Protein AF-A0A954LWH9-F1 (afdb_monomer_lite)

Radius of gyration: 35.56 Å; chains: 1; bounding box: 88×77×101 Å

Foldseek 3Di:
DDDDDDDDDDDPPPCDPVNVVVVVVVDPDPDQDVVNVVVVVVVVVVVPVVVVVVVVVVVVVVVVVVVVVVVVVVPDDPPDPDDDDDDDDDDDDDDDDDDDDDDDDDDDDDDDDDDDDDDDPPDPPPDDQPPVNVVVVVVVVVVVVVVVVVLCVPPLSVQLVVCLVDVVVSLPPPDDDLVVLVVSLVVLVVCLVVDDDSSNLSSLLSLLSSLDPVSLVVLLVLCLPPRNVVSSLLSCLPPDDLVVLLVSLPHPDDLVRLLVSLLSLQPDPDPSSLVSLLVLCLDLRRVVSSLVSCLVVVPPPLVVLVVQCVDPDPSSVQSSLSSLLNHPDVVSVVVLLCCCVPNDLALSSLLSLVSHPDPSSVVVLVVQCVDPVRVVSNVVSVVSNVCSVDPPCPDDDD

Secondary structure (DSSP, 8-state):
------PPP-------HHHHHHHHHH--PPPPPHHHHHHHHHHHHHHHHHHHHHHHHHHHHHHHHHHHHHHHHHHS---------PPPP----PPPPPPPPPPP---------------------PPPPPHHHHHHHHHHHHHHHHHHHHHHHSHHHHHHHHHHH-HHHHHHT----HHHHHHHHHHHHHHGGG--HHHHHHHHHHHHHH--GGGHHHHHHHHHSTTTHHHHHHHHHHHS-HHHHHHHTTS---HHHHHHHHHHHHTS--HHHHHHHHHHHHSTTTHHHHHHHHHHH--S-HHHHHHHHT-SSHHHHHHHHHHHTT---HHHHHHHHHHHHHS-S-SHHHHHHHH--SHHHHHHHHHHHH-HHHHHHHHHHHHHHHHHHS-----S--

pLDDT: mean 78.87, std 17.24, range [30.16, 97.12]

Structure (mmCIF, N/CA/C/O backbone):
data_AF-A0A954LWH9-F1
#
_entry.id   AF-A0A954LWH9-F1
#
loop_
_atom_site.group_PDB
_atom_site.id
_atom_site.type_symbol
_atom_site.label_atom_id
_atom_site.label_alt_id
_atom_site.label_comp_id
_atom_site.label_asym_id
_atom_site.label_entity_id
_atom_site.label_seq_id
_atom_site.pdbx_PDB_ins_code
_atom_site.Cartn_x
_atom_site.Cartn_y
_atom_site.Cartn_z
_atom_site.occupancy
_atom_site.B_iso_or_equiv
_atom_site.auth_seq_id
_atom_site.auth_comp_id
_atom_site.auth_asym_id
_atom_site.auth_atom_id
_atom_site.pdbx_PDB_model_num
ATOM 1 N N . MET A 1 1 ? -30.502 48.984 38.135 1.00 43.25 1 MET A N 1
ATOM 2 C CA . MET A 1 1 ? -29.081 49.240 37.825 1.00 43.25 1 MET A CA 1
ATOM 3 C C . MET A 1 1 ? -28.466 47.913 37.436 1.00 43.25 1 MET A C 1
ATOM 5 O O . MET A 1 1 ? -28.420 47.012 38.261 1.00 43.25 1 MET A O 1
ATOM 9 N N . GLN A 1 2 ? -28.157 47.782 36.147 1.00 48.28 2 GLN A N 1
ATOM 10 C CA . GLN A 1 2 ? -27.424 46.672 35.539 1.00 48.28 2 GLN A CA 1
ATOM 11 C C . GLN A 1 2 ? -25.963 46.695 36.005 1.00 48.28 2 GLN A C 1
ATOM 13 O O . GLN A 1 2 ? -25.404 47.771 36.204 1.00 48.28 2 GLN A O 1
ATOM 18 N N . SER A 1 3 ? -25.359 45.518 36.143 1.00 45.28 3 SER A N 1
ATOM 19 C CA . SER A 1 3 ? -23.911 45.338 36.253 1.00 45.28 3 SER A CA 1
ATOM 20 C C . SER A 1 3 ? -23.560 44.009 35.589 1.00 45.28 3 SER A C 1
ATOM 22 O O . SER A 1 3 ? -23.793 42.947 36.163 1.00 45.28 3 SER A O 1
ATOM 24 N N . ASP A 1 4 ? -23.052 44.108 34.364 1.00 45.25 4 ASP A N 1
ATOM 25 C CA . ASP A 1 4 ? -22.539 43.025 33.527 1.00 45.25 4 ASP A CA 1
ATOM 26 C C . ASP A 1 4 ? -21.355 42.300 34.186 1.00 45.25 4 ASP A C 1
ATOM 28 O O . ASP A 1 4 ? -20.358 42.921 34.554 1.00 45.25 4 ASP A O 1
ATOM 32 N N . GLY A 1 5 ? -21.447 40.973 34.291 1.00 46.62 5 GLY A N 1
ATOM 33 C CA . GLY A 1 5 ? -20.340 40.084 34.650 1.00 46.62 5 GLY A CA 1
ATOM 34 C C . GLY A 1 5 ? -19.873 39.313 33.420 1.00 46.62 5 GLY A C 1
ATOM 35 O O . GLY A 1 5 ? -20.418 38.260 33.100 1.00 46.62 5 GLY A O 1
ATOM 36 N N . LYS A 1 6 ? -18.885 39.861 32.712 1.00 48.72 6 LYS A N 1
ATOM 37 C CA . LYS A 1 6 ? -18.236 39.244 31.549 1.00 48.72 6 LYS A CA 1
ATOM 38 C C . LYS A 1 6 ? -17.127 38.302 32.048 1.00 48.72 6 LYS A C 1
ATOM 40 O O . LYS A 1 6 ? -16.187 38.776 32.682 1.00 48.72 6 LYS A O 1
ATOM 45 N N . LEU A 1 7 ? -17.253 36.992 31.810 1.00 45.69 7 LEU A N 1
ATOM 46 C CA . LEU A 1 7 ? -16.171 36.020 32.044 1.00 45.69 7 LEU A CA 1
ATOM 47 C C . LEU A 1 7 ? -15.012 36.289 31.059 1.00 45.69 7 LEU A C 1
ATOM 49 O O . LEU A 1 7 ? -15.297 36.585 29.895 1.00 45.69 7 LEU A O 1
ATOM 53 N N . PRO A 1 8 ? -13.741 36.208 31.492 1.00 56.78 8 PRO A N 1
ATOM 54 C CA . PRO A 1 8 ? -12.593 36.352 30.604 1.00 56.78 8 PRO A CA 1
ATOM 55 C C . PRO A 1 8 ? -12.367 35.076 29.778 1.00 56.78 8 PRO A C 1
ATOM 57 O O . PRO A 1 8 ? -12.613 33.971 30.255 1.00 56.78 8 PRO A O 1
ATOM 60 N N . ASP A 1 9 ? -11.916 35.264 28.539 1.00 54.84 9 ASP A N 1
ATOM 61 C CA . ASP A 1 9 ? -11.571 34.210 27.585 1.00 54.84 9 ASP A CA 1
ATOM 62 C C . ASP A 1 9 ? -10.403 33.341 28.102 1.00 54.84 9 ASP A C 1
ATOM 64 O O . ASP A 1 9 ? -9.331 33.856 28.422 1.00 54.84 9 ASP A O 1
ATOM 68 N N . ASP A 1 10 ? -10.612 32.021 28.159 1.00 52.97 10 ASP A N 1
ATOM 69 C CA . ASP A 1 10 ? -9.585 31.012 28.451 1.00 52.97 10 ASP A CA 1
ATOM 70 C C . ASP A 1 10 ? -8.647 30.846 27.239 1.00 52.97 10 ASP A C 1
ATOM 72 O O . ASP A 1 10 ? -8.901 30.056 26.323 1.00 52.97 10 ASP A O 1
ATOM 76 N N . GLU A 1 11 ? -7.534 31.583 27.221 1.00 49.97 11 GLU A N 1
ATOM 77 C CA . GLU A 1 11 ? -6.393 31.244 26.368 1.00 49.97 11 GLU A CA 1
ATOM 78 C C . GLU A 1 11 ? -5.664 30.003 26.925 1.00 49.97 11 GLU A C 1
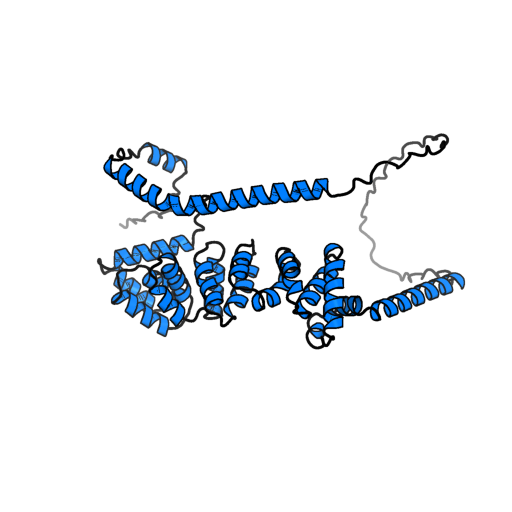ATOM 80 O O . GLU A 1 11 ? -5.377 29.934 28.124 1.00 49.97 11 GLU A O 1
ATOM 85 N N . PRO A 1 12 ? -5.309 29.013 26.083 1.00 50.75 12 PRO A N 1
ATOM 86 C CA . PRO A 1 12 ? -4.547 27.854 26.523 1.00 50.75 12 PRO A CA 1
ATOM 87 C C . PRO A 1 12 ? -3.149 28.297 26.966 1.00 50.75 12 PRO A C 1
ATOM 89 O O . PRO A 1 12 ? -2.332 28.726 26.148 1.00 50.75 12 PRO A O 1
ATOM 92 N N . VAL A 1 13 ? -2.870 28.168 28.265 1.00 55.41 13 VAL A N 1
ATOM 93 C CA . VAL A 1 13 ? -1.560 28.447 28.862 1.00 55.41 13 VAL A CA 1
ATOM 94 C C . VAL A 1 13 ? -0.511 27.570 28.175 1.00 55.41 13 VAL A C 1
ATOM 96 O O . VAL A 1 13 ? -0.411 26.369 28.426 1.00 55.41 13 VAL A O 1
ATOM 99 N N . ARG A 1 14 ? 0.273 28.167 27.272 1.00 52.84 14 ARG A N 1
ATOM 100 C CA . ARG A 1 14 ? 1.467 27.534 26.709 1.00 52.84 14 ARG A CA 1
ATOM 101 C C . ARG A 1 14 ? 2.512 27.469 27.811 1.00 52.84 14 ARG A C 1
ATOM 103 O O . ARG A 1 14 ? 3.147 28.468 28.132 1.00 52.84 14 ARG A O 1
ATOM 110 N N . MET A 1 15 ? 2.640 26.292 28.405 1.00 62.84 15 MET A N 1
ATOM 111 C CA . MET A 1 15 ? 3.668 25.984 29.385 1.00 62.84 15 MET A CA 1
ATOM 112 C C . MET A 1 15 ? 5.028 26.093 28.686 1.00 62.84 15 MET A C 1
ATOM 114 O O . MET A 1 15 ? 5.309 25.344 27.753 1.00 62.84 15 MET A O 1
ATOM 118 N N . THR A 1 16 ? 5.812 27.106 29.046 1.00 81.62 16 THR A N 1
ATOM 119 C CA . THR A 1 16 ? 7.147 27.329 28.485 1.00 81.62 16 THR A CA 1
ATOM 120 C C . THR A 1 16 ? 8.105 26.243 28.971 1.00 81.62 16 THR A C 1
ATOM 122 O O . THR A 1 16 ? 7.902 25.678 30.046 1.00 81.62 16 THR A O 1
ATOM 125 N N . ASP A 1 17 ? 9.163 25.962 28.207 1.00 71.81 17 ASP A N 1
ATOM 126 C CA . ASP A 1 17 ? 10.168 24.951 28.575 1.00 71.81 17 ASP A CA 1
ATOM 127 C C . ASP A 1 17 ? 10.776 25.222 29.968 1.00 71.81 17 ASP A C 1
ATOM 129 O O . ASP A 1 17 ? 11.001 24.299 30.744 1.00 71.81 17 ASP A O 1
ATOM 133 N N . GLU A 1 18 ? 10.908 26.497 30.355 1.00 75.62 18 GLU A N 1
ATOM 134 C CA . GLU A 1 18 ? 11.336 26.899 31.704 1.00 75.62 18 GLU A CA 1
ATOM 135 C C . GLU A 1 18 ? 10.344 26.499 32.807 1.00 75.62 18 GLU A C 1
ATOM 137 O O . GLU A 1 18 ? 10.758 26.132 33.905 1.00 75.62 18 GLU A O 1
ATOM 142 N N . ALA A 1 19 ? 9.036 26.543 32.531 1.00 75.50 19 ALA A N 1
ATOM 143 C CA . ALA A 1 19 ? 8.013 26.134 33.490 1.00 75.50 19 ALA A CA 1
ATOM 144 C C . ALA A 1 19 ? 7.989 24.611 33.673 1.00 75.50 19 ALA A C 1
ATOM 146 O O . ALA A 1 19 ? 7.705 24.137 34.770 1.00 75.50 19 ALA A O 1
ATOM 147 N N . LEU A 1 20 ? 8.308 23.847 32.623 1.00 66.69 20 LEU A N 1
ATOM 148 C CA . LEU A 1 20 ? 8.452 22.394 32.698 1.00 66.69 20 LEU A CA 1
ATOM 149 C C . LEU A 1 20 ? 9.714 21.994 33.470 1.00 66.69 20 LEU A C 1
ATOM 151 O O . LEU A 1 20 ? 9.636 21.134 34.345 1.00 66.69 20 LEU A O 1
ATOM 155 N N . ASP A 1 21 ? 10.844 22.648 33.204 1.00 77.38 21 ASP A N 1
ATOM 156 C CA . ASP A 1 21 ? 12.100 22.402 33.920 1.00 77.38 21 ASP A CA 1
ATOM 157 C C . ASP A 1 21 ? 11.989 22.727 35.413 1.00 77.38 21 ASP A C 1
ATOM 159 O O . ASP A 1 21 ? 12.522 22.003 36.257 1.00 77.38 21 ASP A O 1
ATOM 163 N N . GLU A 1 22 ? 11.258 23.785 35.760 1.00 81.56 22 GLU A N 1
ATOM 164 C CA . GLU A 1 22 ? 11.010 24.144 37.153 1.00 81.56 22 GLU A CA 1
ATOM 165 C C . GLU A 1 22 ? 10.069 23.142 37.843 1.00 81.56 22 GLU A C 1
ATOM 167 O O . GLU A 1 22 ? 10.317 22.744 38.982 1.00 81.56 22 GLU A O 1
ATOM 172 N N . LEU A 1 23 ? 9.054 22.633 37.135 1.00 78.50 23 LEU A N 1
ATOM 173 C CA . LEU A 1 23 ? 8.181 21.568 37.645 1.00 78.50 23 LEU A CA 1
ATOM 174 C C . LEU A 1 23 ? 8.941 20.247 37.842 1.00 78.50 23 LEU A C 1
ATOM 176 O O . LEU A 1 23 ? 8.721 19.548 38.829 1.00 78.50 23 LEU A O 1
ATOM 180 N N . LEU A 1 24 ? 9.874 19.923 36.943 1.00 77.56 24 LEU A N 1
ATOM 181 C CA . LEU A 1 24 ? 10.731 18.742 37.057 1.00 77.56 24 LEU A CA 1
ATOM 182 C C . LEU A 1 24 ? 11.758 18.868 38.189 1.00 77.56 24 LEU A C 1
ATOM 184 O O . LEU A 1 24 ? 12.076 17.857 38.813 1.00 77.56 24 LEU A O 1
ATOM 188 N N . ARG A 1 25 ? 12.241 20.080 38.498 1.00 76.75 25 ARG A N 1
ATOM 189 C CA . ARG A 1 25 ? 13.080 20.324 39.686 1.00 76.75 25 ARG A CA 1
ATOM 190 C C . ARG A 1 25 ? 12.309 20.211 40.994 1.00 76.75 25 ARG A C 1
ATOM 192 O O . ARG A 1 25 ? 12.883 19.771 41.983 1.00 76.75 25 ARG A O 1
ATOM 199 N N . GLN A 1 26 ? 11.044 20.626 41.006 1.00 79.75 26 GLN A N 1
ATOM 200 C CA . GLN A 1 26 ? 10.188 20.571 42.196 1.00 79.75 26 GLN A CA 1
ATOM 201 C C . GLN A 1 26 ? 9.577 19.182 42.428 1.00 79.75 26 GLN A C 1
ATOM 203 O O . GLN A 1 26 ? 9.081 18.900 43.519 1.00 79.75 26 GLN A O 1
ATOM 208 N N . ALA A 1 27 ? 9.618 18.301 41.427 1.00 74.75 27 ALA A N 1
ATOM 209 C CA . ALA A 1 27 ? 9.187 16.921 41.563 1.00 74.75 27 ALA A CA 1
ATOM 210 C C . ALA A 1 27 ? 10.213 16.110 42.375 1.00 74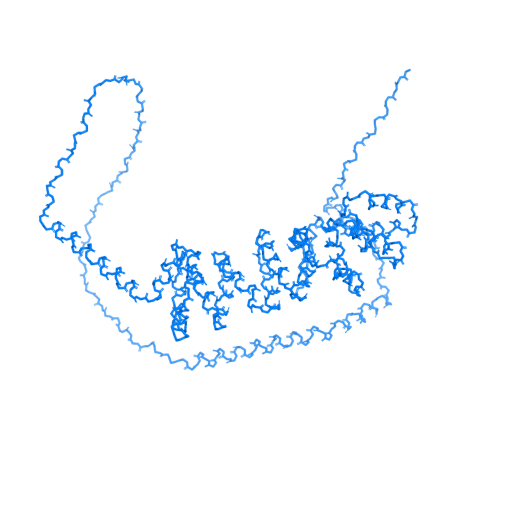.75 27 ALA A C 1
ATOM 212 O O . ALA A 1 27 ? 11.197 15.593 41.846 1.00 74.75 27 ALA A O 1
ATOM 213 N N . GLU A 1 28 ? 9.958 15.958 43.674 1.00 69.31 28 GLU A N 1
ATOM 214 C CA . GLU A 1 28 ? 10.625 14.949 44.495 1.00 69.31 28 GLU A CA 1
ATOM 215 C C . GLU A 1 28 ? 10.112 13.562 44.091 1.00 69.31 28 GLU A C 1
ATOM 217 O O . GLU A 1 28 ? 9.049 13.102 44.516 1.00 69.31 28 GLU A O 1
ATOM 222 N N . TRP A 1 29 ? 10.855 12.890 43.212 1.00 74.44 29 TRP A N 1
ATOM 223 C CA . TRP A 1 29 ? 10.562 11.508 42.858 1.00 74.44 29 TRP A CA 1
ATOM 224 C C . TRP A 1 29 ? 10.902 10.609 44.051 1.00 74.44 29 TRP A C 1
ATOM 226 O O . TRP A 1 29 ? 12.035 10.657 44.536 1.00 74.44 29 TRP A O 1
ATOM 236 N N . PRO A 1 30 ? 9.964 9.775 44.535 1.00 77.94 30 PRO A N 1
ATOM 237 C CA . PRO A 1 30 ? 10.259 8.856 45.622 1.00 77.94 30 PRO A CA 1
ATOM 238 C C . PRO A 1 30 ? 11.385 7.911 45.195 1.00 77.94 30 PRO A C 1
ATOM 240 O O . PRO A 1 30 ? 11.343 7.351 44.095 1.00 77.94 30 PRO A O 1
ATOM 243 N N . GLU A 1 31 ? 12.386 7.735 46.062 1.00 76.56 31 GLU A N 1
ATOM 244 C CA . GLU A 1 31 ? 13.488 6.809 45.807 1.00 76.56 31 GLU A CA 1
ATOM 245 C C . GLU A 1 31 ? 12.928 5.429 45.452 1.00 76.56 31 GLU A C 1
ATOM 247 O O . GLU A 1 31 ? 12.076 4.872 46.156 1.00 76.56 31 GLU A O 1
ATOM 252 N N . ALA A 1 32 ? 13.380 4.891 44.317 1.00 75.69 32 ALA A N 1
ATOM 253 C CA . ALA A 1 32 ? 12.893 3.619 43.818 1.00 75.69 32 ALA A CA 1
ATOM 254 C C . ALA A 1 32 ? 13.134 2.536 44.872 1.00 75.69 32 ALA A C 1
ATOM 256 O O . ALA A 1 32 ? 14.269 2.230 45.241 1.00 75.69 32 ALA A O 1
ATOM 257 N N . THR A 1 33 ? 12.050 1.928 45.350 1.00 86.31 33 THR A N 1
ATOM 258 C CA . THR A 1 33 ? 12.160 0.849 46.331 1.00 86.31 33 THR A CA 1
ATOM 259 C C . THR A 1 33 ? 12.943 -0.326 45.725 1.00 86.31 33 THR A C 1
ATOM 261 O O . THR A 1 33 ? 12.800 -0.611 44.529 1.00 86.31 33 THR A O 1
ATOM 264 N N . PRO A 1 34 ? 13.710 -1.093 46.525 1.00 85.25 34 PRO A N 1
ATOM 265 C CA . PRO A 1 34 ? 14.434 -2.275 46.039 1.00 85.25 34 PRO A CA 1
ATOM 266 C C . PRO A 1 34 ? 13.531 -3.276 45.299 1.00 85.25 34 PRO A C 1
ATOM 268 O O . PRO A 1 34 ? 13.957 -3.973 44.381 1.00 85.25 34 PRO A O 1
ATOM 271 N N . LEU A 1 35 ? 12.244 -3.309 45.659 1.00 76.25 35 LEU A N 1
ATOM 272 C CA . LEU A 1 35 ? 11.236 -4.139 45.011 1.00 76.25 35 LEU A CA 1
ATOM 273 C C . LEU A 1 35 ? 10.878 -3.655 43.593 1.00 76.25 35 LEU A C 1
ATOM 275 O O . LEU A 1 35 ? 10.613 -4.481 42.720 1.00 76.25 35 LEU A O 1
ATOM 279 N N . GLN A 1 36 ? 10.848 -2.339 43.362 1.00 72.56 36 GLN A N 1
ATOM 280 C CA . GLN A 1 36 ? 10.628 -1.746 42.039 1.00 72.56 36 GLN A CA 1
ATOM 281 C C . GLN A 1 36 ? 11.846 -1.968 41.141 1.00 72.56 36 GLN A C 1
ATOM 283 O O . GLN A 1 36 ? 11.675 -2.444 40.019 1.00 72.56 36 GLN A O 1
ATOM 288 N N . LEU A 1 37 ? 13.058 -1.750 41.664 1.00 84.06 37 LEU A N 1
ATOM 289 C CA . LEU A 1 37 ? 14.315 -2.072 40.975 1.00 84.06 37 LEU A CA 1
ATOM 290 C C . LEU A 1 37 ? 14.367 -3.548 40.558 1.00 84.06 37 LEU A C 1
ATOM 292 O O . LEU A 1 37 ? 14.568 -3.850 39.385 1.00 84.06 37 LEU A O 1
ATOM 296 N N . GLY A 1 38 ? 14.035 -4.469 41.468 1.00 89.19 38 GLY A N 1
ATOM 297 C CA . GLY A 1 38 ? 14.011 -5.902 41.164 1.00 89.19 38 GLY A CA 1
ATOM 298 C C . GLY A 1 38 ? 12.898 -6.344 40.199 1.00 89.19 38 GLY A C 1
ATOM 299 O O . GLY A 1 38 ? 12.971 -7.435 39.630 1.00 89.19 38 GLY A O 1
ATOM 300 N N . ARG A 1 39 ? 11.827 -5.561 39.998 1.00 82.12 39 ARG A N 1
ATOM 301 C CA . ARG A 1 39 ? 10.848 -5.814 38.916 1.00 82.12 39 ARG A CA 1
ATOM 302 C C . ARG A 1 39 ? 11.384 -5.328 37.574 1.00 82.12 39 ARG A C 1
ATOM 304 O O . ARG A 1 39 ? 11.234 -6.032 36.580 1.00 82.12 39 ARG A O 1
ATOM 311 N N . LEU A 1 40 ? 12.026 -4.164 37.573 1.00 82.12 40 LEU A N 1
ATOM 312 C CA . LEU A 1 40 ? 12.584 -3.540 36.381 1.00 82.12 40 LEU A CA 1
ATOM 313 C C . LEU A 1 40 ? 13.759 -4.357 35.826 1.00 82.12 40 LEU A C 1
ATOM 315 O O . LEU A 1 40 ? 13.794 -4.612 34.628 1.00 82.12 40 LEU A O 1
ATOM 319 N N . GLU A 1 41 ? 14.635 -4.883 36.686 1.00 87.56 41 GLU A N 1
ATOM 320 C CA . GLU A 1 41 ? 15.700 -5.816 36.285 1.00 87.56 41 GLU A CA 1
ATOM 321 C C . GLU A 1 41 ? 15.155 -7.111 35.676 1.00 87.56 41 GLU A C 1
ATOM 323 O O . GLU A 1 41 ? 15.660 -7.567 34.653 1.00 87.56 41 GLU A O 1
ATOM 328 N N . ARG A 1 42 ? 14.084 -7.687 36.239 1.00 83.56 42 ARG A N 1
ATOM 329 C CA . ARG A 1 42 ? 13.473 -8.913 35.696 1.00 83.56 42 ARG A CA 1
ATOM 330 C C . ARG A 1 42 ? 12.830 -8.703 34.328 1.00 83.56 42 ARG A C 1
ATOM 332 O O . ARG A 1 42 ? 12.931 -9.583 33.474 1.00 83.56 42 ARG A O 1
ATOM 339 N N . GLU A 1 43 ? 12.184 -7.560 34.108 1.00 79.50 43 GLU A N 1
ATOM 340 C CA . GLU A 1 43 ? 11.659 -7.211 32.783 1.00 79.50 43 GLU A CA 1
ATOM 341 C C . GLU A 1 43 ? 12.783 -6.873 31.796 1.00 79.50 43 GLU A C 1
ATOM 343 O O . GLU A 1 43 ? 12.751 -7.292 30.638 1.00 79.50 43 GLU A O 1
ATOM 348 N N . TRP A 1 44 ? 13.847 -6.221 32.262 1.00 74.31 44 TRP A N 1
ATOM 349 C CA . TRP A 1 44 ? 15.026 -5.954 31.444 1.00 74.31 44 TRP A CA 1
ATOM 350 C C . TRP A 1 44 ? 15.739 -7.242 31.001 1.00 74.31 44 TRP A C 1
ATOM 352 O O . TRP A 1 44 ? 16.099 -7.397 29.829 1.00 74.31 44 TRP A O 1
ATOM 362 N N . ASP A 1 45 ? 15.888 -8.212 31.903 1.00 78.81 45 ASP A N 1
ATOM 363 C CA . ASP A 1 45 ? 16.483 -9.514 31.597 1.00 78.81 45 ASP A CA 1
ATOM 364 C C . ASP A 1 45 ? 15.584 -10.387 30.710 1.00 78.81 45 ASP A C 1
ATOM 366 O O . ASP A 1 45 ? 16.102 -11.169 29.911 1.00 78.81 45 ASP A O 1
ATOM 370 N N . ARG A 1 46 ? 14.255 -10.210 30.746 1.00 74.88 46 ARG A N 1
ATOM 371 C CA . ARG A 1 46 ? 13.330 -10.825 29.774 1.00 74.88 46 ARG A CA 1
ATOM 372 C C . ARG A 1 46 ? 13.514 -10.298 28.353 1.00 74.88 46 ARG A C 1
ATOM 374 O O . ARG A 1 46 ? 13.333 -11.053 27.399 1.00 74.88 46 ARG A O 1
ATOM 381 N N . LEU A 1 47 ? 13.889 -9.030 28.193 1.00 73.00 47 LEU A N 1
ATOM 382 C CA . LEU A 1 47 ? 14.089 -8.398 26.883 1.00 73.00 47 LEU A CA 1
ATOM 383 C C . LEU A 1 47 ? 15.484 -8.677 26.283 1.00 73.00 47 LEU A C 1
ATOM 385 O O . LEU A 1 47 ? 15.668 -8.600 25.063 1.00 73.00 47 LEU A O 1
ATOM 389 N N . ARG A 1 48 ? 16.468 -9.064 27.107 1.00 64.12 48 ARG A N 1
ATOM 390 C CA . ARG A 1 48 ? 17.856 -9.354 26.687 1.00 64.12 48 ARG A CA 1
ATOM 391 C C . ARG A 1 48 ? 18.046 -10.481 25.651 1.00 64.12 48 ARG A C 1
ATOM 393 O O . ARG A 1 48 ? 18.899 -10.294 24.776 1.00 64.12 48 ARG A O 1
ATOM 400 N N . PRO A 1 49 ? 17.323 -11.621 25.665 1.00 51.09 49 PRO A N 1
ATOM 401 C CA . PRO A 1 49 ? 17.619 -12.741 24.766 1.00 51.09 49 PRO A CA 1
ATOM 402 C C . PRO A 1 49 ? 17.329 -12.423 23.294 1.00 51.09 49 PRO A C 1
ATOM 404 O O . PRO A 1 49 ? 18.018 -12.932 22.414 1.00 51.09 49 PRO A O 1
ATOM 407 N N . ARG A 1 50 ? 16.361 -11.536 23.012 1.00 53.31 50 ARG A N 1
ATOM 408 C CA . ARG A 1 50 ? 15.978 -11.162 21.637 1.00 53.31 50 ARG A CA 1
ATOM 409 C C . ARG A 1 50 ? 16.948 -10.186 20.968 1.00 53.31 50 ARG A C 1
ATOM 411 O O . ARG A 1 50 ? 17.108 -10.234 19.754 1.00 53.31 50 ARG A O 1
ATOM 418 N N . ARG A 1 51 ? 17.628 -9.322 21.730 1.00 51.34 51 ARG A N 1
ATOM 419 C CA . ARG A 1 51 ? 18.581 -8.348 21.160 1.00 51.34 51 ARG A CA 1
ATOM 420 C C . ARG A 1 51 ? 19.961 -8.944 20.878 1.00 51.34 51 ARG A C 1
ATOM 422 O O . ARG A 1 51 ? 20.620 -8.515 19.932 1.00 51.34 51 ARG A O 1
ATOM 429 N N . ARG A 1 52 ? 20.401 -9.939 21.659 1.00 50.84 52 ARG A N 1
ATOM 430 C CA . ARG A 1 52 ? 21.759 -10.496 21.533 1.00 50.84 52 ARG A CA 1
ATOM 431 C C . ARG A 1 52 ? 21.942 -11.352 20.278 1.00 50.84 52 ARG A C 1
ATOM 433 O O . ARG A 1 52 ? 22.969 -11.208 19.627 1.00 50.84 52 ARG A O 1
ATOM 440 N N . THR A 1 53 ? 20.948 -12.160 19.903 1.00 54.94 53 THR A N 1
ATOM 441 C CA . THR A 1 53 ? 20.990 -12.989 18.681 1.00 54.94 53 THR A CA 1
ATOM 442 C C . THR A 1 53 ? 20.998 -12.140 17.409 1.00 54.94 53 THR A C 1
ATOM 444 O O . THR A 1 53 ? 21.736 -12.433 16.470 1.00 54.94 53 THR A O 1
ATOM 447 N N . TRP A 1 54 ? 20.251 -11.033 17.406 1.00 55.03 54 TRP A N 1
ATOM 448 C CA . TRP A 1 54 ? 20.190 -10.105 16.276 1.00 55.03 54 TRP A CA 1
ATOM 449 C C . TRP A 1 54 ? 21.472 -9.279 16.107 1.00 55.03 54 TRP A C 1
ATOM 451 O O . TRP A 1 54 ? 21.973 -9.131 14.993 1.00 55.03 54 TRP A O 1
ATOM 461 N N . GLN A 1 55 ? 22.058 -8.775 17.198 1.00 58.19 55 GLN A N 1
ATOM 462 C CA . GLN A 1 55 ? 23.319 -8.030 17.113 1.00 58.19 55 GLN A CA 1
ATOM 463 C C . GLN A 1 55 ? 24.520 -8.937 16.804 1.00 58.19 55 GLN A C 1
ATOM 465 O O . GLN A 1 55 ? 25.380 -8.531 16.025 1.00 58.19 55 GLN A O 1
ATOM 470 N N . SER A 1 56 ? 24.572 -10.172 17.323 1.00 62.19 56 SER A N 1
ATOM 471 C CA . SER A 1 56 ? 25.652 -11.110 16.980 1.00 62.19 56 SER A CA 1
ATOM 472 C C . SER A 1 56 ? 25.604 -11.549 15.514 1.00 62.19 56 SER A C 1
ATOM 474 O O . SER A 1 56 ? 26.655 -11.651 14.887 1.00 62.19 56 SER A O 1
ATOM 476 N N . MET A 1 57 ? 24.409 -11.740 14.936 1.00 62.38 57 MET A N 1
ATOM 477 C CA . MET A 1 57 ? 24.258 -12.023 13.500 1.00 62.38 57 MET A CA 1
ATOM 478 C C . MET A 1 57 ? 24.719 -10.850 12.625 1.00 62.38 57 MET A C 1
ATOM 480 O O . MET A 1 57 ? 25.404 -11.071 11.629 1.00 62.38 57 MET A O 1
ATOM 484 N N . ARG A 1 58 ? 24.419 -9.602 13.013 1.00 71.00 58 ARG A N 1
ATOM 485 C CA . ARG A 1 58 ? 24.861 -8.408 12.267 1.00 71.00 58 ARG A CA 1
ATOM 486 C C . ARG A 1 58 ? 26.380 -8.235 12.283 1.00 71.00 58 ARG A C 1
ATOM 488 O O . ARG A 1 58 ? 26.962 -7.945 11.241 1.00 71.00 58 ARG A O 1
ATOM 495 N N . TRP A 1 59 ? 27.029 -8.455 13.427 1.00 69.31 59 TRP A N 1
ATOM 496 C CA . TRP A 1 59 ? 28.493 -8.385 13.516 1.00 69.31 59 TRP A CA 1
ATOM 497 C C . TRP A 1 59 ? 29.185 -9.542 12.785 1.00 69.31 59 TRP A C 1
ATOM 499 O O . TRP A 1 59 ? 30.206 -9.317 12.139 1.00 69.31 59 TRP A O 1
ATOM 509 N N . ALA A 1 60 ? 28.609 -10.748 12.808 1.00 71.69 60 ALA A N 1
ATOM 510 C CA . ALA A 1 60 ? 29.124 -11.883 12.041 1.00 71.69 60 ALA A CA 1
ATOM 511 C C . ALA A 1 60 ? 29.021 -11.654 10.521 1.00 71.69 60 ALA A C 1
ATOM 513 O O . ALA A 1 60 ? 29.987 -11.901 9.802 1.00 71.69 60 ALA A O 1
ATOM 514 N N . ALA A 1 61 ? 27.895 -11.116 10.035 1.00 71.75 61 ALA A N 1
ATOM 515 C CA . ALA A 1 61 ? 27.719 -10.770 8.623 1.00 71.75 61 ALA A CA 1
ATOM 516 C C . ALA A 1 61 ? 28.696 -9.668 8.178 1.00 71.75 61 ALA A C 1
ATOM 518 O O . ALA A 1 61 ? 29.304 -9.769 7.117 1.00 71.75 61 ALA A O 1
ATOM 519 N N . PHE A 1 62 ? 28.914 -8.650 9.015 1.00 74.94 62 PHE A N 1
ATOM 520 C CA . PHE A 1 62 ? 29.868 -7.580 8.721 1.00 74.94 62 PHE A CA 1
ATOM 521 C C . PHE A 1 62 ? 31.321 -8.084 8.660 1.00 74.94 62 PHE A C 1
ATOM 523 O O . PHE A 1 62 ? 32.068 -7.722 7.750 1.00 74.94 62 PHE A O 1
ATOM 530 N N . ALA A 1 63 ? 31.715 -8.966 9.585 1.00 74.88 63 ALA A N 1
ATOM 531 C CA . ALA A 1 63 ? 33.040 -9.586 9.578 1.00 74.88 63 ALA A CA 1
ATOM 532 C C . ALA A 1 63 ? 33.261 -10.478 8.341 1.00 74.88 63 ALA A C 1
ATOM 534 O O . ALA A 1 63 ? 34.340 -10.445 7.747 1.00 74.88 63 ALA A O 1
ATOM 535 N N . ALA A 1 64 ? 32.236 -11.221 7.908 1.00 76.94 64 ALA A N 1
ATOM 536 C CA . ALA A 1 64 ? 32.294 -12.025 6.689 1.00 76.94 64 ALA A CA 1
ATOM 537 C C . ALA A 1 64 ? 32.473 -11.155 5.428 1.00 76.94 64 ALA A C 1
ATOM 539 O O . ALA A 1 64 ? 33.307 -11.472 4.580 1.00 76.94 64 ALA A O 1
ATOM 540 N N . SER A 1 65 ? 31.775 -10.018 5.334 1.00 75.88 65 SER A N 1
ATOM 541 C CA . SER A 1 65 ? 31.898 -9.090 4.199 1.00 75.88 65 SER A CA 1
ATOM 542 C C . SER A 1 65 ? 33.294 -8.465 4.073 1.00 75.88 65 SER A C 1
ATOM 544 O O . SER A 1 65 ? 33.797 -8.301 2.961 1.00 75.88 65 SER A O 1
ATOM 546 N N . LEU A 1 66 ? 33.960 -8.159 5.194 1.00 78.38 66 LEU A N 1
ATOM 547 C CA . LEU A 1 66 ? 35.332 -7.629 5.184 1.00 78.38 66 LEU A CA 1
ATOM 548 C C . LEU A 1 66 ? 36.364 -8.663 4.707 1.00 78.38 66 LEU A C 1
ATOM 550 O O . LEU A 1 66 ? 37.311 -8.307 4.000 1.00 78.38 66 LEU A O 1
ATOM 554 N N . LEU A 1 67 ? 36.172 -9.942 5.044 1.00 79.62 67 LEU A N 1
ATOM 555 C CA . LEU A 1 67 ? 37.035 -11.024 4.560 1.00 79.62 67 LEU A CA 1
ATOM 556 C C . LEU A 1 67 ? 36.861 -11.262 3.054 1.00 79.62 67 LEU A C 1
ATOM 558 O O . LEU A 1 67 ? 37.847 -11.423 2.340 1.00 79.62 67 LEU A O 1
ATOM 562 N N . VAL A 1 68 ? 35.630 -11.205 2.540 1.00 80.06 68 VAL A N 1
ATOM 563 C CA . VAL A 1 68 ? 35.377 -11.343 1.095 1.00 80.06 68 VAL A CA 1
ATOM 564 C C . VAL A 1 68 ? 35.969 -10.162 0.316 1.00 80.06 68 VAL A C 1
ATOM 566 O O . VAL A 1 68 ? 36.649 -10.367 -0.689 1.00 80.06 68 VAL A O 1
ATOM 569 N N . GLY A 1 69 ? 35.799 -8.929 0.806 1.00 75.69 69 GLY A N 1
ATOM 570 C CA . GLY A 1 69 ? 36.362 -7.739 0.160 1.00 75.69 69 GLY A CA 1
ATOM 571 C C . GLY A 1 69 ? 37.895 -7.735 0.105 1.00 75.69 69 GLY A C 1
ATOM 572 O O . GLY A 1 69 ? 38.479 -7.330 -0.900 1.00 75.69 69 GLY A O 1
ATOM 573 N N . THR A 1 70 ? 38.561 -8.238 1.149 1.00 76.25 70 THR A N 1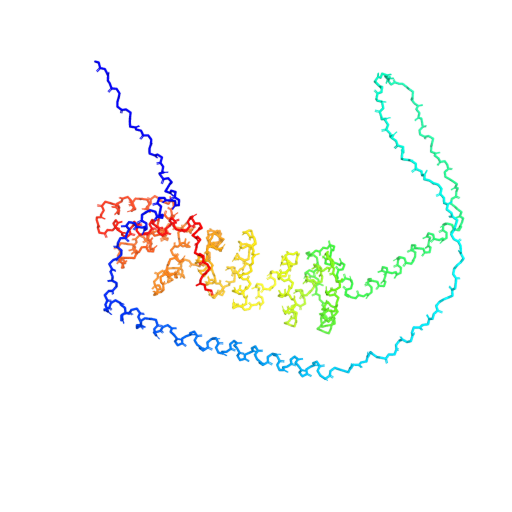
ATOM 574 C CA . THR A 1 70 ? 40.032 -8.326 1.183 1.00 76.25 70 THR A CA 1
ATOM 575 C C . THR A 1 70 ? 40.582 -9.401 0.248 1.00 76.25 70 THR A C 1
ATOM 577 O O . THR A 1 70 ? 41.583 -9.151 -0.423 1.00 76.25 70 THR A O 1
ATOM 580 N N . VAL A 1 71 ? 39.909 -10.550 0.125 1.00 79.88 71 VAL A N 1
ATOM 581 C CA . VAL A 1 71 ? 40.284 -11.597 -0.842 1.00 79.88 71 VAL A CA 1
ATOM 582 C C . VAL A 1 71 ? 40.110 -11.106 -2.284 1.00 79.88 71 VAL A C 1
ATOM 584 O O . VAL A 1 71 ? 41.002 -11.304 -3.106 1.00 79.88 71 VAL A O 1
ATOM 587 N N . ILE A 1 72 ? 39.020 -10.392 -2.588 1.00 75.50 72 ILE A N 1
ATOM 588 C CA . ILE A 1 72 ? 38.779 -9.830 -3.930 1.00 75.50 72 ILE A CA 1
ATOM 589 C C . ILE A 1 72 ? 39.823 -8.760 -4.282 1.00 75.50 72 ILE A C 1
ATOM 591 O O . ILE A 1 72 ? 40.340 -8.748 -5.398 1.00 75.50 72 ILE A O 1
ATOM 595 N N . TRP A 1 73 ? 40.191 -7.893 -3.334 1.00 72.44 73 TRP A N 1
ATOM 596 C CA . TRP A 1 73 ? 41.208 -6.862 -3.567 1.00 72.44 73 TRP A CA 1
ATOM 597 C C . TRP A 1 73 ? 42.613 -7.437 -3.801 1.00 72.44 73 TRP A C 1
ATOM 599 O O . TRP A 1 73 ? 43.395 -6.855 -4.550 1.00 72.44 73 TRP A O 1
ATOM 609 N N . GLN A 1 74 ? 42.936 -8.583 -3.193 1.00 72.88 74 GLN A N 1
ATOM 610 C CA . GLN A 1 74 ? 44.207 -9.277 -3.426 1.00 72.88 74 GLN A CA 1
ATOM 611 C C . GLN A 1 74 ? 44.222 -10.108 -4.715 1.00 72.88 74 GLN A C 1
ATOM 613 O O . GLN A 1 74 ? 45.294 -10.328 -5.273 1.00 72.88 74 GLN A O 1
ATOM 618 N N . ALA A 1 75 ? 43.059 -10.555 -5.197 1.00 71.38 75 ALA A N 1
ATOM 619 C CA . ALA A 1 75 ? 42.941 -11.369 -6.405 1.00 71.38 75 ALA A CA 1
ATOM 620 C C . ALA A 1 75 ? 42.885 -10.551 -7.711 1.00 71.38 75 ALA A C 1
ATOM 622 O O . ALA A 1 75 ? 43.000 -11.127 -8.793 1.00 71.38 75 ALA A O 1
ATOM 623 N N . LEU A 1 76 ? 42.720 -9.225 -7.639 1.00 65.44 76 LEU A N 1
ATOM 624 C CA . LEU A 1 76 ? 42.726 -8.354 -8.816 1.00 65.44 76 LEU A CA 1
ATOM 625 C C . LEU A 1 76 ? 44.169 -8.063 -9.280 1.00 65.44 76 LEU A C 1
ATOM 627 O O . LEU A 1 76 ? 44.963 -7.526 -8.500 1.00 65.44 76 LEU A O 1
ATOM 631 N N . PRO A 1 77 ? 44.531 -8.379 -10.540 1.00 60.22 77 PRO A N 1
ATOM 632 C CA . PRO A 1 77 ? 45.861 -8.106 -11.071 1.00 60.22 77 PRO A CA 1
ATOM 633 C C . PRO A 1 77 ? 46.105 -6.594 -11.132 1.00 60.22 77 PRO A C 1
ATOM 635 O O . PRO A 1 77 ? 45.371 -5.846 -11.776 1.00 60.22 77 PRO A O 1
ATOM 638 N N . ARG A 1 78 ? 47.147 -6.131 -10.433 1.00 55.00 78 ARG A N 1
ATOM 639 C CA . ARG A 1 78 ? 47.604 -4.737 -10.478 1.00 55.00 78 ARG A CA 1
ATOM 640 C C . ARG A 1 78 ? 48.379 -4.492 -11.772 1.00 55.00 78 ARG A C 1
ATOM 642 O O . ARG A 1 78 ? 49.604 -4.502 -11.776 1.00 55.00 78 ARG A O 1
ATOM 649 N N . GLU A 1 79 ? 47.666 -4.271 -12.868 1.00 51.59 79 GLU A N 1
ATOM 650 C CA . GLU A 1 79 ? 48.238 -3.708 -14.095 1.00 51.59 79 GLU A CA 1
ATOM 651 C C . GLU A 1 79 ? 48.202 -2.179 -14.023 1.00 51.59 79 GLU A C 1
ATOM 653 O O . GLU A 1 79 ? 47.284 -1.532 -14.518 1.00 51.59 79 GLU A O 1
ATOM 658 N N . ALA A 1 80 ? 49.196 -1.587 -13.362 1.00 51.06 80 ALA A N 1
ATOM 659 C CA . ALA A 1 80 ? 49.471 -0.157 -13.475 1.00 51.06 80 ALA A CA 1
ATOM 660 C C . ALA A 1 80 ? 50.921 0.139 -13.082 1.00 51.06 80 ALA A C 1
ATOM 662 O O . ALA A 1 80 ? 51.169 0.753 -12.057 1.00 51.06 80 ALA A O 1
ATOM 663 N N . ASP A 1 81 ? 51.865 -0.300 -13.911 1.00 48.00 81 ASP A N 1
ATOM 664 C CA . ASP A 1 81 ? 53.204 0.283 -13.987 1.00 48.00 81 ASP A CA 1
ATOM 665 C C . ASP A 1 81 ? 53.686 0.116 -15.428 1.00 48.00 81 ASP A C 1
ATOM 667 O O . ASP A 1 81 ? 54.110 -0.969 -15.816 1.00 48.00 81 ASP A O 1
ATOM 671 N N . ASN A 1 82 ? 53.487 1.161 -16.242 1.00 49.09 82 ASN A N 1
ATOM 672 C CA . ASN A 1 82 ? 54.292 1.561 -17.410 1.00 49.09 82 ASN A CA 1
ATOM 673 C C . ASN A 1 82 ? 53.484 2.503 -18.318 1.00 49.09 82 ASN A C 1
ATOM 675 O O . ASN A 1 82 ? 53.041 2.135 -19.403 1.00 49.09 82 ASN A O 1
ATOM 679 N N . LEU A 1 83 ? 53.339 3.761 -17.901 1.00 45.53 83 LEU A N 1
ATOM 680 C CA . LEU A 1 83 ? 53.117 4.866 -18.833 1.00 45.53 83 LEU A CA 1
ATOM 681 C C . LEU A 1 83 ? 54.270 5.851 -18.664 1.00 45.53 83 LEU A C 1
ATOM 683 O O . LEU A 1 83 ? 54.266 6.729 -17.805 1.00 45.53 83 LEU A O 1
ATOM 687 N N . ALA A 1 84 ? 55.298 5.627 -19.481 1.00 40.00 84 ALA A N 1
ATOM 688 C CA . ALA A 1 84 ? 56.430 6.518 -19.639 1.00 40.00 84 ALA A CA 1
ATOM 689 C C . ALA A 1 84 ? 55.945 7.891 -20.131 1.00 40.00 84 ALA A C 1
ATOM 691 O O . ALA A 1 84 ? 55.302 8.015 -21.174 1.00 40.00 84 ALA A O 1
ATOM 692 N N . ILE A 1 85 ? 56.270 8.923 -19.358 1.00 42.09 85 ILE A N 1
ATOM 693 C CA . ILE A 1 85 ? 56.031 10.326 -19.683 1.00 42.09 85 ILE A CA 1
ATOM 694 C C . ILE A 1 85 ? 57.007 10.728 -20.796 1.00 42.09 85 ILE A C 1
ATOM 696 O O . ILE A 1 85 ? 58.221 10.727 -20.605 1.00 42.09 85 ILE A O 1
ATOM 700 N N . ASN A 1 86 ? 56.464 11.072 -21.961 1.00 46.38 86 ASN A N 1
ATOM 701 C CA . ASN A 1 86 ? 57.195 11.647 -23.088 1.00 46.38 86 ASN A CA 1
ATOM 702 C C . ASN A 1 86 ? 57.214 13.188 -22.945 1.00 46.38 86 ASN A C 1
ATOM 704 O O . ASN A 1 86 ? 56.134 13.772 -22.809 1.00 46.38 86 ASN A O 1
ATOM 708 N N . PRO A 1 87 ? 58.372 13.878 -22.954 1.00 48.91 87 PRO A N 1
ATOM 709 C CA . PRO A 1 87 ? 58.408 15.335 -22.858 1.00 48.91 87 PRO A CA 1
ATOM 710 C C . PRO A 1 87 ? 58.044 15.986 -24.204 1.00 48.91 87 PRO A C 1
ATOM 712 O O . PRO A 1 87 ? 58.677 15.739 -25.228 1.00 48.91 87 PRO A O 1
ATOM 715 N N . GLN A 1 88 ? 57.011 16.832 -24.198 1.00 47.22 88 GLN A N 1
ATOM 716 C CA . GLN A 1 88 ? 56.617 17.675 -25.335 1.00 47.22 88 GLN A CA 1
ATOM 717 C C . GLN A 1 88 ? 57.572 18.875 -25.522 1.00 47.22 88 GLN A C 1
ATOM 719 O O . GLN A 1 88 ? 58.175 19.332 -24.546 1.00 47.22 88 GLN A O 1
ATOM 724 N N . PRO A 1 89 ? 57.703 19.409 -26.755 1.00 51.97 89 PRO A N 1
ATOM 725 C CA . PRO A 1 89 ? 58.666 20.443 -27.102 1.00 51.97 89 PRO A CA 1
ATOM 726 C C . PRO A 1 89 ? 58.125 21.874 -26.927 1.00 51.97 89 PRO A C 1
ATOM 728 O O . PRO A 1 89 ? 56.929 22.135 -26.859 1.00 51.97 89 PRO A O 1
ATOM 731 N N . HIS A 1 90 ? 59.081 22.797 -26.866 1.00 45.56 90 HIS A N 1
ATOM 732 C CA . HIS A 1 90 ? 58.983 24.240 -26.652 1.00 45.56 90 HIS A CA 1
ATOM 733 C C . HIS A 1 90 ? 57.862 24.986 -27.411 1.00 45.56 90 HIS A C 1
ATOM 735 O O . HIS A 1 90 ? 57.756 24.893 -28.632 1.00 45.56 90 HIS A O 1
ATOM 741 N N . HIS A 1 91 ? 57.135 25.855 -26.694 1.00 41.03 91 HIS A N 1
ATOM 742 C CA . HIS A 1 91 ? 56.352 26.963 -27.263 1.00 41.03 91 HIS A CA 1
ATOM 743 C C . HIS A 1 91 ? 57.116 28.299 -27.147 1.00 41.03 91 HIS A C 1
ATOM 745 O O . HIS A 1 91 ? 57.745 28.540 -26.111 1.00 41.03 91 HIS A O 1
ATOM 751 N N . PRO A 1 92 ? 57.053 29.190 -28.158 1.00 52.91 92 PRO A N 1
ATOM 752 C CA . PRO A 1 92 ? 57.676 30.508 -28.108 1.00 52.91 92 PRO A CA 1
ATOM 753 C C . PRO A 1 92 ? 56.763 31.591 -27.499 1.00 52.91 92 PRO A C 1
ATOM 755 O O . PRO A 1 92 ? 55.559 31.630 -27.734 1.00 52.91 92 PRO A O 1
ATOM 758 N N . SER A 1 93 ? 57.416 32.470 -26.737 1.00 47.88 93 SER A N 1
ATOM 759 C CA . SER A 1 93 ? 57.154 33.874 -26.381 1.00 47.88 93 SER A CA 1
ATOM 760 C C . SER A 1 93 ? 55.741 34.471 -26.497 1.00 47.88 93 SER A C 1
ATOM 762 O O . SER A 1 93 ? 55.208 34.711 -27.577 1.00 47.88 93 SER A O 1
ATOM 764 N N . VAL A 1 94 ? 55.232 34.873 -25.330 1.00 48.72 94 VAL A N 1
ATOM 765 C CA . VAL A 1 94 ? 54.049 35.715 -25.092 1.00 48.72 94 VAL A CA 1
ATOM 766 C C . VAL A 1 94 ? 54.373 37.195 -25.361 1.00 48.72 94 VAL A C 1
ATOM 768 O O . VAL A 1 94 ? 55.335 37.729 -24.810 1.00 48.72 94 VAL A O 1
ATOM 771 N N . VAL A 1 95 ? 53.540 37.870 -26.159 1.00 55.59 95 VAL A N 1
ATOM 772 C CA . VAL A 1 95 ? 53.469 39.342 -26.287 1.00 55.59 95 VAL A CA 1
ATOM 773 C C . VAL A 1 95 ? 52.323 39.850 -25.395 1.00 55.59 95 VAL A C 1
ATOM 775 O O . VAL A 1 95 ? 51.249 39.247 -25.431 1.00 55.59 95 VAL A O 1
ATOM 778 N N . PRO A 1 96 ? 52.482 40.933 -24.608 1.00 56.94 96 PRO A N 1
ATOM 779 C CA . PRO A 1 96 ? 51.406 41.437 -23.757 1.00 56.94 96 PRO A CA 1
ATOM 780 C C . PRO A 1 96 ? 50.455 42.371 -24.530 1.00 56.94 96 PRO A C 1
ATOM 782 O O . PRO A 1 96 ? 50.899 43.310 -25.191 1.00 56.94 96 PRO A O 1
ATOM 785 N N . LEU A 1 97 ? 49.141 42.142 -24.408 1.00 56.69 97 LEU A N 1
ATOM 786 C CA . LEU A 1 97 ? 48.093 43.095 -24.807 1.00 56.69 97 LEU A CA 1
ATOM 787 C C . LEU A 1 97 ? 47.695 44.017 -23.631 1.00 56.69 97 LEU A C 1
ATOM 789 O O . LEU A 1 97 ? 47.731 43.576 -22.480 1.00 56.69 97 LEU A O 1
ATOM 793 N N . PRO A 1 98 ? 47.277 45.271 -23.900 1.00 62.06 98 PRO A N 1
ATOM 794 C CA . PRO A 1 98 ? 46.858 46.233 -22.879 1.00 62.06 98 PRO A CA 1
ATOM 795 C C . PRO A 1 98 ? 45.395 46.035 -22.420 1.00 62.06 98 PRO A C 1
ATOM 797 O O . PRO A 1 98 ? 44.604 45.395 -23.120 1.00 62.06 98 PRO A O 1
ATOM 800 N N . PRO A 1 99 ? 45.009 46.598 -21.256 1.00 58.28 99 PRO A N 1
ATOM 801 C CA . PRO A 1 99 ? 43.700 46.365 -20.651 1.00 58.28 99 PRO A CA 1
ATOM 802 C C . PRO A 1 99 ? 42.579 47.136 -21.361 1.00 58.28 99 PRO A C 1
ATOM 804 O O . PRO A 1 99 ? 42.698 48.328 -21.640 1.00 58.28 99 PRO A O 1
ATOM 807 N N . SER A 1 100 ? 41.464 46.449 -21.610 1.00 47.03 100 SER A N 1
ATOM 808 C CA . SER A 1 100 ? 40.217 47.023 -22.120 1.00 47.03 100 SER A CA 1
ATOM 809 C C . SER A 1 100 ? 39.229 47.261 -20.973 1.00 47.03 100 SER A C 1
ATOM 811 O O . SER A 1 100 ? 38.930 46.369 -20.182 1.00 47.03 100 SER A O 1
ATOM 813 N N . SER A 1 101 ? 38.736 48.495 -20.884 1.00 56.12 101 SER A N 1
ATOM 814 C CA . SER A 1 101 ? 37.662 48.925 -19.982 1.00 56.12 101 SER A CA 1
ATOM 815 C C . SER A 1 101 ? 36.285 48.459 -20.487 1.00 56.12 101 SER A C 1
ATOM 817 O O . SER A 1 101 ? 36.088 48.375 -21.701 1.00 56.12 101 SER A O 1
ATOM 819 N N . PRO A 1 102 ? 35.296 48.222 -19.605 1.00 61.34 102 PRO A N 1
ATOM 820 C CA . PRO A 1 102 ? 33.950 47.822 -20.017 1.00 61.34 102 PRO A CA 1
ATOM 821 C C . PRO A 1 102 ? 33.085 49.030 -20.433 1.00 61.34 102 PRO A C 1
ATOM 823 O O . PRO A 1 102 ? 33.150 50.078 -19.782 1.00 61.34 102 PRO A O 1
ATOM 826 N N . PRO A 1 103 ? 32.219 48.914 -21.460 1.00 57.34 103 PRO A N 1
ATOM 827 C CA . PRO A 1 103 ? 31.256 49.961 -21.774 1.00 57.34 103 PRO A CA 1
ATOM 828 C C . PRO A 1 103 ? 30.015 49.888 -20.868 1.00 57.34 103 PRO A C 1
ATOM 830 O O . PRO A 1 103 ? 29.354 48.858 -20.746 1.00 57.34 103 PRO A O 1
ATOM 833 N N . ARG A 1 104 ? 29.681 51.034 -20.264 1.00 41.97 104 ARG A N 1
ATOM 834 C CA . ARG A 1 104 ? 28.383 51.344 -19.648 1.00 41.97 104 ARG A CA 1
ATOM 835 C C . ARG A 1 104 ? 27.366 51.626 -20.758 1.00 41.97 104 ARG A C 1
ATOM 837 O O . ARG A 1 104 ? 27.524 52.599 -21.488 1.00 41.97 104 ARG A O 1
ATOM 844 N N . LEU A 1 105 ? 26.309 50.824 -20.846 1.00 51.19 105 LEU A N 1
ATOM 845 C CA . LEU A 1 105 ? 25.111 51.146 -21.625 1.00 51.19 105 LEU A CA 1
ATOM 846 C C . LEU A 1 105 ? 24.142 51.933 -20.736 1.00 51.19 105 LEU A C 1
ATOM 848 O O . LEU A 1 105 ? 23.537 51.384 -19.818 1.00 51.19 105 LEU A O 1
ATOM 852 N N . VAL A 1 106 ? 24.033 53.233 -21.002 1.00 44.94 106 VAL A N 1
ATOM 853 C CA . VAL A 1 106 ? 22.955 54.098 -20.511 1.00 44.94 106 VAL A CA 1
ATOM 854 C C . VAL A 1 106 ? 21.840 54.032 -21.551 1.00 44.94 106 VAL A C 1
ATOM 856 O O . VAL A 1 106 ? 22.034 54.450 -22.689 1.00 44.94 106 VAL A O 1
ATOM 859 N N . VAL A 1 107 ? 20.694 53.465 -21.176 1.00 49.94 107 VAL A N 1
ATOM 860 C CA . VAL A 1 107 ? 19.463 53.523 -21.973 1.00 49.94 107 VAL A CA 1
ATOM 861 C C . VAL A 1 107 ? 18.706 54.769 -21.530 1.00 49.94 107 VAL A C 1
ATOM 863 O O . VAL A 1 107 ? 18.098 54.788 -20.463 1.00 49.94 107 VAL A O 1
ATOM 866 N N . GLU A 1 108 ? 18.788 55.824 -22.334 1.00 46.31 108 GLU A N 1
ATOM 867 C CA . GLU A 1 108 ? 17.980 57.030 -22.182 1.00 46.31 108 GLU A CA 1
ATOM 868 C C . GLU A 1 108 ? 16.716 56.867 -23.037 1.00 46.31 108 GLU A C 1
ATOM 870 O O . GLU A 1 108 ? 16.767 56.828 -24.266 1.00 46.31 108 GLU A O 1
ATOM 875 N N . VAL A 1 109 ? 15.575 56.695 -22.369 1.00 49.97 109 VAL A N 1
ATOM 876 C CA . VAL A 1 109 ? 14.252 56.617 -22.995 1.00 49.97 109 VAL A CA 1
ATOM 877 C C . VAL A 1 109 ? 13.772 58.043 -23.261 1.00 49.97 109 VAL A C 1
ATOM 879 O O . VAL A 1 109 ? 13.482 58.779 -22.321 1.00 49.97 109 VAL A O 1
ATOM 882 N N . ARG A 1 110 ? 13.667 58.432 -24.537 1.00 43.69 110 ARG A N 1
ATOM 883 C CA . ARG A 1 110 ? 12.907 59.618 -24.959 1.00 43.69 110 ARG A CA 1
ATOM 884 C C . ARG A 1 110 ? 11.475 59.212 -25.325 1.00 43.69 110 ARG A C 1
ATOM 886 O O . ARG A 1 110 ? 11.318 58.369 -26.208 1.00 43.69 110 ARG A O 1
ATOM 893 N N . PRO A 1 111 ? 10.447 59.800 -24.695 1.00 53.66 111 PRO A N 1
ATOM 894 C CA . PRO A 1 111 ? 9.076 59.719 -25.163 1.00 53.66 111 PRO A CA 1
ATOM 895 C C . PRO A 1 111 ? 8.796 60.927 -26.062 1.00 53.66 111 PRO A C 1
ATOM 897 O O . PRO A 1 111 ? 8.990 62.055 -25.627 1.00 53.66 111 PRO A O 1
ATOM 900 N N . ASP A 1 112 ? 8.440 60.667 -27.317 1.00 51.47 112 ASP A N 1
ATOM 901 C CA . ASP A 1 112 ? 7.558 61.474 -28.177 1.00 51.47 112 ASP A CA 1
ATOM 902 C C . ASP A 1 112 ? 7.900 61.177 -29.638 1.00 51.47 112 ASP A C 1
ATOM 904 O O . ASP A 1 112 ? 8.800 61.782 -30.207 1.00 51.47 112 ASP A O 1
ATOM 908 N N . GLU A 1 113 ? 7.177 60.235 -30.246 1.00 39.66 113 GLU A N 1
ATOM 909 C CA . GLU A 1 113 ? 6.839 60.309 -31.670 1.00 39.66 113 GLU A CA 1
ATOM 910 C C . GLU A 1 113 ? 5.692 59.338 -31.984 1.00 39.66 113 GLU A C 1
ATOM 912 O O . GLU A 1 113 ? 5.794 58.117 -31.851 1.00 39.66 113 GLU A O 1
ATOM 917 N N . GLN A 1 114 ? 4.551 59.925 -32.345 1.00 46.34 114 GLN A N 1
ATOM 918 C CA . GLN A 1 114 ? 3.372 59.242 -32.863 1.00 46.34 114 GLN A CA 1
ATOM 919 C C . GLN A 1 114 ? 3.598 58.740 -34.304 1.00 46.34 114 GLN A C 1
ATOM 921 O O . GLN A 1 114 ? 4.513 59.188 -34.995 1.00 46.34 114 GLN A O 1
ATOM 926 N N . PRO A 1 115 ? 2.765 57.794 -34.771 1.00 58.78 115 PRO A N 1
ATOM 927 C CA . PRO A 1 115 ? 3.128 56.851 -35.814 1.00 58.78 115 PRO A CA 1
ATOM 928 C C . PRO A 1 115 ? 2.813 57.397 -37.204 1.00 58.78 115 PRO A C 1
ATOM 930 O O . PRO A 1 115 ? 1.674 57.773 -37.481 1.00 58.78 115 PRO A O 1
ATOM 933 N N . ASN A 1 116 ? 3.780 57.354 -38.123 1.00 46.53 116 ASN A N 1
ATOM 934 C CA . ASN A 1 116 ? 3.437 57.234 -39.535 1.00 46.53 116 ASN A CA 1
ATOM 935 C C . ASN A 1 116 ? 4.573 56.701 -40.413 1.00 46.53 116 ASN A C 1
ATOM 937 O O . ASN A 1 116 ? 5.751 56.920 -40.147 1.00 46.53 116 ASN A O 1
ATOM 941 N N . SER A 1 117 ? 4.157 56.084 -41.519 1.00 41.22 117 SER A N 1
ATOM 942 C CA . SER A 1 117 ? 4.931 55.542 -42.645 1.00 41.22 117 SER A CA 1
ATOM 943 C C . SER A 1 117 ? 5.551 54.141 -42.484 1.00 41.22 117 SER A C 1
ATOM 945 O O . SER A 1 117 ? 6.652 53.933 -41.984 1.00 41.22 117 SER A O 1
ATOM 947 N N . GLU A 1 118 ? 4.805 53.153 -42.988 1.00 50.31 118 GLU A N 1
ATOM 948 C CA . GLU A 1 118 ? 5.265 52.204 -44.011 1.00 50.31 118 GLU A CA 1
ATOM 949 C C . GLU A 1 118 ? 6.794 52.078 -44.188 1.00 50.31 118 GLU A C 1
ATOM 951 O O . GLU A 1 118 ? 7.377 52.571 -45.153 1.00 50.31 118 GLU A O 1
ATOM 956 N N . ARG A 1 119 ? 7.463 51.323 -43.313 1.00 42.44 119 ARG A N 1
ATOM 957 C CA . ARG A 1 119 ? 8.745 50.698 -43.660 1.00 42.44 119 ARG A CA 1
ATOM 958 C C . ARG A 1 119 ? 8.513 49.227 -43.937 1.00 42.44 119 ARG A C 1
ATOM 960 O O . ARG A 1 119 ? 8.482 48.398 -43.033 1.00 42.44 119 ARG A O 1
ATOM 967 N N . ARG A 1 120 ? 8.362 48.924 -45.229 1.00 43.81 120 ARG A N 1
ATOM 968 C CA . ARG A 1 120 ? 8.596 47.591 -45.788 1.00 43.81 120 ARG A CA 1
ATOM 969 C C . ARG A 1 120 ? 9.889 47.057 -45.177 1.00 43.81 120 ARG A C 1
ATOM 971 O O . ARG A 1 120 ? 10.945 47.656 -45.376 1.00 43.81 120 ARG A O 1
ATOM 978 N N . ALA A 1 121 ? 9.792 45.958 -44.433 1.00 47.28 121 ALA A N 1
ATOM 979 C CA . ALA A 1 121 ? 10.945 45.160 -44.068 1.00 47.28 121 ALA A CA 1
ATOM 980 C C . ALA A 1 121 ? 11.628 44.758 -45.376 1.00 47.28 121 ALA A C 1
ATOM 982 O O . ALA A 1 121 ? 11.132 43.919 -46.125 1.00 47.28 121 ALA A O 1
ATOM 983 N N . SER A 1 122 ? 12.719 45.442 -45.701 1.00 46.12 122 SER A N 1
ATOM 984 C CA . SER A 1 122 ? 13.641 45.036 -46.741 1.00 46.12 122 SER A CA 1
ATOM 985 C C . SER A 1 122 ? 14.196 43.685 -46.320 1.00 46.12 122 SER A C 1
ATOM 987 O O . SER A 1 122 ? 15.096 43.601 -45.484 1.00 46.12 122 SER A O 1
ATOM 989 N N . THR A 1 123 ? 13.591 42.633 -46.865 1.00 49.44 123 THR A N 1
ATOM 990 C CA . THR A 1 123 ? 14.108 41.276 -46.887 1.00 49.44 123 THR A CA 1
ATOM 991 C C . THR A 1 123 ? 15.549 41.381 -47.355 1.00 49.44 123 THR A C 1
ATOM 993 O O . THR A 1 123 ? 15.813 41.756 -48.497 1.00 49.44 123 THR A O 1
ATOM 996 N N . SER A 1 124 ? 16.489 41.132 -46.445 1.00 46.19 124 SER A N 1
ATOM 997 C CA . SER A 1 124 ? 17.876 40.881 -46.807 1.00 46.19 124 SER A CA 1
ATOM 998 C C . SER A 1 124 ? 17.845 39.771 -47.852 1.00 46.19 124 SER A C 1
ATOM 1000 O O . SER A 1 124 ? 17.470 38.639 -47.545 1.00 46.19 124 SER A O 1
ATOM 1002 N N . ILE A 1 125 ? 18.125 40.125 -49.108 1.00 53.66 125 ILE A N 1
ATOM 1003 C CA . ILE A 1 125 ? 18.287 39.177 -50.205 1.00 53.66 125 ILE A CA 1
ATOM 1004 C C . ILE A 1 125 ? 19.573 38.422 -49.874 1.00 53.66 125 ILE A C 1
ATOM 1006 O O . ILE A 1 125 ? 20.674 38.826 -50.250 1.00 53.66 125 ILE A O 1
ATOM 1010 N N . GLY A 1 126 ? 19.426 37.376 -49.060 1.00 54.72 126 GLY A N 1
ATOM 1011 C CA . GLY A 1 126 ? 20.485 36.429 -48.767 1.00 54.72 126 GLY A CA 1
ATOM 1012 C C . GLY A 1 126 ? 21.013 35.898 -50.089 1.00 54.72 126 GLY A C 1
ATOM 1013 O O . GLY A 1 126 ? 20.238 35.581 -50.994 1.00 54.72 126 GLY A O 1
ATOM 1014 N N . ARG A 1 127 ? 22.341 35.870 -50.224 1.00 70.56 127 ARG A N 1
ATOM 1015 C CA . ARG A 1 127 ? 23.009 35.282 -51.386 1.00 70.56 127 ARG A CA 1
ATOM 1016 C C . ARG A 1 127 ? 22.375 33.915 -51.689 1.00 70.56 127 ARG A C 1
ATOM 1018 O O . ARG A 1 127 ? 22.124 33.171 -50.740 1.00 70.56 127 ARG A O 1
ATOM 1025 N N . PRO A 1 128 ? 22.107 33.584 -52.965 1.00 68.81 128 PRO A N 1
ATOM 1026 C CA . PRO A 1 128 ? 21.602 32.264 -53.312 1.00 68.81 128 PRO A CA 1
ATOM 1027 C C . PRO A 1 128 ? 22.577 31.229 -52.756 1.00 68.81 128 PRO A C 1
ATOM 1029 O O . PRO A 1 128 ? 23.783 31.345 -52.997 1.00 68.81 128 PRO A O 1
ATOM 1032 N N . ALA A 1 129 ? 22.050 30.283 -51.972 1.00 62.50 129 ALA A N 1
ATOM 1033 C CA . ALA A 1 129 ? 22.845 29.223 -51.375 1.00 62.50 129 ALA A CA 1
ATOM 1034 C C . ALA A 1 129 ? 23.706 28.597 -52.471 1.00 62.50 1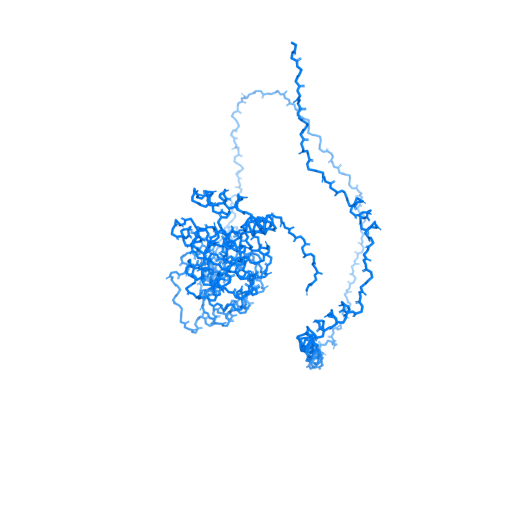29 ALA A C 1
ATOM 1036 O O . ALA A 1 129 ? 23.210 28.240 -53.545 1.00 62.50 129 ALA A O 1
ATOM 1037 N N . THR A 1 130 ? 25.012 28.544 -52.243 1.00 79.31 130 THR A N 1
ATOM 1038 C CA . THR A 1 130 ? 25.916 27.992 -53.251 1.00 79.31 130 THR A CA 1
ATOM 1039 C C . THR A 1 130 ? 25.583 26.512 -53.453 1.00 79.31 130 THR A C 1
ATOM 1041 O O . THR A 1 130 ? 25.155 25.831 -52.521 1.00 79.31 130 THR A O 1
ATOM 1044 N N . ASN A 1 131 ? 25.795 25.971 -54.657 1.00 82.25 131 ASN A N 1
ATOM 1045 C CA . ASN A 1 131 ? 25.546 24.545 -54.935 1.00 82.25 131 ASN A CA 1
ATOM 1046 C C . ASN A 1 131 ? 26.250 23.610 -53.926 1.00 82.25 131 ASN A C 1
ATOM 1048 O O . ASN A 1 131 ? 25.786 22.500 -53.677 1.00 82.25 131 ASN A O 1
ATOM 1052 N N . LEU A 1 132 ? 27.350 24.077 -53.324 1.00 78.56 132 LEU A N 1
ATOM 1053 C CA . LEU A 1 132 ? 28.074 23.392 -52.258 1.00 78.56 132 LEU A CA 1
ATOM 1054 C C . LEU A 1 132 ? 27.283 23.346 -50.939 1.00 78.56 132 LEU A C 1
ATOM 1056 O O . LEU A 1 132 ? 27.228 22.297 -50.306 1.00 78.56 132 LEU A O 1
ATOM 1060 N N . GLU A 1 133 ? 26.651 24.450 -50.536 1.00 81.25 133 GLU A N 1
ATOM 1061 C CA . GLU A 1 133 ? 25.825 24.510 -49.324 1.00 81.25 133 GLU A CA 1
ATOM 1062 C C . GLU A 1 133 ? 24.634 23.559 -49.445 1.00 81.25 133 GLU A C 1
ATOM 1064 O O . GLU A 1 133 ? 24.446 22.726 -48.564 1.00 81.25 133 GLU A O 1
ATOM 1069 N N . VAL A 1 134 ? 23.924 23.582 -50.581 1.00 83.88 134 VAL A N 1
ATOM 1070 C CA . VAL A 1 134 ? 22.802 22.665 -50.856 1.00 83.88 134 VAL A CA 1
ATOM 1071 C C . VAL A 1 134 ? 23.259 21.200 -50.846 1.00 83.88 134 VAL A C 1
ATOM 1073 O O . VAL A 1 134 ? 22.574 20.334 -50.298 1.00 83.88 134 VAL A O 1
ATOM 1076 N N . ALA A 1 135 ? 24.433 20.897 -51.410 1.00 84.44 135 ALA A N 1
ATOM 1077 C CA . ALA A 1 135 ? 24.988 19.546 -51.388 1.00 84.44 135 ALA A CA 1
ATOM 1078 C C . ALA A 1 135 ? 25.339 19.083 -49.963 1.00 84.44 135 ALA A C 1
ATOM 1080 O O . ALA A 1 135 ? 25.013 17.954 -49.595 1.00 84.44 135 ALA A O 1
ATOM 1081 N N . LEU A 1 136 ? 25.942 19.950 -49.142 1.00 87.75 136 LEU A N 1
ATOM 1082 C CA . LEU A 1 136 ? 26.262 19.646 -47.744 1.00 87.75 136 LEU A CA 1
ATOM 1083 C C . LEU A 1 136 ? 24.998 19.454 -46.898 1.00 87.75 136 LEU A C 1
ATOM 1085 O O . LEU A 1 136 ? 24.947 18.518 -46.100 1.00 87.75 136 LEU A O 1
ATOM 1089 N N . THR A 1 137 ? 23.956 20.268 -47.113 1.00 87.75 137 THR A N 1
ATOM 1090 C CA . THR A 1 137 ? 22.669 20.088 -46.422 1.00 87.75 137 THR A CA 1
ATOM 1091 C C . THR A 1 137 ? 22.028 18.752 -46.800 1.00 87.75 137 THR A C 1
ATOM 1093 O O . THR A 1 137 ? 21.620 17.996 -45.924 1.00 87.75 137 THR A O 1
ATOM 1096 N N . ASN A 1 138 ? 22.023 18.394 -48.087 1.00 90.38 138 ASN A N 1
ATOM 1097 C CA . ASN A 1 138 ? 21.456 17.127 -48.557 1.00 90.38 138 ASN A CA 1
ATOM 1098 C C . ASN A 1 138 ? 22.222 15.894 -48.050 1.00 90.38 138 ASN A C 1
ATOM 1100 O O . ASN A 1 138 ? 21.619 14.844 -47.832 1.00 90.38 138 ASN A O 1
ATOM 1104 N N . VAL A 1 139 ? 23.542 15.991 -47.867 1.00 90.25 139 VAL A N 1
ATOM 1105 C CA . VAL A 1 139 ? 24.346 14.915 -47.262 1.00 90.25 139 VAL A CA 1
ATOM 1106 C C . VAL A 1 139 ? 24.042 14.780 -45.771 1.00 90.25 139 VAL A C 1
ATOM 1108 O O . VAL A 1 139 ? 23.919 13.658 -45.283 1.00 90.25 139 VAL A O 1
ATOM 1111 N N . ALA A 1 140 ? 23.882 15.896 -45.055 1.00 85.88 140 ALA A N 1
ATOM 1112 C CA . ALA A 1 140 ? 23.496 15.883 -43.647 1.00 85.88 140 ALA A CA 1
ATOM 1113 C C . ALA A 1 140 ? 22.101 15.269 -43.445 1.00 85.88 140 ALA A C 1
ATOM 1115 O O . ALA A 1 140 ? 21.950 14.410 -42.580 1.00 85.88 140 ALA A O 1
ATOM 1116 N N . ILE A 1 141 ? 21.127 15.628 -44.292 1.00 87.94 141 ILE A N 1
ATOM 1117 C CA . ILE A 1 141 ? 19.770 15.057 -44.274 1.00 87.94 141 ILE A CA 1
ATOM 1118 C C . ILE A 1 141 ? 19.820 13.546 -44.521 1.00 87.94 141 ILE A C 1
ATOM 1120 O O . ILE A 1 141 ? 19.359 12.788 -43.679 1.00 87.94 141 ILE A O 1
ATOM 1124 N N . ARG A 1 142 ? 20.480 13.078 -45.590 1.00 87.19 142 ARG A N 1
ATOM 1125 C CA . ARG A 1 142 ? 20.577 11.630 -45.873 1.00 87.19 142 ARG A CA 1
ATOM 1126 C C . ARG A 1 142 ? 21.316 10.844 -44.796 1.00 87.19 142 ARG A C 1
ATOM 1128 O O . ARG A 1 142 ? 21.047 9.664 -44.589 1.00 87.19 142 ARG A O 1
ATOM 1135 N N . ARG A 1 143 ? 22.298 11.463 -44.135 1.00 85.50 143 ARG A N 1
ATOM 1136 C CA . ARG A 1 143 ? 22.992 10.839 -43.005 1.00 85.50 143 ARG A CA 1
ATOM 1137 C C . ARG A 1 143 ? 22.072 10.733 -41.792 1.00 85.50 143 ARG A C 1
ATOM 1139 O O . ARG A 1 143 ? 22.112 9.704 -41.131 1.00 85.50 143 ARG A O 1
ATOM 1146 N N . ALA A 1 144 ? 21.257 11.753 -41.531 1.00 79.25 144 ALA A N 1
ATOM 1147 C CA . ALA A 1 144 ? 20.239 11.708 -40.489 1.00 79.25 144 ALA A CA 1
ATOM 1148 C C . ALA A 1 144 ? 19.163 10.654 -40.799 1.00 79.25 144 ALA A C 1
ATOM 1150 O O . ALA A 1 144 ? 18.833 9.877 -39.915 1.00 79.25 144 ALA A O 1
ATOM 1151 N N . GLU A 1 145 ? 18.706 10.552 -42.051 1.00 83.00 145 GLU A N 1
ATOM 1152 C CA . GLU A 1 145 ? 17.749 9.527 -42.499 1.00 83.00 145 GLU A CA 1
ATOM 1153 C C . GLU A 1 145 ? 18.305 8.111 -42.310 1.00 83.00 145 GLU A C 1
ATOM 1155 O O . GLU A 1 145 ? 17.657 7.279 -41.691 1.00 83.00 145 GLU A O 1
ATOM 1160 N N . ARG A 1 146 ? 19.541 7.835 -42.751 1.00 82.38 146 ARG A N 1
ATOM 1161 C CA . ARG A 1 146 ? 20.171 6.515 -42.549 1.00 82.38 146 ARG A CA 1
ATOM 1162 C C . ARG A 1 146 ? 20.410 6.186 -41.083 1.00 82.38 146 ARG A C 1
ATOM 1164 O O . ARG A 1 146 ? 20.357 5.022 -40.699 1.00 82.38 146 ARG A O 1
ATOM 1171 N N . GLU A 1 147 ? 20.727 7.192 -40.275 1.00 77.25 147 GLU A N 1
ATOM 1172 C CA . GLU A 1 147 ? 20.880 6.997 -38.837 1.00 77.25 147 GLU A CA 1
ATOM 1173 C C . GLU A 1 147 ? 19.526 6.701 -38.190 1.00 77.25 147 GLU A C 1
ATOM 1175 O O . GLU A 1 147 ? 19.443 5.780 -37.387 1.00 77.25 147 GLU A O 1
ATOM 1180 N N . GLN A 1 148 ? 18.455 7.385 -38.601 1.00 75.25 148 GLN A N 1
ATOM 1181 C CA . GLN A 1 148 ? 17.091 7.061 -38.185 1.00 75.25 148 GLN A CA 1
ATOM 1182 C C . GLN A 1 148 ? 16.666 5.663 -38.645 1.00 75.25 148 GLN A C 1
ATOM 1184 O O . GLN A 1 148 ? 16.098 4.930 -37.848 1.00 75.25 148 GLN A O 1
ATOM 1189 N N . GLU A 1 149 ? 16.987 5.248 -39.873 1.00 79.75 149 GLU A N 1
ATOM 1190 C CA . GLU A 1 149 ? 16.728 3.887 -40.366 1.00 79.75 149 GLU A CA 1
ATOM 1191 C C . GLU A 1 149 ? 17.495 2.836 -39.556 1.00 79.75 149 GLU A C 1
ATOM 1193 O O . GLU A 1 149 ? 16.955 1.781 -39.233 1.00 79.75 149 GLU A O 1
ATOM 1198 N N . ARG A 1 150 ? 18.747 3.124 -39.183 1.00 78.50 150 ARG A N 1
ATOM 1199 C CA . ARG A 1 150 ? 19.565 2.227 -38.361 1.00 78.50 150 ARG A CA 1
ATOM 1200 C C . ARG A 1 150 ? 19.048 2.132 -36.926 1.00 78.50 150 ARG A C 1
ATOM 1202 O O . ARG A 1 150 ? 18.990 1.036 -36.384 1.00 78.50 150 ARG A O 1
ATOM 1209 N N . ILE A 1 151 ? 18.657 3.259 -36.335 1.00 70.81 151 ILE A N 1
ATOM 1210 C CA . ILE A 1 151 ? 18.021 3.320 -35.012 1.00 70.81 151 ILE A CA 1
ATOM 1211 C C . ILE A 1 151 ? 16.678 2.582 -35.045 1.00 70.81 151 ILE A C 1
ATOM 1213 O O . ILE A 1 151 ? 16.387 1.803 -34.148 1.00 70.81 151 ILE A O 1
ATOM 1217 N N . ALA A 1 152 ? 15.890 2.749 -36.109 1.00 72.25 152 ALA A N 1
ATOM 1218 C CA . ALA A 1 152 ? 14.642 2.019 -36.302 1.00 72.25 152 ALA A CA 1
ATOM 1219 C C . ALA A 1 152 ? 14.869 0.511 -36.505 1.00 72.25 152 ALA A C 1
ATOM 1221 O O . ALA A 1 152 ? 13.990 -0.292 -36.182 1.00 72.25 152 ALA A O 1
ATOM 1222 N N . ALA A 1 153 ? 16.031 0.108 -37.025 1.00 83.50 153 ALA A N 1
ATOM 1223 C CA . ALA A 1 153 ? 16.396 -1.292 -37.197 1.00 83.50 153 ALA A CA 1
ATOM 1224 C C . ALA A 1 153 ? 16.808 -1.974 -35.881 1.00 83.50 153 ALA A C 1
ATOM 1226 O O . ALA A 1 153 ? 16.566 -3.173 -35.759 1.00 83.50 153 ALA A O 1
ATOM 1227 N N . ASP A 1 154 ? 17.363 -1.241 -34.908 1.00 90.31 154 ASP A N 1
ATOM 1228 C CA . ASP A 1 154 ? 17.684 -1.764 -33.572 1.00 90.31 154 ASP A CA 1
ATOM 1229 C C . ASP A 1 154 ? 16.392 -1.942 -32.745 1.00 90.31 154 ASP A C 1
ATOM 1231 O O . ASP A 1 154 ? 15.735 -0.946 -32.418 1.00 90.31 154 ASP A O 1
ATOM 1235 N N . PRO A 1 155 ? 15.998 -3.184 -32.390 1.00 89.81 155 PRO A N 1
ATOM 1236 C CA . PRO A 1 155 ? 14.790 -3.433 -31.605 1.00 89.81 155 PRO A CA 1
ATOM 1237 C C . PRO A 1 155 ? 14.771 -2.671 -30.275 1.00 89.81 155 PRO A C 1
ATOM 1239 O O . PRO A 1 155 ? 13.719 -2.182 -29.866 1.00 89.81 155 PRO A O 1
ATOM 1242 N N . PHE A 1 156 ? 15.926 -2.514 -29.620 1.00 93.38 156 PHE A N 1
ATOM 1243 C CA . PHE A 1 156 ? 16.013 -1.814 -28.341 1.00 93.38 156 PHE A CA 1
ATOM 1244 C C . PHE A 1 156 ? 15.715 -0.320 -28.490 1.00 93.38 156 PHE A C 1
ATOM 1246 O O . PHE A 1 156 ? 14.858 0.212 -27.784 1.00 93.38 156 PHE A O 1
ATOM 1253 N N . GLU A 1 157 ? 16.384 0.367 -29.422 1.00 93.38 157 GLU A N 1
ATOM 1254 C CA . GLU A 1 157 ? 16.148 1.800 -29.634 1.00 93.38 157 GLU A CA 1
ATOM 1255 C C . GLU A 1 157 ? 14.739 2.066 -30.169 1.00 93.38 157 GLU A C 1
ATOM 1257 O O . GLU A 1 157 ? 14.125 3.063 -29.788 1.00 93.38 157 GLU A O 1
ATOM 1262 N N . ARG A 1 158 ? 14.184 1.152 -30.976 1.00 91.00 158 ARG A N 1
ATOM 1263 C CA . ARG A 1 158 ? 12.788 1.217 -31.421 1.00 91.00 158 ARG A CA 1
ATOM 1264 C C . ARG A 1 158 ? 11.823 1.206 -30.237 1.00 91.00 158 ARG A C 1
ATOM 1266 O O . ARG A 1 158 ? 10.941 2.059 -30.174 1.00 91.00 158 ARG A O 1
ATOM 1273 N N . TRP A 1 159 ? 11.996 0.281 -29.291 1.00 92.50 159 TRP A N 1
ATOM 1274 C CA . TRP A 1 159 ? 11.147 0.202 -28.100 1.00 92.50 159 TRP A CA 1
ATOM 1275 C C . TRP A 1 159 ? 11.330 1.403 -27.171 1.00 92.50 159 TRP A C 1
ATOM 1277 O O . TRP A 1 159 ? 10.344 1.985 -26.725 1.00 92.50 159 TRP A O 1
ATOM 1287 N N . VAL A 1 160 ? 12.569 1.833 -26.925 1.00 93.19 160 VAL A N 1
ATOM 1288 C CA . VAL A 1 160 ? 12.850 3.016 -26.095 1.00 93.19 160 VAL A CA 1
ATOM 1289 C C . VAL A 1 160 ? 12.251 4.284 -26.708 1.00 93.19 160 VAL A C 1
ATOM 1291 O O . VAL A 1 160 ? 11.654 5.080 -25.981 1.00 93.19 160 VAL A O 1
ATOM 1294 N N . ALA A 1 161 ? 12.374 4.473 -28.025 1.00 90.94 161 ALA A N 1
ATOM 1295 C CA . ALA A 1 161 ? 11.769 5.600 -28.730 1.00 90.94 161 ALA A CA 1
ATOM 1296 C C . ALA A 1 161 ? 10.239 5.540 -28.657 1.00 90.94 161 ALA A C 1
ATOM 1298 O O . ALA A 1 161 ? 9.615 6.512 -28.241 1.00 90.94 161 ALA A O 1
ATOM 1299 N N . ARG A 1 162 ? 9.646 4.374 -28.947 1.00 89.94 162 ARG A N 1
ATOM 1300 C CA . ARG A 1 162 ? 8.193 4.168 -28.900 1.00 89.94 162 ARG A CA 1
ATOM 1301 C C . ARG A 1 162 ? 7.610 4.461 -27.518 1.00 89.94 162 ARG A C 1
ATOM 1303 O O . ARG A 1 162 ? 6.644 5.205 -27.419 1.00 89.94 162 ARG A O 1
ATOM 1310 N N . ILE A 1 163 ? 8.224 3.935 -26.458 1.00 91.56 163 ILE A N 1
ATOM 1311 C CA . ILE A 1 163 ? 7.809 4.200 -25.072 1.00 91.56 163 ILE A CA 1
ATOM 1312 C C . ILE A 1 163 ? 7.987 5.683 -24.718 1.00 91.56 163 ILE A C 1
ATOM 1314 O O . ILE A 1 163 ? 7.188 6.239 -23.977 1.00 91.56 163 ILE A O 1
ATOM 1318 N N . SER A 1 164 ? 9.029 6.342 -25.233 1.00 89.88 164 SER A N 1
ATOM 1319 C CA . SER A 1 164 ? 9.242 7.774 -24.980 1.00 89.88 164 SER A CA 1
ATOM 1320 C C . SER A 1 164 ? 8.192 8.660 -25.661 1.00 89.88 164 SER A C 1
ATOM 1322 O O . SER A 1 164 ? 7.907 9.747 -25.159 1.00 89.88 164 SER A O 1
ATOM 1324 N N . GLU A 1 165 ? 7.657 8.224 -26.802 1.00 89.06 165 GLU A N 1
ATOM 1325 C CA . GLU A 1 165 ? 6.656 8.951 -27.589 1.00 89.06 165 GLU A CA 1
ATOM 1326 C C . GLU A 1 165 ? 5.226 8.703 -27.094 1.00 89.06 165 GLU A C 1
ATOM 1328 O O . GLU A 1 165 ? 4.454 9.656 -26.978 1.00 89.06 165 GLU A O 1
ATOM 1333 N N . ASP A 1 166 ? 4.876 7.451 -26.783 1.00 85.38 166 ASP A N 1
ATOM 1334 C CA . ASP A 1 166 ? 3.545 7.074 -26.307 1.00 85.38 166 ASP A CA 1
ATOM 1335 C C . ASP A 1 166 ? 3.600 5.874 -25.347 1.00 85.38 166 ASP A C 1
ATOM 1337 O O . ASP A 1 166 ? 3.748 4.711 -25.739 1.00 85.38 166 ASP A O 1
ATOM 1341 N N . ASP A 1 167 ? 3.423 6.176 -24.061 1.00 72.56 167 ASP A N 1
ATOM 1342 C CA . ASP A 1 167 ? 3.407 5.192 -22.980 1.00 72.56 167 ASP A CA 1
ATOM 1343 C C . ASP A 1 167 ? 2.300 4.138 -23.125 1.00 72.56 167 ASP A C 1
ATOM 1345 O O . ASP A 1 167 ? 2.492 2.986 -22.736 1.00 72.56 167 ASP A O 1
ATOM 1349 N N . GLN A 1 168 ? 1.125 4.514 -23.639 1.00 71.06 168 GLN A N 1
ATOM 1350 C CA . GLN A 1 168 ? -0.044 3.631 -23.671 1.00 71.06 168 GLN A CA 1
ATOM 1351 C C . GLN A 1 168 ? 0.002 2.685 -24.873 1.00 71.06 168 GLN A C 1
ATOM 1353 O O . GLN A 1 168 ? -0.370 1.516 -24.754 1.00 71.06 168 GLN A O 1
ATOM 1358 N N . LEU A 1 169 ? 0.505 3.160 -26.016 1.00 58.94 169 LEU A N 1
ATOM 1359 C CA . LEU A 1 169 ? 0.647 2.352 -27.232 1.00 58.94 169 LEU A CA 1
ATOM 1360 C C . LEU A 1 169 ? 1.720 1.264 -27.123 1.00 58.94 169 LEU A C 1
ATOM 1362 O O . LEU A 1 169 ? 1.675 0.297 -27.887 1.00 58.94 169 LEU A O 1
ATOM 1366 N N . ALA A 1 170 ? 2.693 1.419 -26.224 1.00 64.69 170 ALA A N 1
ATOM 1367 C CA . ALA A 1 170 ? 3.752 0.432 -26.035 1.00 64.69 170 ALA A CA 1
ATOM 1368 C C . ALA A 1 170 ? 3.268 -0.834 -25.305 1.00 64.69 170 ALA A C 1
ATOM 1370 O O . ALA A 1 170 ? 3.748 -1.920 -25.609 1.00 64.69 170 ALA A O 1
ATOM 1371 N N . ILE A 1 171 ? 2.297 -0.713 -24.390 1.00 64.94 171 ILE A N 1
ATOM 1372 C CA . ILE A 1 171 ? 1.783 -1.841 -23.591 1.00 64.94 171 ILE A CA 1
ATOM 1373 C C . ILE A 1 171 ? 0.960 -2.819 -24.449 1.00 64.94 171 ILE A C 1
ATOM 1375 O O . ILE A 1 171 ? 0.998 -4.023 -24.227 1.00 64.94 171 ILE A O 1
ATOM 1379 N N . ILE A 1 172 ? 0.213 -2.314 -25.435 1.00 67.12 172 ILE A N 1
ATOM 1380 C CA . ILE A 1 172 ? -0.784 -3.105 -26.183 1.00 67.12 172 ILE A CA 1
ATOM 1381 C C . ILE A 1 172 ? -0.145 -4.040 -27.226 1.00 67.12 172 ILE A C 1
ATOM 1383 O O . ILE A 1 172 ? -0.747 -5.041 -27.601 1.00 67.12 172 ILE A O 1
ATOM 1387 N N . ASP A 1 173 ? 1.056 -3.720 -27.700 1.00 73.69 173 ASP A N 1
ATOM 1388 C CA . ASP A 1 173 ? 1.660 -4.323 -28.900 1.00 73.69 173 ASP A CA 1
ATOM 1389 C C . ASP A 1 173 ? 3.007 -5.004 -28.605 1.00 73.69 173 ASP A C 1
ATOM 1391 O O . ASP A 1 173 ? 3.829 -5.207 -29.498 1.00 73.69 173 ASP A O 1
ATOM 1395 N N . PHE A 1 174 ? 3.287 -5.288 -27.331 1.00 79.25 174 PHE A N 1
ATOM 1396 C CA . PHE A 1 174 ? 4.525 -5.944 -26.926 1.00 79.25 174 PHE A CA 1
ATOM 1397 C C . PHE A 1 174 ? 4.418 -7.463 -27.146 1.00 79.25 174 PHE A C 1
ATOM 1399 O O . PHE A 1 174 ? 4.012 -8.199 -26.251 1.00 79.25 174 PHE A O 1
ATOM 1406 N N . ASP A 1 175 ? 4.768 -7.920 -28.352 1.00 84.88 175 ASP A N 1
ATOM 1407 C CA . ASP A 1 175 ? 4.793 -9.337 -28.756 1.00 84.88 175 ASP A CA 1
ATOM 1408 C C . ASP A 1 175 ? 6.191 -9.719 -29.271 1.00 84.88 175 ASP A C 1
ATOM 1410 O O . ASP A 1 175 ? 6.457 -9.791 -30.471 1.00 84.88 175 ASP A O 1
ATOM 1414 N N . GLU A 1 176 ? 7.125 -9.880 -28.334 1.00 89.50 176 GLU A N 1
ATOM 1415 C CA . GLU A 1 176 ? 8.507 -10.276 -28.612 1.00 89.50 176 GLU A CA 1
ATOM 1416 C C . GLU A 1 176 ? 8.741 -11.722 -28.162 1.00 89.50 176 GLU A C 1
ATOM 1418 O O . GLU A 1 176 ? 8.233 -12.154 -27.123 1.00 89.50 176 GLU A O 1
ATOM 1423 N N . SER A 1 177 ? 9.551 -12.472 -28.915 1.00 92.19 177 SER A N 1
ATOM 1424 C CA . SER A 1 177 ? 9.933 -13.836 -28.531 1.00 92.19 177 SER A CA 1
ATOM 1425 C C . SER A 1 177 ? 10.707 -13.849 -27.208 1.00 92.19 177 SER A C 1
ATOM 1427 O O . SER A 1 177 ? 11.356 -12.867 -26.852 1.00 92.19 177 SER A O 1
ATOM 1429 N N . ASP A 1 178 ? 10.715 -14.976 -26.493 1.00 90.81 178 ASP A N 1
ATOM 1430 C CA . ASP A 1 178 ? 11.465 -15.097 -25.232 1.00 90.81 178 ASP A CA 1
ATOM 1431 C C . ASP A 1 178 ? 12.958 -14.754 -25.400 1.00 90.81 178 ASP A C 1
ATOM 1433 O O . ASP A 1 178 ? 13.552 -14.096 -24.544 1.00 90.81 178 ASP A O 1
ATOM 1437 N N . GLU A 1 179 ? 13.558 -15.140 -26.531 1.00 92.88 179 GLU A N 1
ATOM 1438 C CA . GLU A 1 179 ? 14.940 -14.794 -26.886 1.00 92.88 179 GLU A CA 1
ATOM 1439 C C . GLU A 1 179 ? 15.119 -13.276 -27.047 1.00 92.88 179 GLU A C 1
ATOM 1441 O O . GLU A 1 179 ? 16.051 -12.702 -26.479 1.00 92.88 179 GLU A O 1
ATOM 1446 N N . ALA A 1 180 ? 14.195 -12.612 -27.750 1.00 92.31 180 ALA A N 1
ATOM 1447 C CA . ALA A 1 180 ? 14.212 -11.163 -27.928 1.00 92.31 180 ALA A CA 1
ATOM 1448 C C . ALA A 1 180 ? 13.974 -10.421 -26.602 1.00 92.31 180 ALA A C 1
ATOM 1450 O O . ALA A 1 180 ? 14.661 -9.441 -26.315 1.00 92.31 180 ALA A O 1
ATOM 1451 N N . ARG A 1 181 ? 13.072 -10.910 -25.738 1.00 93.94 181 ARG A N 1
ATOM 1452 C CA . ARG A 1 181 ? 12.844 -10.349 -24.392 1.00 93.94 181 ARG A CA 1
ATOM 1453 C C . ARG A 1 181 ? 14.109 -10.427 -23.534 1.00 93.94 181 ARG A C 1
ATOM 1455 O O . ARG A 1 181 ? 14.457 -9.451 -22.870 1.00 93.94 181 ARG A O 1
ATOM 1462 N N . GLN A 1 182 ? 14.830 -11.548 -23.577 1.00 94.75 182 GLN A N 1
ATOM 1463 C CA . GLN A 1 182 ? 16.106 -11.705 -22.871 1.00 94.75 182 GLN A CA 1
ATOM 1464 C C . GLN A 1 182 ? 17.194 -10.775 -23.430 1.00 94.75 182 GLN A C 1
ATOM 1466 O O . GLN A 1 182 ? 17.921 -10.149 -22.658 1.00 94.75 182 GLN A O 1
ATOM 1471 N N . GLU A 1 183 ? 17.294 -10.618 -24.751 1.00 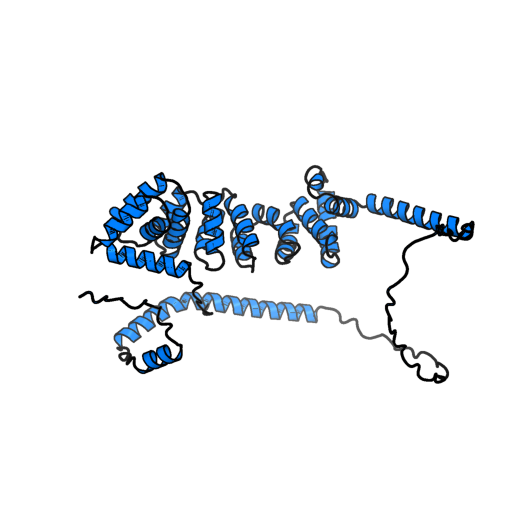95.38 183 GLU A N 1
ATOM 1472 C CA . GLU A 1 183 ? 18.233 -9.670 -25.363 1.00 95.38 183 GLU A CA 1
ATOM 1473 C C . GLU A 1 183 ? 17.920 -8.218 -24.961 1.00 95.38 183 GLU A C 1
ATOM 1475 O O . GLU A 1 183 ? 18.811 -7.484 -24.515 1.00 95.38 183 GLU A O 1
ATOM 1480 N N . LEU A 1 184 ? 16.643 -7.825 -25.031 1.00 96.12 184 LEU A N 1
ATOM 1481 C CA . LEU A 1 184 ? 16.161 -6.513 -24.599 1.00 96.12 184 LEU A CA 1
ATOM 1482 C C . LEU A 1 184 ? 16.437 -6.268 -23.113 1.00 96.12 184 LEU A C 1
ATOM 1484 O O . LEU A 1 184 ? 16.844 -5.160 -22.753 1.00 96.12 184 LEU A O 1
ATOM 1488 N N . LEU A 1 185 ? 16.283 -7.280 -22.254 1.00 96.00 185 LEU A N 1
ATOM 1489 C CA . LEU A 1 185 ? 16.640 -7.201 -20.838 1.00 96.00 185 LEU A CA 1
ATOM 1490 C C . LEU A 1 185 ? 18.129 -6.900 -20.659 1.00 96.00 185 LEU A C 1
ATOM 1492 O O . LEU A 1 185 ? 18.482 -5.922 -19.998 1.00 96.00 185 LEU A O 1
ATOM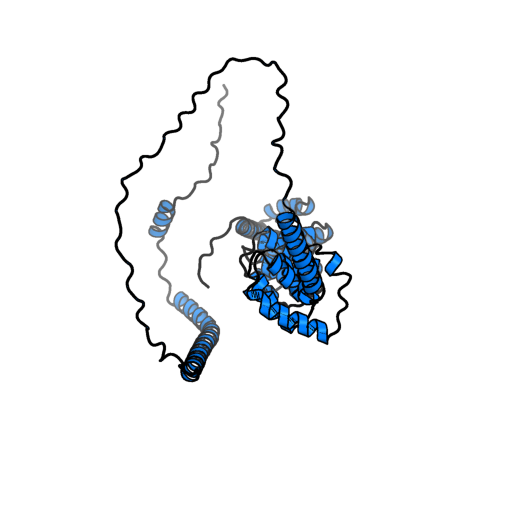 1496 N N . GLN A 1 186 ? 19.008 -7.711 -21.258 1.00 96.88 186 GLN A N 1
ATOM 1497 C CA . GLN A 1 186 ? 20.458 -7.538 -21.123 1.00 96.88 186 GLN A CA 1
ATOM 1498 C C . GLN A 1 186 ? 20.897 -6.159 -21.621 1.00 96.88 186 GLN A C 1
ATOM 1500 O O . GLN A 1 186 ? 21.691 -5.472 -20.969 1.00 96.88 186 GLN A O 1
ATOM 1505 N N . ARG A 1 187 ? 20.331 -5.714 -22.748 1.00 97.12 187 ARG A N 1
ATOM 1506 C CA . ARG A 1 187 ? 20.612 -4.393 -23.311 1.00 97.12 187 ARG A CA 1
ATOM 1507 C C . ARG A 1 187 ? 20.113 -3.267 -22.408 1.00 97.12 187 ARG A C 1
ATOM 1509 O O . ARG A 1 187 ? 20.864 -2.328 -22.146 1.00 97.12 187 ARG A O 1
ATOM 1516 N N . SER A 1 188 ? 18.899 -3.390 -21.876 1.00 96.31 188 SER A N 1
ATOM 1517 C CA . SER A 1 188 ? 18.309 -2.425 -20.943 1.00 96.31 188 SER A CA 1
ATOM 1518 C C . SER A 1 188 ? 19.158 -2.274 -19.687 1.00 96.31 188 SER A C 1
ATOM 1520 O O . SER A 1 188 ? 19.507 -1.157 -19.314 1.00 96.31 188 SER A O 1
ATOM 1522 N N . LEU A 1 189 ? 19.563 -3.388 -19.070 1.00 96.62 189 LEU A N 1
ATOM 1523 C CA . LEU A 1 189 ? 20.421 -3.389 -17.882 1.00 96.62 189 LEU A CA 1
ATOM 1524 C C . LEU A 1 189 ? 21.799 -2.775 -18.164 1.00 96.62 189 LEU A C 1
ATOM 1526 O O . LEU A 1 189 ? 22.339 -2.061 -17.318 1.00 96.62 189 LEU A O 1
ATOM 1530 N N . PHE A 1 190 ? 22.357 -3.005 -19.356 1.00 97.00 190 PHE A N 1
ATOM 1531 C CA . PHE A 1 190 ? 23.622 -2.402 -19.770 1.00 97.00 190 PHE A CA 1
ATOM 1532 C C . PHE A 1 190 ? 23.513 -0.883 -19.987 1.00 97.00 190 PHE A C 1
ATOM 1534 O O . PHE A 1 190 ? 24.407 -0.138 -19.581 1.00 97.00 190 PHE A O 1
ATOM 1541 N N . GLU A 1 191 ? 22.446 -0.400 -20.623 1.00 96.50 191 GLU A N 1
ATOM 1542 C CA . GLU A 1 191 ? 22.271 1.023 -20.950 1.00 96.50 191 GLU A CA 1
ATOM 1543 C C . GLU A 1 191 ? 21.743 1.855 -19.770 1.00 96.50 191 GLU A C 1
ATOM 1545 O O . GLU A 1 191 ? 22.022 3.057 -19.680 1.00 96.50 191 GLU A O 1
ATOM 1550 N N . LEU A 1 192 ? 21.038 1.234 -18.818 1.00 96.19 192 LEU A N 1
ATOM 1551 C CA . LEU A 1 192 ? 20.390 1.920 -17.699 1.00 96.19 192 LEU A CA 1
ATOM 1552 C C . LEU A 1 192 ? 21.334 2.870 -16.931 1.00 96.19 192 LEU A C 1
ATOM 1554 O O . LEU A 1 192 ? 20.978 4.047 -16.810 1.00 96.19 192 LEU A O 1
ATOM 1558 N N . PRO A 1 193 ? 22.551 2.473 -16.490 1.00 96.44 193 PRO A N 1
ATOM 1559 C CA . PRO A 1 193 ? 23.452 3.354 -15.736 1.00 96.44 193 PRO A CA 1
ATOM 1560 C C . PRO A 1 193 ? 23.932 4.584 -16.518 1.00 96.44 193 PRO A C 1
ATOM 1562 O O . PRO A 1 193 ? 24.341 5.569 -15.909 1.00 96.44 193 PRO A O 1
ATOM 1565 N N . ARG A 1 194 ? 23.904 4.525 -17.857 1.00 95.75 194 ARG A N 1
ATOM 1566 C CA . ARG A 1 194 ? 24.356 5.597 -18.762 1.00 95.75 194 ARG A CA 1
ATOM 1567 C C . ARG A 1 194 ? 23.213 6.515 -19.192 1.00 95.75 194 ARG A C 1
ATOM 1569 O O . ARG A 1 194 ? 23.454 7.642 -19.617 1.00 95.75 194 ARG A O 1
ATOM 1576 N N . SER A 1 195 ? 21.980 6.033 -19.088 1.00 94.69 195 SER A N 1
ATOM 1577 C CA . SER A 1 195 ? 20.779 6.774 -19.459 1.00 94.69 195 SER A CA 1
ATOM 1578 C C . SER A 1 195 ? 20.392 7.830 -18.416 1.00 94.69 195 SER A C 1
ATOM 1580 O O . SER A 1 195 ? 20.625 7.665 -17.217 1.00 94.69 195 SER A O 1
ATOM 1582 N N . GLN A 1 196 ? 19.775 8.921 -18.877 1.00 94.56 196 GLN A N 1
ATOM 1583 C CA . GLN A 1 196 ? 19.258 10.007 -18.039 1.00 94.56 196 GLN A CA 1
ATOM 1584 C C . GLN A 1 196 ? 17.905 10.500 -18.570 1.00 94.56 196 GLN A C 1
ATOM 1586 O O . GLN A 1 196 ? 17.566 10.281 -19.737 1.00 94.56 196 GLN A O 1
ATOM 1591 N N . GLY A 1 197 ? 17.139 11.182 -17.714 1.00 94.12 197 GLY A N 1
ATOM 1592 C CA . GLY A 1 197 ? 15.883 11.835 -18.088 1.00 94.12 197 GLY A CA 1
ATOM 1593 C C . GLY A 1 197 ? 14.853 10.872 -18.687 1.00 94.12 197 GLY A C 1
ATOM 1594 O O . GLY A 1 197 ? 14.652 9.769 -18.180 1.00 94.12 197 GLY A O 1
ATOM 1595 N N . GLN A 1 198 ? 14.214 11.286 -19.784 1.00 92.62 198 GLN A N 1
ATOM 1596 C CA . GLN A 1 198 ? 13.160 10.514 -20.453 1.00 92.62 198 GLN A CA 1
ATOM 1597 C C . GLN A 1 198 ? 13.638 9.147 -20.949 1.00 92.62 198 GLN A C 1
ATOM 1599 O O . GLN A 1 198 ? 12.931 8.162 -20.768 1.00 92.62 198 GLN A O 1
ATOM 1604 N N . ARG A 1 199 ? 14.868 9.051 -21.474 1.00 94.56 199 ARG A N 1
ATOM 1605 C CA . ARG A 1 199 ? 15.434 7.772 -21.931 1.00 94.56 199 ARG A CA 1
ATOM 1606 C C . ARG A 1 199 ? 15.521 6.760 -20.789 1.00 94.56 199 ARG A C 1
ATOM 1608 O O . ARG A 1 199 ? 15.227 5.589 -20.985 1.00 94.56 199 ARG A O 1
ATOM 1615 N N . ARG A 1 200 ? 15.884 7.208 -19.584 1.00 95.94 200 ARG A N 1
ATOM 1616 C CA . ARG A 1 200 ? 15.935 6.335 -18.404 1.00 95.94 200 ARG A CA 1
ATOM 1617 C C . ARG A 1 200 ? 14.549 5.878 -17.960 1.00 95.94 200 ARG A C 1
ATOM 1619 O O . ARG A 1 200 ? 14.385 4.713 -17.620 1.00 95.94 200 ARG A O 1
ATOM 1626 N N . ILE A 1 201 ? 13.558 6.768 -18.011 1.00 94.62 201 ILE A N 1
ATOM 1627 C CA . ILE A 1 201 ? 12.154 6.422 -17.742 1.00 94.62 201 ILE A CA 1
ATOM 1628 C C . ILE A 1 201 ? 11.649 5.395 -18.764 1.00 94.62 201 ILE A C 1
ATOM 1630 O O . ILE A 1 201 ? 11.012 4.421 -18.376 1.00 94.62 201 ILE A O 1
ATOM 1634 N N . ALA A 1 202 ? 11.974 5.566 -20.045 1.00 94.12 202 ALA A N 1
ATOM 1635 C CA . ALA A 1 202 ? 11.585 4.629 -21.092 1.00 94.12 202 ALA A CA 1
ATOM 1636 C C . ALA A 1 202 ? 12.237 3.250 -20.916 1.00 94.12 202 ALA A C 1
ATOM 1638 O O . ALA A 1 202 ? 11.551 2.239 -21.021 1.00 94.12 202 ALA A O 1
ATOM 1639 N N . ILE A 1 203 ? 13.525 3.195 -20.555 1.00 95.69 203 ILE A N 1
ATOM 1640 C CA . ILE A 1 203 ? 14.197 1.929 -20.217 1.00 95.69 203 ILE A CA 1
ATOM 1641 C C . ILE A 1 203 ? 13.560 1.290 -18.975 1.00 95.69 203 ILE A C 1
ATOM 1643 O O . ILE A 1 203 ? 13.343 0.084 -18.954 1.00 95.69 203 ILE A O 1
ATOM 1647 N N . ALA A 1 204 ? 13.220 2.078 -17.951 1.00 95.69 204 ALA A N 1
ATOM 1648 C CA . ALA A 1 204 ? 12.546 1.574 -16.756 1.00 95.69 204 ALA A CA 1
ATOM 1649 C C . ALA A 1 204 ? 11.183 0.939 -17.088 1.00 95.69 204 ALA A C 1
ATOM 1651 O O . ALA A 1 204 ? 10.889 -0.155 -16.619 1.00 95.69 204 ALA A O 1
ATOM 1652 N N . LYS A 1 205 ? 10.386 1.584 -17.947 1.00 94.00 205 LYS A N 1
ATOM 1653 C CA . LYS A 1 205 ? 9.112 1.042 -18.445 1.00 94.00 205 LYS A CA 1
ATOM 1654 C C . LYS A 1 205 ? 9.313 -0.194 -19.316 1.00 94.00 205 LYS A C 1
ATOM 1656 O O . LYS A 1 205 ? 8.587 -1.169 -19.158 1.00 94.00 205 LYS A O 1
ATOM 1661 N N . LEU A 1 206 ? 10.327 -0.201 -20.180 1.00 94.56 206 LEU A N 1
ATOM 1662 C CA . LEU A 1 206 ? 10.669 -1.387 -20.963 1.00 94.56 206 LEU A CA 1
ATOM 1663 C C . LEU A 1 206 ? 10.968 -2.577 -20.043 1.00 94.56 206 LEU A C 1
ATOM 1665 O O . LEU A 1 206 ? 10.420 -3.651 -20.247 1.00 94.56 206 LEU A O 1
ATOM 1669 N N . LEU A 1 207 ? 11.747 -2.373 -18.975 1.00 95.44 207 LEU A N 1
ATOM 1670 C CA . LEU A 1 207 ? 12.003 -3.415 -17.976 1.00 95.44 207 LEU A CA 1
ATOM 1671 C C . LEU A 1 207 ? 10.715 -3.935 -17.317 1.00 95.44 207 LEU A C 1
ATOM 1673 O O . LEU A 1 207 ? 10.634 -5.130 -17.050 1.00 95.44 207 LEU A O 1
ATOM 1677 N N . THR A 1 208 ? 9.708 -3.082 -17.088 1.00 93.50 208 THR A N 1
ATOM 1678 C CA . THR A 1 208 ? 8.400 -3.537 -16.581 1.00 93.50 208 THR A CA 1
ATOM 1679 C C . THR A 1 208 ? 7.605 -4.346 -17.609 1.00 93.50 208 THR A C 1
ATOM 1681 O O . THR A 1 208 ? 7.002 -5.343 -17.238 1.00 93.50 208 THR A O 1
ATOM 1684 N N . LEU A 1 209 ? 7.654 -3.980 -18.897 1.00 92.44 209 LEU A N 1
ATOM 1685 C CA . LEU A 1 209 ? 6.980 -4.704 -19.992 1.00 92.44 209 LEU A CA 1
ATOM 1686 C C . LEU A 1 209 ? 7.583 -6.087 -20.262 1.00 92.44 209 LEU A C 1
ATOM 1688 O O . LEU A 1 209 ? 6.919 -6.997 -20.762 1.00 92.44 209 LEU A O 1
ATOM 1692 N N . LEU A 1 210 ? 8.868 -6.253 -19.955 1.00 92.12 210 LEU A N 1
ATOM 1693 C CA . LEU A 1 210 ? 9.529 -7.540 -20.109 1.00 92.12 210 LEU A CA 1
ATOM 1694 C C . LEU A 1 210 ? 8.987 -8.577 -19.119 1.00 92.12 210 LEU A C 1
ATOM 1696 O O . LEU A 1 210 ? 9.006 -9.755 -19.455 1.00 92.12 210 LEU A O 1
ATOM 1700 N N . GLU A 1 211 ? 8.487 -8.152 -17.951 1.00 90.50 211 GLU A N 1
ATOM 1701 C CA . GLU A 1 211 ? 7.922 -9.023 -16.905 1.00 90.50 211 GLU A CA 1
ATOM 1702 C C . GLU A 1 211 ? 8.856 -10.178 -16.490 1.00 90.50 211 GLU A C 1
ATOM 1704 O O . GLU A 1 211 ? 8.424 -11.234 -16.029 1.00 90.50 211 GLU A O 1
ATOM 1709 N N . LEU A 1 212 ? 10.167 -9.978 -16.658 1.00 90.75 212 LEU A N 1
ATOM 1710 C CA . LEU A 1 212 ? 11.185 -10.973 -16.345 1.00 90.75 212 LEU A CA 1
ATOM 1711 C C . LEU A 1 212 ? 11.631 -10.833 -14.880 1.00 90.75 212 LEU A C 1
ATOM 1713 O O . LEU A 1 212 ? 11.977 -9.724 -14.455 1.00 90.75 212 LEU A O 1
ATOM 1717 N N . PRO A 1 213 ? 11.697 -11.928 -14.100 1.00 90.50 213 PRO A N 1
ATOM 1718 C CA . PRO A 1 213 ? 12.109 -11.874 -12.695 1.00 90.50 213 PRO A CA 1
ATOM 1719 C C . PRO A 1 213 ? 13.535 -11.330 -12.519 1.00 90.50 213 PRO A C 1
ATOM 1721 O O . PRO A 1 213 ? 13.843 -10.680 -11.520 1.00 90.50 213 PRO A O 1
ATOM 1724 N N . GLU A 1 214 ? 14.407 -11.514 -13.511 1.00 94.31 214 GLU A N 1
ATOM 1725 C CA . GLU A 1 214 ? 15.770 -10.982 -13.527 1.00 94.31 214 GLU A CA 1
ATOM 1726 C C . GLU A 1 214 ? 15.821 -9.442 -13.543 1.00 94.31 214 GLU A C 1
ATOM 1728 O O . GLU A 1 214 ? 16.826 -8.857 -13.133 1.00 94.31 214 GLU A O 1
ATOM 1733 N N . ALA A 1 215 ? 14.747 -8.769 -13.973 1.00 94.06 215 ALA A N 1
ATOM 1734 C CA . ALA A 1 215 ? 14.648 -7.310 -13.955 1.00 94.06 215 ALA A CA 1
ATOM 1735 C C . ALA A 1 215 ? 14.350 -6.748 -12.554 1.00 94.06 215 ALA A C 1
ATOM 1737 O O . ALA A 1 215 ? 14.631 -5.575 -12.290 1.00 94.06 215 ALA A O 1
ATOM 1738 N N . GLN A 1 216 ? 13.816 -7.561 -11.634 1.00 93.19 216 GLN A N 1
ATOM 1739 C CA . GLN A 1 216 ? 13.309 -7.106 -10.335 1.00 93.19 216 GLN A CA 1
ATOM 1740 C C . GLN A 1 216 ? 14.340 -6.320 -9.499 1.00 93.19 216 GLN A C 1
ATOM 1742 O O . GLN A 1 216 ? 13.982 -5.254 -8.992 1.00 93.19 216 GLN A O 1
ATOM 1747 N N . PRO A 1 217 ? 15.622 -6.732 -9.371 1.00 94.56 217 PRO A N 1
ATOM 1748 C CA . PRO A 1 217 ? 16.607 -5.954 -8.617 1.00 94.56 217 PRO A CA 1
ATOM 1749 C C . PRO A 1 217 ? 16.857 -4.563 -9.216 1.00 94.56 217 PRO A C 1
ATOM 1751 O O . PRO A 1 217 ? 17.024 -3.590 -8.479 1.00 94.56 217 PRO A O 1
ATOM 1754 N N . ALA A 1 218 ? 16.856 -4.455 -10.548 1.00 95.44 218 ALA A N 1
ATOM 1755 C CA . ALA A 1 218 ? 17.028 -3.180 -11.239 1.00 95.44 218 ALA A CA 1
ATOM 1756 C C . ALA A 1 218 ? 15.794 -2.287 -11.074 1.00 95.44 218 ALA A C 1
ATOM 1758 O O . ALA A 1 218 ? 15.934 -1.095 -10.804 1.00 95.44 218 ALA A O 1
ATOM 1759 N N . LEU A 1 219 ? 14.592 -2.860 -11.162 1.00 95.69 219 LEU A N 1
ATOM 1760 C CA . LEU A 1 219 ? 13.343 -2.143 -10.917 1.00 95.69 219 LEU A CA 1
ATOM 1761 C C . LEU A 1 219 ? 13.262 -1.621 -9.473 1.00 95.69 219 LEU A C 1
ATOM 1763 O O . LEU A 1 219 ? 12.911 -0.462 -9.268 1.00 95.69 219 LEU A O 1
ATOM 1767 N N . LEU A 1 220 ? 13.669 -2.415 -8.476 1.00 94.06 220 LEU A N 1
ATOM 1768 C CA . LEU A 1 220 ? 13.748 -1.970 -7.078 1.00 94.06 220 LEU A CA 1
ATOM 1769 C C . LEU A 1 220 ? 14.745 -0.815 -6.891 1.00 94.06 220 LEU A C 1
ATOM 1771 O O . LEU A 1 220 ? 14.450 0.145 -6.178 1.00 94.06 220 LEU A O 1
ATOM 1775 N N . ALA A 1 221 ? 15.904 -0.867 -7.558 1.00 93.81 221 ALA A N 1
ATOM 1776 C CA . ALA A 1 221 ? 16.862 0.239 -7.547 1.00 93.81 221 ALA A CA 1
ATOM 1777 C C . ALA A 1 221 ? 16.265 1.514 -8.174 1.00 93.81 221 ALA A C 1
ATOM 1779 O O . ALA A 1 221 ? 16.386 2.598 -7.605 1.00 93.81 221 ALA A O 1
ATOM 1780 N N . LEU A 1 222 ? 15.550 1.375 -9.296 1.00 94.69 222 LEU A N 1
ATOM 1781 C CA . LEU A 1 222 ? 14.861 2.479 -9.969 1.00 94.69 222 LEU A CA 1
ATOM 1782 C C . LEU A 1 222 ? 13.693 3.044 -9.158 1.00 94.69 222 LEU A C 1
ATOM 1784 O O . LEU A 1 222 ? 13.379 4.225 -9.283 1.00 94.69 222 LEU A O 1
ATOM 1788 N N . TRP A 1 223 ? 13.057 2.244 -8.308 1.00 94.31 223 TRP A N 1
ATOM 1789 C CA . TRP A 1 223 ? 11.977 2.716 -7.444 1.00 94.31 223 TRP A CA 1
ATOM 1790 C C . TRP A 1 223 ? 12.474 3.652 -6.328 1.00 94.31 223 TRP A C 1
ATOM 1792 O O . TRP A 1 223 ? 11.785 4.600 -5.928 1.00 94.31 223 TRP A O 1
ATOM 1802 N N . ALA A 1 224 ? 13.707 3.442 -5.852 1.00 90.75 224 ALA A N 1
ATOM 1803 C CA . ALA A 1 224 ? 14.346 4.337 -4.888 1.00 90.75 224 ALA A CA 1
ATOM 1804 C C . ALA A 1 224 ? 14.608 5.740 -5.475 1.00 90.75 224 ALA A C 1
ATOM 1806 O O . ALA A 1 224 ? 14.633 6.734 -4.743 1.00 90.75 224 ALA A O 1
ATOM 1807 N N . GLU A 1 225 ? 14.749 5.840 -6.796 1.00 91.88 225 GLU A N 1
ATOM 1808 C CA . GLU A 1 225 ? 14.944 7.086 -7.529 1.00 91.88 225 GLU A CA 1
ATOM 1809 C C . GLU A 1 225 ? 13.602 7.800 -7.775 1.00 91.88 225 GLU A C 1
ATOM 1811 O O . GLU A 1 225 ? 12.725 7.307 -8.480 1.00 91.88 225 GLU A O 1
ATOM 1816 N N . ALA A 1 226 ? 13.441 9.007 -7.219 1.00 87.56 226 ALA A N 1
ATOM 1817 C CA . ALA A 1 226 ? 12.159 9.722 -7.227 1.00 87.56 226 ALA A CA 1
ATOM 1818 C C . ALA A 1 226 ? 11.563 9.963 -8.629 1.00 87.56 226 ALA A C 1
ATOM 1820 O O . ALA A 1 226 ? 10.348 9.998 -8.770 1.00 87.56 226 ALA A O 1
ATOM 1821 N N . TYR A 1 227 ? 12.393 10.117 -9.666 1.00 89.00 227 TYR A N 1
ATOM 1822 C CA . TYR A 1 227 ? 11.932 10.422 -11.027 1.00 89.00 227 TYR A CA 1
ATOM 1823 C C . TYR A 1 227 ? 11.545 9.182 -11.857 1.00 89.00 227 TYR A C 1
ATOM 1825 O O . TYR A 1 227 ? 10.861 9.326 -12.866 1.00 89.00 227 TYR A O 1
ATOM 1833 N N . THR A 1 228 ? 11.974 7.977 -11.464 1.00 92.94 228 THR A N 1
ATOM 1834 C CA . THR A 1 228 ? 11.608 6.696 -12.107 1.00 92.94 228 THR A CA 1
ATOM 1835 C C . THR A 1 228 ? 10.594 5.899 -11.303 1.00 92.94 228 THR A C 1
ATOM 1837 O O . THR A 1 228 ? 10.004 4.968 -11.845 1.00 92.94 228 THR A O 1
ATOM 1840 N N . ARG A 1 229 ? 10.356 6.273 -10.041 1.00 91.94 229 ARG A N 1
ATOM 1841 C CA . ARG A 1 229 ? 9.423 5.608 -9.127 1.00 91.94 229 ARG A CA 1
ATOM 1842 C C . ARG A 1 229 ? 8.065 5.324 -9.758 1.00 91.94 229 ARG A C 1
ATOM 1844 O O . ARG A 1 229 ? 7.658 4.169 -9.814 1.00 91.94 229 ARG A O 1
ATOM 1851 N N . ASP A 1 230 ? 7.416 6.352 -10.297 1.00 88.25 230 ASP A N 1
ATOM 1852 C CA . ASP A 1 230 ? 6.078 6.244 -10.889 1.00 88.25 230 ASP A CA 1
ATOM 1853 C C . ASP A 1 230 ? 6.020 5.250 -12.056 1.00 88.25 230 ASP A C 1
ATOM 1855 O O . ASP A 1 230 ? 5.011 4.569 -12.237 1.00 88.25 230 ASP A O 1
ATOM 1859 N N . ALA A 1 231 ? 7.113 5.144 -12.817 1.00 90.25 231 ALA A N 1
ATOM 1860 C CA . ALA A 1 231 ? 7.212 4.264 -13.973 1.00 90.25 231 ALA A CA 1
ATOM 1861 C C . ALA A 1 231 ? 7.308 2.783 -13.590 1.00 90.25 231 ALA A C 1
ATOM 1863 O O . ALA A 1 231 ? 6.824 1.938 -14.333 1.00 90.25 231 ALA A O 1
ATOM 1864 N N . VAL A 1 232 ? 7.922 2.470 -12.445 1.00 93.75 232 VAL A N 1
ATOM 1865 C CA . VAL A 1 232 ? 8.167 1.082 -12.018 1.00 93.75 232 VAL A CA 1
ATOM 1866 C C . VAL A 1 232 ? 7.219 0.609 -10.919 1.00 93.75 232 VAL A C 1
ATOM 1868 O O . VAL A 1 232 ? 7.052 -0.592 -10.733 1.00 93.75 232 VAL A O 1
ATOM 1871 N N . GLU A 1 233 ? 6.584 1.530 -10.187 1.00 92.44 233 GLU A N 1
ATOM 1872 C CA . GLU A 1 233 ? 5.779 1.206 -9.007 1.00 92.44 233 GLU A CA 1
ATOM 1873 C C . GLU A 1 233 ? 4.606 0.276 -9.320 1.00 92.44 233 GLU A C 1
ATOM 1875 O O . GLU A 1 233 ? 4.374 -0.644 -8.547 1.00 92.44 233 GLU A O 1
ATOM 1880 N N . ALA A 1 234 ? 3.884 0.486 -10.427 1.00 87.00 234 ALA A N 1
ATOM 1881 C CA . ALA A 1 234 ? 2.700 -0.321 -10.748 1.00 87.00 234 ALA A CA 1
ATOM 1882 C C . ALA A 1 234 ? 3.068 -1.806 -10.857 1.00 87.00 234 ALA A C 1
ATOM 1884 O O . ALA A 1 234 ? 2.530 -2.644 -10.141 1.00 87.00 234 ALA A O 1
ATOM 1885 N N . HIS A 1 235 ? 4.080 -2.086 -11.675 1.00 89.31 235 HIS A N 1
ATOM 1886 C CA . HIS A 1 235 ? 4.585 -3.431 -11.894 1.00 89.31 235 HIS A CA 1
ATOM 1887 C C . HIS A 1 235 ? 5.202 -4.032 -10.622 1.00 89.31 235 HIS A C 1
ATOM 1889 O O . HIS A 1 235 ? 4.941 -5.181 -10.280 1.00 89.31 235 HIS A O 1
ATOM 1895 N N . LEU A 1 236 ? 5.988 -3.254 -9.867 1.00 91.69 236 LEU A N 1
ATOM 1896 C CA . LEU A 1 236 ? 6.566 -3.745 -8.614 1.00 91.69 236 LEU A CA 1
ATOM 1897 C C . LEU A 1 236 ? 5.491 -4.093 -7.581 1.00 91.69 236 LEU A C 1
ATOM 1899 O O . LEU A 1 236 ? 5.616 -5.111 -6.910 1.00 91.69 236 LEU A O 1
ATOM 1903 N N . VAL A 1 237 ? 4.431 -3.289 -7.455 1.00 90.50 237 VAL A N 1
ATOM 1904 C CA . VAL A 1 237 ? 3.342 -3.591 -6.519 1.00 90.50 237 VAL A CA 1
ATOM 1905 C C . VAL A 1 237 ? 2.661 -4.914 -6.862 1.00 90.50 237 VAL A C 1
ATOM 1907 O O . VAL A 1 237 ? 2.251 -5.618 -5.945 1.00 90.50 237 VAL A O 1
ATOM 1910 N N . GLU A 1 238 ? 2.583 -5.295 -8.134 1.00 87.81 238 GLU A N 1
ATOM 1911 C CA . GLU A 1 238 ? 1.966 -6.553 -8.568 1.00 87.81 238 GLU A CA 1
ATOM 1912 C C . GLU A 1 238 ? 2.878 -7.772 -8.375 1.00 87.81 238 GLU A C 1
ATOM 1914 O O . GLU A 1 238 ? 2.431 -8.803 -7.873 1.00 87.81 238 GLU A O 1
ATOM 1919 N N . VAL A 1 239 ? 4.156 -7.656 -8.745 1.00 88.19 239 VAL A N 1
ATOM 1920 C CA . VAL A 1 239 ? 5.063 -8.813 -8.868 1.00 88.19 239 VAL A CA 1
ATOM 1921 C C . VAL A 1 239 ? 5.813 -9.124 -7.572 1.00 88.19 239 VAL A C 1
ATOM 1923 O O . VAL A 1 239 ? 6.227 -10.259 -7.332 1.00 88.19 239 VAL A O 1
ATOM 1926 N N . VAL A 1 240 ? 6.007 -8.123 -6.718 1.00 90.25 240 VAL A N 1
ATOM 1927 C CA . VAL A 1 240 ? 6.853 -8.239 -5.531 1.00 90.25 240 VAL A CA 1
ATOM 1928 C C . VAL A 1 240 ? 6.082 -8.806 -4.329 1.00 90.25 240 VAL A C 1
ATOM 1930 O O . VAL A 1 240 ? 4.868 -8.627 -4.175 1.00 90.25 240 VAL A O 1
ATOM 1933 N N . ASP A 1 241 ? 6.806 -9.501 -3.450 1.00 88.81 241 ASP A N 1
ATOM 1934 C CA . ASP A 1 241 ? 6.275 -10.069 -2.217 1.00 88.81 241 ASP A CA 1
ATOM 1935 C C . ASP A 1 241 ? 6.002 -9.010 -1.134 1.00 88.81 241 ASP A C 1
ATOM 1937 O O . ASP A 1 241 ? 6.557 -7.909 -1.108 1.00 88.81 241 ASP A O 1
ATOM 1941 N N . VAL A 1 242 ? 5.123 -9.356 -0.193 1.00 83.44 242 VAL A N 1
ATOM 1942 C CA . VAL A 1 242 ? 4.684 -8.440 0.867 1.00 83.44 242 VAL A CA 1
ATOM 1943 C C . VAL A 1 242 ? 5.834 -7.922 1.748 1.00 83.44 242 VAL A C 1
ATOM 1945 O O . VAL A 1 242 ? 5.844 -6.724 2.035 1.00 83.44 242 VAL A O 1
ATOM 1948 N N . PRO A 1 243 ? 6.828 -8.734 2.167 1.00 85.75 243 PRO A N 1
ATOM 1949 C CA . PRO A 1 243 ? 7.984 -8.222 2.903 1.00 85.75 243 PRO A CA 1
ATOM 1950 C C . PRO A 1 243 ? 8.732 -7.116 2.158 1.00 85.75 243 PRO A C 1
ATOM 1952 O O . PRO A 1 243 ? 9.111 -6.117 2.767 1.00 85.75 243 PRO A O 1
ATOM 1955 N N . THR A 1 244 ? 8.905 -7.239 0.844 1.00 89.81 244 THR A N 1
ATOM 1956 C CA . THR A 1 244 ? 9.571 -6.189 0.075 1.00 89.81 244 THR A CA 1
ATOM 1957 C C . THR A 1 244 ? 8.663 -4.968 -0.098 1.00 89.81 244 THR A C 1
ATOM 1959 O O . THR A 1 244 ? 9.156 -3.848 0.010 1.00 89.81 244 THR A O 1
ATOM 1962 N N . LEU A 1 245 ? 7.340 -5.136 -0.239 1.00 87.38 245 LEU A N 1
ATOM 1963 C CA . LEU A 1 245 ? 6.393 -4.008 -0.192 1.00 87.38 245 LEU A CA 1
ATOM 1964 C C . LEU A 1 245 ? 6.442 -3.256 1.147 1.00 87.38 245 LEU A C 1
ATOM 1966 O O . LEU A 1 245 ? 6.373 -2.028 1.161 1.00 87.38 245 LEU A O 1
ATOM 1970 N N . MET A 1 246 ? 6.615 -3.966 2.266 1.00 80.19 246 MET A N 1
ATOM 1971 C CA . MET A 1 246 ? 6.832 -3.365 3.589 1.00 80.19 246 MET A CA 1
ATOM 1972 C C . MET A 1 246 ? 8.145 -2.578 3.656 1.00 80.19 246 MET A C 1
ATOM 1974 O O . MET A 1 246 ? 8.199 -1.524 4.285 1.00 80.19 246 MET A O 1
ATOM 1978 N N . GLU A 1 247 ? 9.224 -3.069 3.041 1.00 85.75 247 GLU A N 1
ATOM 1979 C CA . GLU A 1 247 ? 10.481 -2.313 2.972 1.00 85.75 247 GLU A CA 1
ATOM 1980 C C . GLU A 1 247 ? 10.345 -1.086 2.063 1.00 85.75 247 GLU A C 1
ATOM 1982 O O . GLU A 1 247 ? 10.794 0.002 2.427 1.00 85.75 247 GLU A O 1
ATOM 1987 N N . MET A 1 248 ? 9.657 -1.217 0.925 1.00 88.38 248 MET A N 1
ATOM 1988 C CA . MET A 1 248 ? 9.319 -0.088 0.055 1.00 88.38 248 MET A CA 1
ATOM 1989 C C . MET A 1 248 ? 8.499 0.951 0.825 1.00 88.38 248 MET A C 1
ATOM 1991 O O . MET A 1 248 ? 8.843 2.130 0.830 1.00 88.38 248 MET A O 1
ATOM 1995 N N . SER A 1 249 ? 7.505 0.532 1.611 1.00 83.19 249 SER A N 1
ATOM 1996 C CA . SER A 1 249 ? 6.730 1.445 2.456 1.00 83.19 249 SER A CA 1
ATOM 1997 C C . SER A 1 249 ? 7.576 2.167 3.512 1.00 83.19 249 SER A C 1
ATOM 1999 O O . SER A 1 249 ? 7.081 3.073 4.162 1.00 83.19 249 SER A O 1
ATOM 2001 N N . ARG A 1 250 ? 8.846 1.826 3.745 1.00 82.50 250 ARG A N 1
ATOM 2002 C CA . ARG A 1 250 ? 9.719 2.596 4.653 1.00 82.50 250 ARG A CA 1
ATOM 2003 C C . ARG A 1 250 ? 10.465 3.726 3.962 1.00 82.50 250 ARG A C 1
ATOM 2005 O O . ARG A 1 250 ? 11.091 4.543 4.639 1.00 82.50 250 ARG A O 1
ATOM 2012 N N . ALA A 1 251 ? 10.407 3.809 2.636 1.00 85.44 251 ALA A N 1
ATOM 2013 C CA . ALA A 1 251 ? 11.014 4.921 1.930 1.00 85.44 251 ALA A CA 1
ATOM 2014 C C . ALA A 1 251 ? 10.346 6.248 2.308 1.00 85.44 251 ALA A C 1
ATOM 2016 O O . ALA A 1 251 ? 9.195 6.320 2.751 1.00 85.44 251 ALA A O 1
ATOM 2017 N N . ARG A 1 252 ? 11.089 7.337 2.112 1.00 85.38 252 ARG A N 1
ATOM 2018 C CA . ARG A 1 252 ? 10.566 8.692 2.287 1.00 85.38 252 ARG A CA 1
ATOM 2019 C C . ARG A 1 252 ? 9.725 9.067 1.071 1.00 85.38 252 ARG A C 1
ATOM 2021 O O . ARG A 1 252 ? 10.232 9.670 0.130 1.00 85.38 252 ARG A O 1
ATOM 2028 N N . LEU A 1 253 ? 8.455 8.683 1.113 1.00 87.56 253 LEU A N 1
ATOM 2029 C CA . LEU A 1 253 ? 7.439 9.055 0.134 1.00 87.56 253 LEU A CA 1
ATOM 2030 C C . LEU A 1 253 ? 6.743 10.354 0.555 1.00 87.56 253 LEU A C 1
ATOM 2032 O O . LEU A 1 253 ? 6.440 10.555 1.737 1.00 87.56 253 LEU A O 1
ATOM 2036 N N . THR A 1 254 ? 6.467 11.225 -0.412 1.00 91.12 254 THR A N 1
ATOM 2037 C CA . THR A 1 254 ? 5.552 12.359 -0.239 1.00 91.12 254 THR A CA 1
ATOM 2038 C C . THR A 1 254 ? 4.144 11.851 0.057 1.00 91.12 254 THR A C 1
ATOM 2040 O O . THR A 1 254 ? 3.787 10.733 -0.297 1.00 91.12 254 THR A O 1
ATOM 2043 N N . PHE A 1 255 ? 3.303 12.671 0.683 1.00 90.12 255 PHE A N 1
ATOM 2044 C CA . PHE A 1 255 ? 1.956 12.248 1.072 1.00 90.12 255 PHE A CA 1
ATOM 2045 C C . PHE A 1 255 ? 1.115 11.700 -0.098 1.00 90.12 255 PHE A C 1
ATOM 2047 O O . PHE A 1 255 ? 0.441 10.684 0.046 1.00 90.12 255 PHE A O 1
ATOM 2054 N N . SER A 1 256 ? 1.189 12.333 -1.272 1.00 89.56 256 SER A N 1
ATOM 2055 C CA . SER A 1 256 ? 0.505 11.866 -2.483 1.00 89.56 256 SER A CA 1
ATOM 2056 C C . SER A 1 256 ? 1.021 10.515 -2.978 1.00 89.56 256 SER A C 1
ATOM 2058 O O . SER A 1 256 ? 0.227 9.689 -3.421 1.00 89.56 256 SER A O 1
ATOM 2060 N N . GLU A 1 257 ? 2.332 10.276 -2.888 1.00 90.44 257 GLU A N 1
ATOM 2061 C CA . GLU A 1 257 ? 2.933 8.984 -3.240 1.00 90.44 257 GLU A CA 1
ATOM 2062 C C . GLU A 1 257 ? 2.525 7.905 -2.236 1.00 90.44 257 GLU A C 1
ATOM 2064 O O . GLU A 1 257 ? 2.208 6.796 -2.641 1.00 90.44 257 GLU A O 1
ATOM 2069 N N . GLN A 1 258 ? 2.447 8.231 -0.941 1.00 92.25 258 GLN A N 1
ATOM 2070 C CA . GLN A 1 258 ? 1.977 7.294 0.085 1.00 92.25 258 GLN A CA 1
ATOM 2071 C C . GLN A 1 258 ? 0.542 6.834 -0.180 1.00 92.25 258 GLN A C 1
ATOM 2073 O O . GLN A 1 258 ? 0.273 5.639 -0.115 1.00 92.25 258 GLN A O 1
ATOM 2078 N N . VAL A 1 259 ? -0.375 7.766 -0.476 1.00 92.81 259 VAL A N 1
ATOM 2079 C CA . VAL A 1 259 ? -1.774 7.430 -0.788 1.00 92.81 259 VAL A CA 1
ATOM 2080 C C . VAL A 1 259 ? -1.831 6.541 -2.025 1.00 92.81 259 VAL A C 1
ATOM 2082 O O . VAL A 1 259 ? -2.423 5.473 -1.966 1.00 92.81 259 VAL A O 1
ATOM 2085 N N . ARG A 1 260 ? -1.157 6.929 -3.114 1.00 91.31 260 ARG A N 1
ATOM 2086 C CA . ARG A 1 260 ? -1.133 6.149 -4.360 1.00 91.31 260 ARG A CA 1
ATOM 2087 C C . ARG A 1 260 ? -0.572 4.739 -4.156 1.00 91.31 260 ARG A C 1
ATOM 2089 O O . ARG A 1 260 ? -1.198 3.772 -4.583 1.00 91.31 260 ARG A O 1
ATOM 2096 N N . PHE A 1 261 ? 0.575 4.630 -3.488 1.00 91.81 261 PHE A N 1
ATOM 2097 C CA . PHE A 1 261 ? 1.241 3.363 -3.197 1.00 91.81 261 PHE A CA 1
ATOM 2098 C C . PHE A 1 261 ? 0.343 2.444 -2.361 1.00 91.81 261 PHE A C 1
ATOM 2100 O O . PHE A 1 261 ? 0.136 1.285 -2.714 1.00 91.81 261 PHE A O 1
ATOM 2107 N N . LEU A 1 262 ? -0.252 2.975 -1.288 1.00 92.56 262 LEU A N 1
ATOM 2108 C CA . LEU A 1 262 ? -1.163 2.212 -0.438 1.00 92.56 262 LEU A CA 1
ATOM 2109 C C . LEU A 1 262 ? -2.468 1.840 -1.151 1.00 92.56 262 LEU A C 1
ATOM 2111 O O . LEU A 1 262 ? -2.947 0.736 -0.924 1.00 92.56 262 LEU A O 1
ATOM 2115 N N . SER A 1 263 ? -3.023 2.691 -2.024 1.00 91.44 263 SER A N 1
ATOM 2116 C CA . SER A 1 263 ? -4.202 2.344 -2.834 1.00 91.44 263 SER A CA 1
ATOM 2117 C C . SER A 1 263 ? -3.930 1.140 -3.730 1.00 91.44 263 SER A C 1
ATOM 2119 O O . SER A 1 263 ? -4.712 0.197 -3.733 1.00 91.44 263 SER A O 1
ATOM 2121 N N . ARG A 1 264 ? -2.782 1.118 -4.420 1.00 90.25 264 ARG A N 1
ATOM 2122 C CA . ARG A 1 264 ? -2.397 -0.014 -5.279 1.00 90.25 264 ARG A CA 1
ATOM 2123 C C . ARG A 1 264 ? -2.192 -1.303 -4.492 1.00 90.25 264 ARG A C 1
ATOM 2125 O O . ARG A 1 264 ? -2.586 -2.374 -4.936 1.00 90.25 264 ARG A O 1
ATOM 2132 N N . ILE A 1 265 ? -1.593 -1.210 -3.305 1.00 89.44 265 ILE A N 1
ATOM 2133 C CA . ILE A 1 265 ? -1.452 -2.368 -2.413 1.00 89.44 265 ILE A CA 1
ATOM 2134 C C . ILE A 1 265 ? -2.825 -2.847 -1.940 1.00 89.44 265 ILE A C 1
ATOM 2136 O O . ILE A 1 265 ? -3.064 -4.051 -1.914 1.00 89.44 265 ILE A O 1
ATOM 2140 N N . ALA A 1 266 ? -3.723 -1.924 -1.589 1.00 87.00 266 ALA A N 1
ATOM 2141 C CA . ALA A 1 266 ? -5.068 -2.242 -1.127 1.00 87.00 266 ALA A CA 1
ATOM 2142 C C . ALA A 1 266 ? -5.856 -3.038 -2.172 1.00 87.00 266 ALA A C 1
ATOM 2144 O O . ALA A 1 266 ? -6.540 -3.991 -1.816 1.00 87.00 266 ALA A O 1
ATOM 2145 N N . GLU A 1 267 ? -5.725 -2.671 -3.450 1.00 86.94 267 GLU A N 1
ATOM 2146 C CA . GLU A 1 267 ? -6.387 -3.326 -4.584 1.00 86.94 267 GLU A CA 1
ATOM 2147 C C . GLU A 1 267 ? -5.976 -4.798 -4.765 1.00 86.94 267 GLU A C 1
ATOM 2149 O O . GLU A 1 267 ? -6.703 -5.565 -5.402 1.00 86.94 267 GLU A O 1
ATOM 2154 N N . ARG A 1 268 ? -4.859 -5.239 -4.168 1.00 86.56 268 ARG A N 1
ATOM 2155 C CA . ARG A 1 268 ? -4.494 -6.658 -4.169 1.00 86.56 268 ARG A CA 1
ATOM 2156 C C . ARG A 1 268 ? -5.481 -7.455 -3.296 1.00 86.56 268 ARG A C 1
ATOM 2158 O O . ARG A 1 268 ? -5.704 -7.112 -2.134 1.00 86.56 268 ARG A O 1
ATOM 2165 N N . PRO A 1 269 ? -6.003 -8.600 -3.780 1.00 78.44 269 PRO A N 1
ATOM 2166 C CA . PRO A 1 269 ? -6.883 -9.472 -2.990 1.00 78.44 269 PRO A CA 1
ATOM 2167 C C . PRO A 1 269 ? -6.147 -10.232 -1.868 1.00 78.44 269 PRO A C 1
ATOM 2169 O O . PRO A 1 269 ? -6.746 -11.041 -1.165 1.00 78.44 269 PRO A O 1
ATOM 2172 N N . ASP A 1 270 ? -4.844 -10.007 -1.722 1.00 83.94 270 ASP A N 1
ATOM 2173 C CA . ASP A 1 270 ? -3.978 -10.664 -0.754 1.00 83.94 270 ASP A CA 1
ATOM 2174 C C . ASP A 1 270 ? -4.225 -10.119 0.664 1.00 83.94 270 ASP A C 1
ATOM 2176 O O . ASP A 1 270 ? -4.080 -8.922 0.923 1.00 83.94 270 ASP A O 1
ATOM 2180 N N . VAL A 1 271 ? -4.564 -11.012 1.599 1.00 85.25 271 VAL A N 1
ATOM 2181 C CA . VAL A 1 271 ? -4.790 -10.681 3.018 1.00 85.25 271 VAL A CA 1
ATOM 2182 C C . VAL A 1 271 ? -3.572 -9.977 3.618 1.00 85.25 271 VAL A C 1
ATOM 2184 O O . VAL A 1 271 ? -3.724 -9.051 4.414 1.00 85.25 271 VAL A O 1
ATOM 2187 N N . GLU A 1 272 ? -2.364 -10.340 3.189 1.00 83.88 272 GLU A N 1
ATOM 2188 C CA . GLU A 1 272 ? -1.128 -9.765 3.718 1.00 83.88 272 GLU A CA 1
ATOM 2189 C C . GLU A 1 272 ? -0.854 -8.369 3.148 1.00 83.88 272 GLU A C 1
ATOM 2191 O O . GLU A 1 272 ? -0.379 -7.493 3.878 1.00 83.88 272 GLU A O 1
ATOM 2196 N N . ALA A 1 273 ? -1.261 -8.108 1.903 1.00 83.38 273 ALA A N 1
ATOM 2197 C CA . ALA A 1 273 ? -1.293 -6.758 1.342 1.00 83.38 273 ALA A CA 1
ATOM 2198 C C . ALA A 1 273 ? -2.326 -5.871 2.065 1.00 83.38 273 ALA A C 1
ATOM 2200 O O . ALA A 1 273 ? -2.078 -4.697 2.334 1.00 83.38 273 ALA A O 1
ATOM 2201 N N . GLN A 1 274 ? -3.455 -6.440 2.484 1.00 85.19 274 GLN A N 1
ATOM 2202 C CA . GLN A 1 274 ? -4.446 -5.720 3.284 1.00 85.19 274 GLN A CA 1
ATOM 2203 C C . GLN A 1 274 ? -3.978 -5.502 4.735 1.00 85.19 274 GLN A C 1
ATOM 2205 O O . GLN A 1 274 ? -4.202 -4.430 5.301 1.00 85.19 274 GLN A O 1
ATOM 2210 N N . ARG A 1 275 ? -3.241 -6.445 5.341 1.00 87.56 275 ARG A N 1
ATOM 2211 C CA . ARG A 1 275 ? -2.597 -6.248 6.659 1.00 87.56 275 ARG A CA 1
ATOM 2212 C C . ARG A 1 275 ? -1.572 -5.119 6.639 1.00 87.56 275 ARG A C 1
ATOM 2214 O O . ARG A 1 275 ? -1.382 -4.440 7.649 1.00 87.56 275 ARG A O 1
ATOM 2221 N N . LEU A 1 276 ? -0.952 -4.882 5.491 1.00 87.38 276 LEU A N 1
ATOM 2222 C CA . LEU A 1 276 ? -0.047 -3.764 5.255 1.00 87.38 276 LEU A CA 1
ATOM 2223 C C . LEU A 1 276 ? -0.717 -2.406 5.551 1.00 87.38 276 LEU A C 1
ATOM 2225 O O . LEU A 1 276 ? -0.066 -1.527 6.113 1.00 87.38 276 LEU A O 1
ATOM 2229 N N . LEU A 1 277 ? -2.024 -2.247 5.293 1.00 90.94 277 LEU A N 1
ATOM 2230 C CA . LEU A 1 277 ? -2.777 -1.032 5.649 1.00 90.94 277 LEU A CA 1
ATOM 2231 C C . LEU A 1 277 ? -2.947 -0.857 7.163 1.00 90.94 277 LEU A C 1
ATOM 2233 O O . LEU A 1 277 ? -2.833 0.265 7.658 1.00 90.94 277 LEU A O 1
ATOM 2237 N N . LEU A 1 278 ? -3.167 -1.945 7.910 1.00 91.69 278 LEU A N 1
ATOM 2238 C CA . LEU A 1 278 ? -3.204 -1.900 9.379 1.00 91.69 278 LEU A CA 1
ATOM 2239 C C . LEU A 1 278 ? -1.847 -1.450 9.933 1.00 91.69 278 LEU A C 1
ATOM 2241 O O . LEU A 1 278 ? -1.785 -0.552 10.771 1.00 91.69 278 LEU A O 1
ATOM 2245 N N . LEU A 1 279 ? -0.753 -2.011 9.412 1.00 89.56 279 LEU A N 1
ATOM 2246 C CA . LEU A 1 279 ? 0.604 -1.613 9.797 1.00 89.56 279 LEU A CA 1
ATOM 2247 C C . LEU A 1 279 ? 0.900 -0.156 9.413 1.00 89.56 279 LEU A C 1
ATOM 2249 O O . LEU A 1 279 ? 1.470 0.594 10.207 1.00 89.56 279 LEU A O 1
ATOM 2253 N N . ALA A 1 280 ? 0.468 0.279 8.230 1.00 90.06 280 ALA A N 1
ATOM 2254 C CA . ALA A 1 280 ? 0.600 1.659 7.783 1.00 90.06 280 ALA A CA 1
ATOM 2255 C C . ALA A 1 280 ? -0.151 2.632 8.711 1.00 90.06 280 ALA A C 1
ATOM 2257 O O . ALA A 1 280 ? 0.401 3.675 9.074 1.00 90.06 280 ALA A O 1
ATOM 2258 N N . ALA A 1 281 ? -1.354 2.263 9.169 1.00 91.06 281 ALA A N 1
ATOM 2259 C CA . ALA A 1 281 ? -2.156 3.037 10.118 1.00 91.06 281 ALA A CA 1
ATOM 2260 C C . ALA A 1 281 ? -1.475 3.227 11.489 1.00 91.06 281 ALA A C 1
ATOM 2262 O O . ALA A 1 281 ? -1.684 4.245 12.159 1.00 91.06 281 ALA A O 1
ATOM 2263 N N . MET A 1 282 ? -0.619 2.285 11.897 1.00 88.56 282 MET A N 1
ATOM 2264 C CA . MET A 1 282 ? 0.137 2.378 13.150 1.00 88.56 282 MET A CA 1
ATOM 2265 C C . MET A 1 282 ? 1.233 3.450 13.088 1.00 88.56 282 MET A C 1
ATOM 2267 O O . MET A 1 282 ? 1.497 4.126 14.083 1.00 88.56 282 MET A O 1
ATOM 2271 N N . THR A 1 283 ? 1.847 3.658 11.922 1.00 86.25 283 THR A N 1
ATOM 2272 C CA . THR A 1 283 ? 2.973 4.595 11.769 1.00 86.25 283 THR A CA 1
ATOM 2273 C C . THR A 1 283 ? 2.505 6.031 11.542 1.00 86.25 283 THR A C 1
ATOM 2275 O O . THR A 1 283 ? 1.665 6.278 10.683 1.00 86.25 283 THR A O 1
ATOM 2278 N N . ASP A 1 284 ? 3.085 7.014 12.238 1.00 84.25 284 ASP A N 1
ATOM 2279 C CA . ASP A 1 284 ? 2.709 8.429 12.049 1.00 84.25 284 ASP A CA 1
ATOM 2280 C C . ASP A 1 284 ? 2.899 8.904 10.600 1.00 84.25 284 ASP A C 1
ATOM 2282 O O . ASP A 1 284 ? 2.117 9.717 10.105 1.00 84.25 284 ASP A O 1
ATOM 2286 N N . GLN A 1 285 ? 3.910 8.361 9.912 1.00 84.50 285 GLN A N 1
ATOM 2287 C CA . GLN A 1 285 ? 4.212 8.685 8.521 1.00 84.50 285 GLN A CA 1
ATOM 2288 C C . GLN A 1 285 ? 3.069 8.297 7.575 1.00 84.50 285 GLN A C 1
ATOM 2290 O O . GLN A 1 285 ? 2.694 9.119 6.747 1.00 84.50 285 GLN A O 1
ATOM 2295 N N . TYR A 1 286 ? 2.511 7.087 7.703 1.00 90.00 286 TYR A N 1
ATOM 2296 C CA . TYR A 1 286 ? 1.506 6.565 6.768 1.00 90.00 286 TYR A CA 1
ATOM 2297 C C . TYR A 1 286 ? 0.079 6.599 7.300 1.00 90.00 286 TYR A C 1
ATOM 2299 O O . TYR A 1 286 ? -0.851 6.394 6.522 1.00 90.00 286 TYR A O 1
ATOM 2307 N N . ARG A 1 287 ? -0.131 6.906 8.586 1.00 91.62 287 ARG A N 1
ATOM 2308 C CA . ARG A 1 287 ? -1.453 6.843 9.222 1.00 91.62 287 ARG A CA 1
ATOM 2309 C C . ARG A 1 287 ? -2.521 7.587 8.439 1.00 91.62 287 ARG A C 1
ATOM 2311 O O . ARG A 1 287 ? -3.565 7.027 8.124 1.00 91.62 287 ARG A O 1
ATOM 2318 N N . ARG A 1 288 ? -2.244 8.843 8.080 1.00 91.62 288 ARG A N 1
ATOM 2319 C CA . ARG A 1 288 ? -3.194 9.665 7.317 1.00 91.62 288 ARG A CA 1
ATOM 2320 C C . ARG A 1 288 ? -3.450 9.102 5.921 1.00 91.62 288 ARG A C 1
ATOM 2322 O O . ARG A 1 288 ? -4.585 9.157 5.467 1.00 91.62 288 ARG A O 1
ATOM 2329 N N . ALA A 1 289 ? -2.421 8.577 5.257 1.00 93.44 289 ALA A N 1
ATOM 2330 C CA . ALA A 1 289 ? -2.565 7.988 3.932 1.00 93.44 289 ALA A CA 1
ATOM 2331 C C . ALA A 1 289 ? -3.426 6.718 3.994 1.00 93.44 289 ALA A C 1
ATOM 2333 O O . ALA A 1 289 ? -4.409 6.629 3.270 1.00 93.44 289 ALA A O 1
ATOM 2334 N N . ALA A 1 290 ? -3.146 5.805 4.930 1.00 94.25 290 ALA A N 1
ATOM 2335 C CA . ALA A 1 290 ? -3.924 4.583 5.143 1.00 94.25 290 ALA A CA 1
ATOM 2336 C C . ALA A 1 290 ? -5.409 4.873 5.423 1.00 94.25 290 ALA A C 1
ATOM 2338 O O . ALA A 1 290 ? -6.291 4.214 4.878 1.00 94.25 290 ALA A O 1
ATOM 2339 N N . MET A 1 291 ? -5.691 5.904 6.221 1.00 93.69 291 MET A N 1
ATOM 2340 C CA . MET A 1 291 ? -7.056 6.353 6.504 1.00 93.69 291 MET A CA 1
ATOM 2341 C C . MET A 1 291 ? -7.778 6.891 5.263 1.00 93.69 291 MET A C 1
ATOM 2343 O O . MET A 1 291 ? -8.939 6.558 5.047 1.00 93.69 291 MET A O 1
ATOM 2347 N N . ILE A 1 292 ? -7.100 7.701 4.439 1.00 94.25 292 ILE A N 1
ATOM 2348 C CA . ILE A 1 292 ? -7.666 8.192 3.173 1.00 94.25 292 ILE A CA 1
ATOM 2349 C C . ILE A 1 292 ? -7.965 7.029 2.236 1.00 94.25 292 ILE A C 1
ATOM 2351 O O . ILE A 1 292 ? -9.081 6.948 1.732 1.00 94.25 292 ILE A O 1
ATOM 2355 N N . VAL A 1 293 ? -7.001 6.121 2.059 1.00 94.88 293 VAL A N 1
ATOM 2356 C CA . VAL A 1 293 ? -7.180 4.933 1.221 1.00 94.88 293 VAL A CA 1
ATOM 2357 C C . VAL A 1 293 ? -8.388 4.141 1.703 1.00 94.88 293 VAL A C 1
ATOM 2359 O O . VAL A 1 293 ? -9.288 3.889 0.917 1.00 94.88 293 VAL A O 1
ATOM 2362 N N . THR A 1 294 ? -8.484 3.859 3.002 1.00 94.94 294 THR A N 1
ATOM 2363 C CA . THR A 1 294 ? -9.606 3.084 3.558 1.00 94.94 294 THR A CA 1
ATOM 2364 C C . THR A 1 294 ? -10.957 3.769 3.356 1.00 94.94 294 THR A C 1
ATOM 2366 O O . THR A 1 294 ? -11.949 3.112 3.049 1.00 94.94 294 THR A O 1
ATOM 2369 N N . ARG A 1 295 ? -11.016 5.097 3.485 1.00 94.12 295 ARG A N 1
ATOM 2370 C CA . ARG A 1 295 ? -12.238 5.869 3.232 1.00 94.12 295 ARG A CA 1
ATOM 2371 C C . ARG A 1 295 ? -12.691 5.792 1.773 1.00 94.12 295 ARG A C 1
ATOM 2373 O O . ARG A 1 295 ? -13.889 5.798 1.517 1.00 94.12 295 ARG A O 1
ATOM 2380 N N . GLU A 1 296 ? -11.743 5.794 0.840 1.00 92.88 296 GLU A N 1
ATOM 2381 C CA . GLU A 1 296 ? -12.009 5.892 -0.600 1.00 92.88 296 GLU A CA 1
ATOM 2382 C C . GLU A 1 296 ? -12.213 4.527 -1.261 1.00 92.88 296 GLU A C 1
ATOM 2384 O O . GLU A 1 296 ? -13.030 4.408 -2.170 1.00 92.88 296 GLU A O 1
ATOM 2389 N N . THR A 1 297 ? -11.502 3.498 -0.800 1.00 91.75 297 THR A N 1
ATOM 2390 C CA . THR A 1 297 ? -11.543 2.150 -1.384 1.00 91.75 297 THR A CA 1
ATOM 2391 C C . THR A 1 297 ? -12.377 1.167 -0.570 1.00 91.75 297 THR A C 1
ATOM 2393 O O . THR A 1 297 ? -12.744 0.115 -1.086 1.00 91.75 297 THR A O 1
ATOM 2396 N N . HIS A 1 298 ? -12.684 1.491 0.693 1.00 91.56 298 HIS A N 1
ATOM 2397 C CA . HIS A 1 298 ? -13.303 0.578 1.660 1.00 91.56 298 HIS A CA 1
ATOM 2398 C C . HIS A 1 298 ? -12.480 -0.700 1.912 1.00 91.56 298 HIS A C 1
ATOM 2400 O O . HIS A 1 298 ? -13.034 -1.753 2.233 1.00 91.56 298 HIS A O 1
ATOM 2406 N N . LEU A 1 299 ? -11.153 -0.590 1.777 1.00 90.25 299 LEU A N 1
ATOM 2407 C CA . LEU A 1 299 ? -10.183 -1.651 2.049 1.00 90.25 299 LEU A CA 1
ATOM 2408 C C . LEU A 1 299 ? -9.295 -1.272 3.251 1.00 90.25 299 LEU A C 1
ATOM 2410 O O . LEU A 1 299 ? -8.908 -0.110 3.360 1.00 90.25 299 LEU A O 1
ATOM 2414 N N . PRO A 1 300 ? -8.911 -2.219 4.127 1.00 92.44 300 PRO A N 1
ATOM 2415 C CA . PRO A 1 300 ? -9.326 -3.623 4.143 1.00 92.44 300 PRO A CA 1
ATOM 2416 C C . PRO A 1 300 ? -10.838 -3.800 4.364 1.00 92.44 300 PRO A C 1
ATOM 2418 O O . PRO A 1 300 ? -11.472 -2.906 4.930 1.00 92.44 300 PRO A O 1
ATOM 2421 N N . PRO A 1 301 ? -11.427 -4.940 3.953 1.00 93.12 301 PRO A N 1
ATOM 2422 C CA . PRO A 1 301 ? -12.841 -5.222 4.174 1.00 93.12 301 PRO A CA 1
ATOM 2423 C C . PRO A 1 301 ? -13.226 -5.090 5.650 1.00 93.12 301 PRO A C 1
ATOM 2425 O O . PRO A 1 301 ? -12.476 -5.494 6.541 1.00 93.12 301 PRO A O 1
ATOM 2428 N N . ALA A 1 302 ? -14.429 -4.578 5.916 1.00 94.62 302 ALA A N 1
ATOM 2429 C CA . ALA A 1 302 ? -14.888 -4.310 7.279 1.00 94.62 302 ALA A CA 1
ATOM 2430 C C . ALA A 1 302 ? -14.814 -5.544 8.196 1.00 94.62 302 ALA A C 1
ATOM 2432 O O . ALA A 1 302 ? -14.433 -5.410 9.355 1.00 94.62 302 ALA A O 1
ATOM 2433 N N . ASP A 1 303 ? -15.116 -6.743 7.687 1.00 93.75 303 ASP A N 1
ATOM 2434 C CA . ASP A 1 303 ? -15.032 -7.980 8.473 1.00 93.75 303 ASP A CA 1
ATOM 2435 C C . ASP A 1 303 ? -13.609 -8.275 8.958 1.00 93.75 303 ASP A C 1
ATOM 2437 O O . ASP A 1 303 ? -13.426 -8.572 10.138 1.00 93.75 303 ASP A O 1
ATOM 2441 N N . MET A 1 304 ? -12.599 -8.078 8.105 1.00 94.12 304 MET A N 1
ATOM 2442 C CA . MET A 1 304 ? -11.190 -8.206 8.494 1.00 94.12 304 MET A CA 1
ATOM 2443 C C . MET A 1 304 ? -10.813 -7.179 9.568 1.00 94.12 304 MET A C 1
ATOM 2445 O O . MET A 1 304 ? -10.082 -7.489 10.507 1.00 94.12 304 MET A O 1
ATOM 2449 N N . LEU A 1 305 ? -11.323 -5.950 9.461 1.00 95.94 305 LEU A N 1
ATOM 2450 C CA . LEU A 1 305 ? -11.083 -4.928 10.477 1.00 95.94 305 LEU A CA 1
ATOM 2451 C C . LEU A 1 305 ? -11.778 -5.265 11.805 1.00 95.94 305 LEU A C 1
ATOM 2453 O O . LEU A 1 305 ? -11.206 -5.034 12.866 1.00 95.94 305 LEU A O 1
ATOM 2457 N N . PHE A 1 306 ? -12.979 -5.844 11.779 1.00 95.31 306 PHE A N 1
ATOM 2458 C CA . PHE A 1 306 ? -13.649 -6.310 12.996 1.00 95.31 306 PHE A CA 1
ATOM 2459 C C . PHE A 1 306 ? -12.927 -7.493 13.647 1.00 95.31 306 PHE A C 1
ATOM 2461 O O . PHE A 1 306 ? -12.867 -7.556 14.874 1.00 95.31 306 PHE A O 1
ATOM 2468 N N . GLU A 1 307 ? -12.344 -8.399 12.862 1.00 94.06 307 GLU A N 1
ATOM 2469 C CA . GLU A 1 307 ? -11.457 -9.444 13.386 1.00 94.06 307 GLU A CA 1
ATOM 2470 C C . GLU A 1 307 ? -10.209 -8.835 14.038 1.00 94.06 307 GLU A C 1
ATOM 2472 O O . GLU A 1 307 ? -9.863 -9.190 15.165 1.00 94.06 307 GLU A O 1
ATOM 2477 N N . ALA A 1 308 ? -9.579 -7.854 13.385 1.00 94.12 308 ALA A N 1
ATOM 2478 C CA . ALA A 1 308 ? -8.423 -7.139 13.925 1.00 94.12 308 ALA A CA 1
ATOM 2479 C C . ALA A 1 308 ? -8.759 -6.320 15.188 1.00 94.12 308 ALA A C 1
ATOM 2481 O O . ALA A 1 308 ? -7.913 -6.156 16.066 1.00 94.12 308 ALA A O 1
ATOM 2482 N N . LEU A 1 309 ? -10.004 -5.857 15.338 1.00 94.62 309 LEU A N 1
ATOM 2483 C CA . LEU A 1 309 ? -10.491 -5.203 16.557 1.00 94.62 309 LEU A CA 1
ATOM 2484 C C . LEU A 1 309 ? -10.552 -6.167 17.758 1.00 94.62 309 LEU A C 1
ATOM 2486 O O . LEU A 1 309 ? -10.552 -5.716 18.899 1.00 94.62 309 LEU A O 1
ATOM 2490 N N . ALA A 1 310 ? -10.566 -7.483 17.526 1.00 91.44 310 ALA A N 1
ATOM 2491 C CA . ALA A 1 310 ? -10.495 -8.508 18.568 1.00 91.44 310 ALA A CA 1
ATOM 2492 C C . ALA A 1 310 ? -9.064 -9.032 18.818 1.00 91.44 310 ALA A C 1
ATOM 2494 O O . ALA A 1 310 ? -8.877 -9.936 19.638 1.00 91.44 310 ALA A O 1
ATOM 2495 N N . ASP A 1 311 ? -8.053 -8.481 18.137 1.00 93.00 311 ASP A N 1
ATOM 2496 C CA . ASP A 1 311 ? -6.666 -8.935 18.247 1.00 93.00 311 ASP A CA 1
ATOM 2497 C C . ASP A 1 311 ? -6.094 -8.710 19.661 1.00 93.00 311 ASP A C 1
ATOM 2499 O O . ASP A 1 311 ? -6.465 -7.786 20.392 1.00 93.00 311 ASP A O 1
ATOM 2503 N N . GLN A 1 312 ? -5.156 -9.561 20.078 1.00 91.06 312 GLN A N 1
ATOM 2504 C CA . GLN A 1 312 ? -4.502 -9.438 21.383 1.00 91.06 312 GLN A CA 1
ATOM 2505 C C . GLN A 1 312 ? -3.569 -8.221 21.442 1.00 91.06 312 GLN A C 1
ATOM 2507 O O . GLN A 1 312 ? -3.390 -7.625 22.510 1.00 91.06 312 GLN A O 1
ATOM 2512 N N . ASN A 1 313 ? -3.005 -7.821 20.304 1.00 90.25 313 ASN A N 1
ATOM 2513 C CA . ASN A 1 313 ? -2.124 -6.675 20.187 1.00 90.25 313 ASN A CA 1
ATOM 2514 C C . ASN A 1 313 ? -2.924 -5.361 20.173 1.00 90.25 313 ASN A C 1
ATOM 2516 O O . ASN A 1 313 ? -3.751 -5.121 19.295 1.00 90.25 313 ASN A O 1
ATOM 2520 N N . ALA A 1 314 ? -2.643 -4.488 21.145 1.00 89.31 314 ALA A N 1
ATOM 2521 C CA . ALA A 1 314 ? -3.300 -3.190 21.275 1.00 89.31 314 ALA A CA 1
ATOM 2522 C C . ALA A 1 314 ? -3.088 -2.286 20.055 1.00 89.31 314 ALA A C 1
ATOM 2524 O O . ALA A 1 314 ? -4.016 -1.582 19.666 1.00 89.31 314 ALA A O 1
ATOM 2525 N N . ASP A 1 315 ? -1.918 -2.347 19.416 1.00 88.69 315 ASP A N 1
ATOM 2526 C CA . ASP A 1 315 ? -1.641 -1.512 18.249 1.00 88.69 315 ASP A CA 1
ATOM 2527 C C . ASP A 1 315 ? -2.484 -1.933 17.038 1.00 88.69 315 ASP A C 1
ATOM 2529 O O . ASP A 1 315 ? -2.969 -1.087 16.288 1.00 88.69 315 ASP A O 1
ATOM 2533 N N . VAL A 1 316 ? -2.703 -3.243 16.877 1.00 91.94 316 VAL A N 1
ATOM 2534 C CA . VAL A 1 316 ? -3.540 -3.802 15.806 1.00 91.94 316 VAL A CA 1
ATOM 2535 C C . VAL A 1 316 ? -5.001 -3.418 16.024 1.00 91.94 316 VAL A C 1
ATOM 2537 O O . VAL A 1 316 ? -5.641 -2.934 15.090 1.00 91.94 316 VAL A O 1
ATOM 2540 N N . ARG A 1 317 ? -5.515 -3.543 17.257 1.00 93.56 317 ARG A N 1
ATOM 2541 C CA . ARG A 1 317 ? -6.881 -3.098 17.585 1.00 93.56 317 ARG A CA 1
ATOM 2542 C C . ARG A 1 317 ? -7.067 -1.604 17.355 1.00 93.56 317 ARG A C 1
ATOM 2544 O O . ARG A 1 317 ? -8.077 -1.190 16.789 1.00 93.56 317 ARG A O 1
ATOM 2551 N N . PHE A 1 318 ? -6.089 -0.796 17.761 1.00 91.69 318 PHE A N 1
ATOM 2552 C CA . PHE A 1 318 ? -6.127 0.648 17.565 1.00 91.69 318 PHE A CA 1
ATOM 2553 C C . PHE A 1 318 ? -6.120 1.018 16.077 1.00 91.69 318 PHE A C 1
ATOM 2555 O O . PHE A 1 318 ? -6.933 1.833 15.643 1.00 91.69 318 PHE A O 1
ATOM 2562 N N . ALA A 1 319 ? -5.264 0.379 15.275 1.00 93.06 319 ALA A N 1
ATOM 2563 C CA . ALA A 1 319 ? -5.253 0.546 13.825 1.00 93.06 319 ALA A CA 1
ATOM 2564 C C . ALA A 1 319 ? -6.603 0.167 13.200 1.00 93.06 319 ALA A C 1
ATOM 2566 O O . ALA A 1 319 ? -7.159 0.945 12.426 1.00 93.06 319 ALA A O 1
ATOM 2567 N N . ALA A 1 320 ? -7.171 -0.976 13.587 1.00 95.69 320 ALA A N 1
ATOM 2568 C CA . ALA A 1 320 ? -8.480 -1.412 13.118 1.00 95.69 320 ALA A CA 1
ATOM 2569 C C . ALA A 1 320 ? -9.583 -0.400 13.462 1.00 95.69 320 ALA A C 1
ATOM 2571 O O . ALA A 1 320 ? -10.383 -0.040 12.600 1.00 95.69 320 ALA A O 1
ATOM 2572 N N . ALA A 1 321 ? -9.587 0.123 14.690 1.00 95.44 321 ALA A N 1
ATOM 2573 C CA . ALA A 1 321 ? -10.519 1.160 15.116 1.00 95.44 321 ALA A CA 1
ATOM 2574 C C . ALA A 1 321 ? -10.374 2.462 14.313 1.00 95.44 321 ALA A C 1
ATOM 2576 O O . ALA A 1 321 ? -11.380 3.067 13.934 1.00 95.44 321 ALA A O 1
ATOM 2577 N N . LEU A 1 322 ? -9.140 2.893 14.026 1.00 94.62 322 LEU A N 1
ATOM 2578 C CA . LEU A 1 322 ? -8.895 4.062 13.181 1.00 94.62 322 LEU A CA 1
ATOM 2579 C C . LEU A 1 322 ? -9.490 3.872 11.787 1.00 94.62 322 LEU A C 1
ATOM 2581 O O . LEU A 1 322 ? -10.192 4.762 11.314 1.00 94.62 322 LEU A O 1
ATOM 2585 N N . LEU A 1 323 ? -9.233 2.723 11.157 1.00 95.50 323 LEU A N 1
ATOM 2586 C CA . LEU A 1 323 ? -9.697 2.435 9.802 1.00 95.50 323 LEU A CA 1
ATOM 2587 C C . LEU A 1 323 ? -11.225 2.254 9.739 1.00 95.50 323 LEU A C 1
ATOM 2589 O O . LEU A 1 323 ? -11.869 2.860 8.887 1.00 95.50 323 LEU A O 1
ATOM 2593 N N . LEU A 1 324 ? -11.836 1.535 10.689 1.00 96.12 324 LEU A N 1
ATOM 2594 C CA . LEU A 1 324 ? -13.302 1.407 10.807 1.00 96.12 324 LEU A CA 1
ATOM 2595 C C . LEU A 1 324 ? -14.000 2.759 11.011 1.00 96.12 324 LEU A C 1
ATOM 2597 O O . LEU A 1 324 ? -15.133 2.955 10.565 1.00 96.12 324 LEU A O 1
ATOM 2601 N N . GLY A 1 325 ? -13.334 3.701 11.682 1.00 94.50 325 GLY A N 1
ATOM 2602 C CA . GLY A 1 325 ? -13.830 5.062 11.868 1.00 94.50 325 GLY A CA 1
ATOM 2603 C C . GLY A 1 325 ? -13.938 5.871 10.569 1.00 94.50 325 GLY A C 1
ATOM 2604 O O . GLY A 1 325 ? -14.697 6.838 10.532 1.00 94.50 325 GLY A O 1
ATOM 2605 N N . GLU A 1 326 ? -13.216 5.482 9.515 1.00 94.31 326 GLU A N 1
ATOM 2606 C CA . GLU A 1 326 ? -13.206 6.168 8.216 1.00 94.31 326 GLU A CA 1
ATOM 2607 C C . GLU A 1 326 ? -14.204 5.589 7.200 1.00 94.31 326 GLU A C 1
ATOM 2609 O O . GLU A 1 326 ? -14.472 6.228 6.184 1.00 94.31 326 GLU A O 1
ATOM 2614 N N . ILE A 1 327 ? -14.776 4.407 7.454 1.00 93.38 327 ILE A N 1
ATOM 2615 C CA . ILE A 1 327 ? -15.709 3.752 6.525 1.00 93.38 327 ILE A CA 1
ATOM 2616 C C . ILE A 1 327 ? -17.143 4.214 6.799 1.00 93.38 327 ILE A C 1
ATOM 2618 O O . ILE A 1 327 ? -17.740 3.812 7.794 1.00 93.38 327 ILE A O 1
ATOM 2622 N N . ASP A 1 328 ? -17.745 5.006 5.915 1.00 90.31 328 ASP A N 1
ATOM 2623 C CA . ASP A 1 328 ? -19.096 5.560 6.111 1.00 90.31 328 ASP A CA 1
ATOM 2624 C C . ASP A 1 328 ? -20.234 4.562 5.779 1.00 90.31 328 ASP A C 1
ATOM 2626 O O . ASP A 1 328 ? -21.008 4.757 4.847 1.00 90.31 328 ASP A O 1
ATOM 2630 N N . ASP A 1 329 ? -20.323 3.459 6.535 1.00 92.38 329 ASP A N 1
ATOM 2631 C CA . ASP A 1 329 ? -21.419 2.473 6.453 1.00 92.38 329 ASP A CA 1
ATOM 2632 C C . ASP A 1 329 ? -22.213 2.405 7.780 1.00 92.38 329 ASP A C 1
ATOM 2634 O O . ASP A 1 329 ? -21.626 2.081 8.819 1.00 92.38 329 ASP A O 1
ATOM 2638 N N . PRO A 1 330 ? -23.538 2.662 7.790 1.00 92.25 330 PRO A N 1
ATOM 2639 C CA . PRO A 1 330 ? -24.382 2.529 8.982 1.00 92.25 330 PRO A CA 1
ATOM 2640 C C . PRO A 1 330 ? -24.309 1.156 9.667 1.00 92.25 330 PRO A C 1
ATOM 2642 O O . PRO A 1 330 ? -24.370 1.081 10.891 1.00 92.25 330 PRO A O 1
ATOM 2645 N N . ARG A 1 331 ? -24.108 0.069 8.911 1.00 93.75 331 ARG A N 1
ATOM 2646 C CA . ARG A 1 331 ? -23.987 -1.292 9.465 1.00 93.75 331 ARG A CA 1
ATOM 2647 C C . ARG A 1 331 ? -22.748 -1.438 10.347 1.00 93.75 331 ARG A C 1
ATOM 2649 O O . ARG A 1 331 ? -22.767 -2.174 11.333 1.00 93.75 331 ARG A O 1
ATOM 2656 N N . ILE A 1 332 ? -21.673 -0.724 10.004 1.00 95.50 332 ILE A N 1
ATOM 2657 C CA . ILE A 1 332 ? -20.455 -0.659 10.819 1.00 95.50 332 ILE A CA 1
ATOM 2658 C C . ILE A 1 332 ? -20.740 0.099 12.112 1.00 95.50 332 ILE A C 1
ATOM 2660 O O . ILE A 1 332 ? -20.296 -0.344 13.169 1.00 95.50 332 ILE A O 1
ATOM 2664 N N . THR A 1 333 ? -21.504 1.196 12.050 1.00 95.56 333 THR A N 1
ATOM 2665 C CA . THR A 1 333 ? -21.930 1.924 13.254 1.00 95.56 333 THR A CA 1
ATOM 2666 C C . THR A 1 333 ? -22.681 0.997 14.205 1.00 95.56 333 THR A C 1
ATOM 2668 O O . THR A 1 333 ? -22.290 0.887 15.364 1.00 95.56 333 THR A O 1
ATOM 2671 N N . ASP A 1 334 ? -23.706 0.292 13.724 1.00 94.38 334 ASP A N 1
ATOM 2672 C CA . ASP A 1 334 ? -24.529 -0.585 14.565 1.00 94.38 334 ASP A CA 1
ATOM 2673 C C . ASP A 1 334 ? -23.682 -1.663 15.257 1.00 94.38 334 ASP A C 1
ATOM 2675 O O . ASP A 1 334 ? -23.777 -1.862 16.472 1.00 94.38 334 ASP A O 1
ATOM 2679 N N . ARG A 1 335 ? -22.773 -2.295 14.505 1.00 95.31 335 ARG A N 1
ATOM 2680 C CA . ARG A 1 335 ? -21.861 -3.314 15.038 1.00 95.31 335 ARG A CA 1
ATOM 2681 C C . ARG A 1 335 ? -20.854 -2.732 16.035 1.00 95.31 335 ARG A C 1
ATOM 2683 O O . ARG A 1 335 ? -20.595 -3.346 17.066 1.00 95.31 335 ARG A O 1
ATOM 2690 N N . LEU A 1 336 ? -20.308 -1.540 15.788 1.00 95.38 336 LEU A N 1
ATOM 2691 C CA . LEU A 1 336 ? -19.427 -0.856 16.745 1.00 95.38 336 LEU A CA 1
ATOM 2692 C C . LEU A 1 336 ? -20.161 -0.485 18.040 1.00 95.38 336 LEU A C 1
ATOM 2694 O O . LEU A 1 336 ? -19.583 -0.629 19.116 1.00 95.38 336 LEU A O 1
ATOM 2698 N N . ILE A 1 337 ? -21.420 -0.041 17.956 1.00 93.19 337 ILE A N 1
ATOM 2699 C CA . ILE A 1 337 ? -22.263 0.260 19.123 1.00 93.19 337 ILE A CA 1
ATOM 2700 C C . ILE A 1 337 ? -22.482 -1.003 19.962 1.00 93.19 337 ILE A C 1
ATOM 2702 O O . ILE A 1 337 ? -22.360 -0.956 21.189 1.00 93.19 337 ILE A O 1
ATOM 2706 N N . GLU A 1 338 ? -22.780 -2.132 19.317 1.00 92.50 338 GLU A N 1
ATOM 2707 C CA . GLU A 1 338 ? -22.935 -3.419 19.994 1.00 92.50 338 GLU A CA 1
ATOM 2708 C C . GLU A 1 338 ? -21.651 -3.818 20.733 1.00 92.50 338 GLU A C 1
ATOM 2710 O O . GLU A 1 338 ? -21.694 -4.123 21.927 1.00 92.50 338 GLU A O 1
ATOM 2715 N N . ILE A 1 339 ? -20.499 -3.741 20.057 1.00 92.12 339 ILE A N 1
ATOM 2716 C CA . ILE A 1 339 ? -19.192 -4.068 20.644 1.00 92.12 339 ILE A CA 1
ATOM 2717 C C . ILE A 1 339 ? -18.851 -3.106 21.792 1.00 92.12 339 ILE A C 1
ATOM 2719 O O . ILE A 1 339 ? -18.372 -3.546 22.833 1.00 92.12 339 ILE A O 1
ATOM 2723 N N . ALA A 1 340 ? -19.119 -1.807 21.654 1.00 90.44 340 ALA A N 1
ATOM 2724 C CA . ALA A 1 340 ? -18.824 -0.816 22.687 1.00 90.44 340 ALA A CA 1
ATOM 2725 C C . ALA A 1 340 ? -19.669 -1.000 23.963 1.00 90.44 340 ALA A C 1
ATOM 2727 O O . ALA A 1 340 ? -19.192 -0.701 25.059 1.00 90.44 340 ALA A O 1
ATOM 2728 N N . ARG A 1 341 ? -20.913 -1.485 23.833 1.00 87.25 341 ARG A N 1
ATOM 2729 C CA . ARG A 1 341 ? -21.836 -1.720 24.959 1.00 87.25 341 ARG A CA 1
ATOM 2730 C C . ARG A 1 341 ? -21.635 -3.078 25.631 1.00 87.25 341 ARG A C 1
ATOM 2732 O O . ARG A 1 341 ? -21.702 -3.163 26.854 1.00 87.25 341 ARG A O 1
ATOM 2739 N N . ASN A 1 342 ? -21.419 -4.124 24.835 1.00 84.12 342 ASN A N 1
ATOM 2740 C CA . ASN A 1 342 ? -21.419 -5.514 25.305 1.00 84.12 342 ASN A CA 1
ATOM 2741 C C . ASN A 1 342 ? -20.017 -6.129 25.387 1.00 84.12 342 ASN A C 1
ATOM 2743 O O . ASN A 1 342 ? -19.837 -7.189 25.989 1.00 84.12 342 ASN A O 1
ATOM 2747 N N . GLY A 1 343 ? -19.030 -5.502 24.752 1.00 74.69 343 GLY A N 1
ATOM 2748 C CA . GLY A 1 343 ? -17.660 -5.981 24.719 1.00 74.69 343 GLY A CA 1
ATOM 2749 C C . GLY A 1 343 ? -16.890 -5.715 26.015 1.00 74.69 343 GLY A C 1
ATOM 2750 O O . GLY A 1 343 ? -17.362 -5.030 26.927 1.00 74.69 343 GLY A O 1
ATOM 2751 N N . PRO A 1 344 ? -15.662 -6.250 26.119 1.00 70.19 344 PRO A N 1
ATOM 2752 C CA . PRO A 1 344 ? -14.729 -5.849 27.169 1.00 70.19 344 PRO A CA 1
ATOM 2753 C C . PRO A 1 344 ? -14.551 -4.320 27.170 1.00 70.19 344 PRO A C 1
ATOM 2755 O O . PRO A 1 344 ? -14.629 -3.699 26.113 1.00 70.19 344 PRO A O 1
ATOM 2758 N N . ARG A 1 345 ? -14.288 -3.714 28.343 1.00 68.50 345 ARG A N 1
ATOM 2759 C CA . ARG A 1 345 ? -14.072 -2.257 28.516 1.00 68.50 345 ARG A CA 1
ATOM 2760 C C . ARG A 1 345 ? -12.792 -1.780 27.807 1.00 68.50 345 ARG A C 1
ATOM 2762 O O . ARG A 1 345 ? -11.804 -1.438 28.449 1.00 68.50 345 ARG A O 1
ATOM 2769 N N . GLN A 1 346 ? -12.801 -1.805 26.482 1.00 80.38 346 GLN A N 1
ATOM 2770 C CA . GLN A 1 346 ? -11.722 -1.389 25.599 1.00 80.38 346 GLN A CA 1
ATOM 2771 C C . GLN A 1 346 ? -12.071 -0.029 24.999 1.00 80.38 346 GLN A C 1
ATOM 2773 O O . GLN A 1 346 ? -13.224 0.240 24.664 1.00 80.38 346 GLN A O 1
ATOM 2778 N N . SER A 1 347 ? -11.073 0.841 24.862 1.00 85.00 347 SER A N 1
ATOM 2779 C CA . SER A 1 347 ? -11.232 2.159 24.242 1.00 85.00 347 SER A CA 1
ATOM 2780 C C . SER A 1 347 ? -11.347 2.096 22.718 1.00 85.00 347 SER A C 1
ATOM 2782 O O . SER A 1 347 ? -11.846 3.039 22.117 1.00 85.00 347 SER A O 1
ATOM 2784 N N . ASP A 1 348 ? -10.917 1.004 22.084 1.00 91.50 348 ASP A N 1
ATOM 2785 C CA . ASP A 1 348 ? -10.758 0.918 20.625 1.00 91.50 348 ASP A CA 1
ATOM 2786 C C . ASP A 1 348 ? -12.089 1.098 19.855 1.00 91.50 348 ASP A C 1
ATOM 2788 O O . ASP A 1 348 ? -12.149 1.958 18.975 1.00 91.50 348 ASP A O 1
ATOM 2792 N N . PRO A 1 349 ? -13.213 0.440 20.217 1.00 92.56 349 PRO A N 1
ATOM 2793 C CA . PRO A 1 349 ? -14.503 0.698 19.565 1.00 92.56 349 PRO A CA 1
ATOM 2794 C C . PRO A 1 349 ? -14.959 2.160 19.700 1.00 92.56 349 PRO A C 1
ATOM 2796 O O . PRO A 1 349 ? -15.535 2.730 18.773 1.00 92.56 349 PRO A O 1
ATOM 2799 N N . TRP A 1 350 ? -14.650 2.799 20.834 1.00 93.38 350 TRP A N 1
ATOM 2800 C CA . TRP A 1 350 ? -14.945 4.214 21.060 1.00 93.38 350 TRP A CA 1
ATOM 2801 C C . TRP A 1 350 ? -14.085 5.123 20.183 1.00 93.38 350 TRP A C 1
ATOM 2803 O O . TRP A 1 350 ? -14.599 6.117 19.677 1.00 93.38 350 TRP A O 1
ATOM 2813 N N . VAL A 1 351 ? -12.815 4.776 19.935 1.00 93.44 351 VAL A N 1
ATOM 2814 C CA . VAL A 1 351 ? -11.957 5.508 18.985 1.00 93.44 351 VAL A CA 1
ATOM 2815 C C . VAL A 1 351 ? -12.615 5.540 17.609 1.00 93.44 351 VAL A C 1
ATOM 2817 O O . VAL A 1 351 ? -12.724 6.618 17.025 1.00 93.44 351 VAL A O 1
ATOM 2820 N N . ALA A 1 352 ? -13.106 4.395 17.123 1.00 94.38 352 ALA A N 1
ATOM 2821 C CA . ALA A 1 352 ? -13.818 4.327 15.852 1.00 94.38 352 ALA A CA 1
ATOM 2822 C C . ALA A 1 352 ? -15.060 5.234 15.870 1.00 94.38 352 ALA A C 1
ATOM 2824 O O . ALA A 1 352 ? -15.168 6.137 15.044 1.00 94.38 352 ALA A O 1
ATOM 2825 N N . LEU A 1 353 ? -15.949 5.071 16.859 1.00 94.31 353 LEU A N 1
ATOM 2826 C CA . LEU A 1 353 ? -17.198 5.839 16.985 1.00 94.31 353 LEU A CA 1
ATOM 2827 C C . LEU A 1 353 ? -16.980 7.359 17.074 1.00 94.31 353 LEU A C 1
ATOM 2829 O O . LEU A 1 353 ? -17.731 8.114 16.464 1.00 94.31 353 LEU A O 1
ATOM 2833 N N . ILE A 1 354 ? -15.943 7.831 17.777 1.00 92.56 354 ILE A N 1
ATOM 2834 C CA . ILE A 1 354 ? -15.631 9.270 17.879 1.00 92.56 354 ILE A CA 1
ATOM 2835 C C . ILE A 1 354 ? -15.231 9.857 16.518 1.00 92.56 354 ILE A C 1
ATOM 2837 O O . ILE A 1 354 ? -15.480 11.036 16.250 1.00 92.56 354 ILE A O 1
ATOM 2841 N N . ARG A 1 355 ? -14.572 9.073 15.657 1.00 91.00 355 ARG A N 1
ATOM 2842 C CA . ARG A 1 355 ? -14.170 9.532 14.318 1.00 91.00 355 ARG A CA 1
ATOM 2843 C C . ARG A 1 355 ? -15.342 9.603 13.347 1.00 91.00 355 ARG A C 1
ATOM 2845 O O . ARG A 1 355 ? -15.329 10.442 12.441 1.00 91.00 355 ARG A O 1
ATOM 2852 N N . ARG A 1 356 ? -16.356 8.767 13.561 1.00 91.44 356 ARG A N 1
ATOM 2853 C CA . ARG A 1 356 ? -17.556 8.731 12.731 1.00 91.44 356 ARG A CA 1
ATOM 2854 C C . ARG A 1 356 ? -18.375 10.002 12.907 1.00 91.44 356 ARG A C 1
ATOM 2856 O O . ARG A 1 356 ? -18.453 10.600 13.980 1.00 91.44 356 ARG A O 1
ATOM 2863 N N . ARG A 1 357 ? -18.994 10.445 11.814 1.00 83.12 357 ARG A N 1
ATOM 2864 C CA . ARG A 1 357 ? -19.768 11.697 11.775 1.00 83.12 357 ARG A CA 1
ATOM 2865 C C . ARG A 1 357 ? -21.275 11.477 11.864 1.00 83.12 357 ARG A C 1
ATOM 2867 O O . ARG A 1 357 ? -22.008 12.463 11.796 1.00 83.12 357 ARG A O 1
ATOM 2874 N N . ASP A 1 358 ? -21.718 10.237 12.031 1.00 90.56 358 ASP A N 1
ATOM 2875 C CA . ASP A 1 358 ? -23.128 9.871 12.040 1.00 90.56 358 ASP A CA 1
ATOM 2876 C C . ASP A 1 358 ? -23.837 10.223 13.363 1.00 90.56 358 ASP A C 1
ATOM 2878 O O . ASP A 1 358 ? -23.223 10.417 14.418 1.00 90.56 358 ASP A O 1
ATOM 2882 N N . THR A 1 359 ? -25.162 10.353 13.289 1.00 91.94 359 THR A N 1
ATOM 2883 C CA . THR A 1 359 ? -25.998 10.786 14.416 1.00 91.94 359 THR A CA 1
ATOM 2884 C C . THR A 1 359 ? -26.040 9.753 15.542 1.00 91.94 359 THR A C 1
ATOM 2886 O O . THR A 1 359 ? -26.062 10.149 16.707 1.00 91.94 359 THR A O 1
ATOM 2889 N N . ALA A 1 360 ? -26.021 8.456 15.219 1.00 92.06 360 ALA A N 1
ATOM 2890 C CA . ALA A 1 360 ? -26.107 7.385 16.210 1.00 92.06 360 ALA A CA 1
ATOM 2891 C C . ALA A 1 360 ? -24.839 7.335 17.076 1.00 92.06 360 ALA A C 1
ATOM 2893 O O . ALA A 1 360 ? -24.931 7.318 18.304 1.00 92.06 360 ALA A O 1
ATOM 2894 N N . SER A 1 361 ? -23.661 7.444 16.455 1.00 92.00 361 SER A N 1
ATOM 2895 C CA . SER A 1 361 ? -22.375 7.570 17.149 1.00 92.00 361 SER A CA 1
ATOM 2896 C C . SER A 1 361 ? -22.361 8.784 18.084 1.00 92.00 361 SER A C 1
ATOM 2898 O O . SER A 1 361 ? -21.985 8.668 19.249 1.00 92.00 361 SER A O 1
ATOM 2900 N N . ARG A 1 362 ? -22.837 9.952 17.623 1.00 92.19 362 ARG A N 1
ATOM 2901 C CA . ARG A 1 362 ? -22.903 11.169 18.459 1.00 92.19 362 ARG A CA 1
ATOM 2902 C C . ARG A 1 362 ? -23.833 11.018 19.660 1.00 92.19 362 ARG A C 1
ATOM 2904 O O . ARG A 1 362 ? -23.478 11.466 20.749 1.00 92.19 362 ARG A O 1
ATOM 2911 N N . GLN A 1 363 ? -25.007 10.420 19.463 1.00 91.62 363 GLN A N 1
ATOM 2912 C CA . GLN A 1 363 ? -25.961 10.168 20.546 1.00 91.62 363 GLN A CA 1
ATOM 2913 C C . GLN A 1 363 ? -25.355 9.235 21.593 1.00 91.62 363 GLN A C 1
ATOM 2915 O O . GLN A 1 363 ? -25.342 9.581 22.773 1.00 91.62 363 GLN A O 1
ATOM 2920 N N . LEU A 1 364 ? -24.752 8.125 21.160 1.00 91.31 364 LEU A N 1
ATOM 2921 C CA . LEU A 1 364 ? -24.103 7.188 22.070 1.00 91.31 364 LEU A CA 1
ATOM 2922 C C . LEU A 1 364 ? -22.958 7.845 22.855 1.00 91.31 364 LEU A C 1
ATOM 2924 O O . LEU A 1 364 ? -22.833 7.620 24.054 1.00 91.31 364 LEU A O 1
ATOM 2928 N N . ILE A 1 365 ? -22.130 8.672 22.211 1.00 91.81 365 ILE A N 1
ATOM 2929 C CA . ILE A 1 365 ? -21.037 9.390 22.886 1.00 91.81 365 ILE A CA 1
ATOM 2930 C C . ILE A 1 365 ? -21.587 10.358 23.946 1.00 91.81 365 ILE A C 1
ATOM 2932 O O . ILE A 1 365 ? -21.026 10.454 25.037 1.00 91.81 365 ILE A O 1
ATOM 2936 N N . ALA A 1 366 ? -22.689 11.061 23.663 1.00 90.44 366 ALA A N 1
ATOM 2937 C CA . ALA A 1 366 ? -23.327 11.958 24.628 1.00 90.44 366 ALA A CA 1
ATOM 2938 C C . ALA A 1 366 ? -23.902 11.199 25.839 1.00 90.44 366 ALA A C 1
ATOM 2940 O O . ALA A 1 366 ? -23.713 11.627 26.980 1.00 90.44 366 ALA A O 1
ATOM 2941 N N . GLU A 1 367 ? -24.548 10.054 25.599 1.00 90.00 367 GLU A N 1
ATOM 2942 C CA . GLU A 1 367 ? -25.022 9.145 26.651 1.00 90.00 367 GLU A CA 1
ATOM 2943 C C . GLU A 1 367 ? -23.852 8.628 27.502 1.00 90.00 367 GLU A C 1
ATOM 2945 O O . GLU A 1 367 ? -23.871 8.735 28.729 1.00 90.00 367 GLU A O 1
ATOM 2950 N N . ALA A 1 368 ? -22.789 8.146 26.854 1.00 88.56 368 ALA A N 1
ATOM 2951 C CA . ALA A 1 368 ? -21.611 7.572 27.498 1.00 88.56 368 ALA A CA 1
ATOM 2952 C C . ALA A 1 368 ? -20.852 8.562 28.395 1.00 88.56 368 ALA A C 1
ATOM 2954 O O . ALA A 1 368 ? -20.284 8.156 29.408 1.00 88.56 368 ALA A O 1
ATOM 2955 N N . ARG A 1 369 ? -20.868 9.864 28.075 1.00 88.94 369 ARG A N 1
ATOM 2956 C CA . ARG A 1 369 ? -20.285 10.911 28.938 1.00 88.94 369 ARG A CA 1
ATOM 2957 C C . ARG A 1 369 ? -20.991 11.032 30.285 1.00 88.94 369 ARG A C 1
ATOM 2959 O O . ARG A 1 369 ? -20.366 11.451 31.257 1.00 88.94 369 ARG A O 1
ATOM 2966 N N . SER A 1 370 ? -22.273 10.680 30.326 1.00 87.69 370 SER A N 1
ATOM 2967 C CA . SER A 1 370 ? -23.109 10.760 31.523 1.00 87.69 370 SER A CA 1
ATOM 2968 C C . SER A 1 370 ? -23.043 9.483 32.372 1.00 87.69 370 SER A C 1
ATOM 2970 O O . SER A 1 370 ? -23.432 9.522 33.536 1.00 87.69 370 SER A O 1
ATOM 2972 N N . ASP A 1 371 ? -22.529 8.370 31.829 1.00 87.06 371 ASP A N 1
ATOM 2973 C CA . ASP A 1 371 ? -22.302 7.122 32.566 1.00 87.06 371 ASP A CA 1
ATOM 2974 C C . ASP A 1 371 ? -20.888 7.100 33.190 1.00 87.06 371 ASP A C 1
ATOM 2976 O O . ASP A 1 371 ? -19.889 7.001 32.465 1.00 87.06 371 ASP A O 1
ATOM 2980 N N . PRO A 1 372 ? -20.758 7.124 34.532 1.00 80.69 372 PRO A N 1
ATOM 2981 C CA . PRO A 1 372 ? -19.462 7.090 35.212 1.00 80.69 372 PRO A CA 1
ATOM 2982 C C . PRO A 1 372 ? -18.609 5.857 34.878 1.00 80.69 372 PRO A C 1
ATOM 2984 O O . PRO A 1 372 ? -17.383 5.918 34.967 1.00 80.69 372 PRO A O 1
ATOM 2987 N N . ASN A 1 373 ? -19.230 4.735 34.497 1.00 80.00 373 ASN A N 1
ATOM 2988 C CA . ASN A 1 373 ? -18.515 3.497 34.181 1.00 80.00 373 ASN A CA 1
ATOM 2989 C C . ASN A 1 373 ? -17.854 3.516 32.801 1.00 80.00 373 ASN A C 1
ATOM 2991 O O . ASN A 1 373 ? -16.883 2.787 32.595 1.00 80.00 373 ASN A O 1
ATOM 2995 N N . ILE A 1 374 ? -18.389 4.313 31.874 1.00 83.62 374 ILE A N 1
ATOM 2996 C CA . ILE A 1 374 ? -17.961 4.374 30.470 1.00 83.62 374 ILE A CA 1
ATOM 2997 C C . ILE A 1 374 ? -17.133 5.636 30.210 1.00 83.62 374 ILE A C 1
ATOM 2999 O O . ILE A 1 374 ? -16.203 5.608 29.405 1.00 83.62 374 ILE A O 1
ATOM 3003 N N . SER A 1 375 ? -17.412 6.722 30.935 1.00 82.94 375 SER A N 1
ATOM 3004 C CA . SER A 1 375 ? -16.759 8.025 30.770 1.00 82.94 375 SER A CA 1
ATOM 3005 C C . SER A 1 375 ? -15.222 7.951 30.815 1.00 82.94 375 SER A C 1
ATOM 3007 O O . SER A 1 375 ? -14.547 8.594 30.014 1.00 82.94 375 SER A O 1
ATOM 3009 N N . SER A 1 376 ? -14.640 7.088 31.660 1.00 85.06 376 SER A N 1
ATOM 3010 C CA . SER A 1 376 ? -13.181 6.878 31.717 1.00 85.06 376 SER A CA 1
ATOM 3011 C C . SER A 1 376 ? -12.606 6.198 30.464 1.00 85.06 376 SER A C 1
ATOM 3013 O O . SER A 1 376 ? -11.557 6.602 29.953 1.00 85.06 376 SER A O 1
ATOM 3015 N N . THR A 1 377 ? -13.297 5.191 29.926 1.00 86.62 377 THR A N 1
ATOM 3016 C CA . THR A 1 377 ? -12.937 4.531 28.664 1.00 86.62 377 THR A CA 1
ATOM 3017 C C . THR A 1 377 ? -13.088 5.483 27.479 1.00 86.62 377 THR A C 1
ATOM 3019 O O . THR A 1 377 ? -12.204 5.539 26.623 1.00 86.62 377 THR A O 1
ATOM 3022 N N . LEU A 1 378 ? -14.158 6.283 27.460 1.00 87.56 378 LEU A N 1
ATOM 3023 C CA . LEU A 1 378 ? -14.384 7.302 26.439 1.00 87.56 378 LEU A CA 1
ATOM 3024 C C . LEU A 1 378 ? -13.286 8.375 26.463 1.00 87.56 378 LEU A C 1
ATOM 3026 O O . LEU A 1 378 ? -12.748 8.715 25.413 1.00 87.56 378 LEU A O 1
ATOM 3030 N N . LEU A 1 379 ? -12.888 8.851 27.647 1.00 87.06 379 LEU A N 1
ATOM 3031 C CA . LEU A 1 379 ? -11.785 9.804 27.791 1.00 87.06 379 LEU A CA 1
ATOM 3032 C C . LEU A 1 379 ? -10.468 9.222 27.255 1.00 87.06 379 LEU A C 1
ATOM 3034 O O . LEU A 1 379 ? -9.722 9.905 26.557 1.00 87.06 379 LEU A O 1
ATOM 3038 N N . THR A 1 380 ? -10.207 7.939 27.522 1.00 88.25 380 THR A N 1
ATOM 3039 C CA . THR A 1 380 ? -9.025 7.235 26.998 1.00 88.25 380 THR A CA 1
ATOM 3040 C C . THR A 1 380 ? -9.045 7.191 25.467 1.00 88.25 380 THR A C 1
ATOM 3042 O O . THR A 1 380 ? -8.032 7.466 24.826 1.00 88.25 380 THR A O 1
ATOM 3045 N N . ALA A 1 381 ? -10.207 6.922 24.867 1.00 89.25 381 ALA A N 1
ATOM 3046 C CA . ALA A 1 381 ? -10.383 6.943 23.417 1.00 89.25 381 ALA A CA 1
ATOM 3047 C C . ALA A 1 381 ? -10.223 8.352 22.817 1.00 89.25 381 ALA A C 1
ATOM 3049 O O . ALA A 1 381 ? -9.612 8.515 21.761 1.00 89.25 381 ALA A O 1
ATOM 3050 N N . GLU A 1 382 ? -10.725 9.390 23.491 1.00 88.88 382 GLU A N 1
ATOM 3051 C CA . GLU A 1 382 ? -10.560 10.781 23.061 1.00 88.88 382 GLU A CA 1
ATOM 3052 C C . GLU A 1 382 ? -9.090 11.215 23.081 1.00 88.88 382 GLU A C 1
ATOM 3054 O O . GLU A 1 382 ? -8.629 11.835 22.118 1.00 88.88 382 GLU A O 1
ATOM 3059 N N . LEU A 1 383 ? -8.344 10.843 24.125 1.00 87.31 383 LEU A N 1
ATOM 3060 C CA . LEU A 1 383 ? -6.902 11.083 24.219 1.00 87.31 383 LEU A CA 1
ATOM 3061 C C . LEU A 1 383 ? -6.138 10.329 23.126 1.00 87.31 383 LEU A C 1
ATOM 3063 O O . LEU A 1 383 ? -5.295 10.917 22.447 1.00 87.31 383 LEU A O 1
ATOM 3067 N N . ALA A 1 384 ? -6.481 9.061 22.893 1.00 84.69 384 ALA A N 1
ATOM 3068 C CA . ALA A 1 384 ? -5.891 8.264 21.821 1.00 84.69 384 ALA A CA 1
ATOM 3069 C C . ALA A 1 384 ? -6.194 8.852 20.431 1.00 84.69 384 ALA A C 1
ATOM 3071 O O . ALA A 1 384 ? -5.357 8.826 19.537 1.00 84.69 384 ALA A O 1
ATOM 3072 N N . ARG A 1 385 ? -7.364 9.468 20.225 1.00 83.06 385 ARG A N 1
ATOM 3073 C CA . ARG A 1 385 ? -7.650 10.202 18.985 1.00 83.06 385 ARG A CA 1
ATOM 3074 C C . ARG A 1 385 ? -6.800 11.467 18.869 1.00 83.06 385 ARG A C 1
ATOM 3076 O O . ARG A 1 385 ? -6.299 11.758 17.785 1.00 83.06 385 ARG A O 1
ATOM 3083 N N . GLN A 1 386 ? -6.650 12.237 19.945 1.00 81.75 386 GLN A N 1
ATOM 3084 C CA . GLN A 1 386 ? -5.856 13.471 19.931 1.00 81.75 386 GLN A CA 1
ATOM 3085 C C . GLN A 1 386 ? -4.383 13.198 19.618 1.00 81.75 386 GLN A C 1
ATOM 3087 O O . GLN A 1 386 ? -3.795 13.927 18.821 1.00 81.75 386 GLN A O 1
ATOM 3092 N N . SER A 1 387 ? -3.831 12.106 20.150 1.00 74.88 387 SER A N 1
ATOM 3093 C CA . SER A 1 387 ? -2.463 11.667 19.865 1.00 74.88 387 SER A CA 1
ATOM 3094 C C . SER A 1 387 ? -2.236 11.315 18.387 1.00 74.88 387 SER A C 1
ATOM 3096 O O . SER A 1 387 ? -1.112 11.384 17.907 1.00 74.88 387 SER A O 1
ATOM 3098 N N . THR A 1 388 ? -3.297 11.011 17.625 1.00 68.81 388 THR A N 1
ATOM 3099 C CA . THR A 1 388 ? -3.192 10.843 16.164 1.00 68.81 388 THR A CA 1
ATOM 3100 C C . THR A 1 388 ? -3.192 12.147 15.370 1.00 68.81 388 THR A C 1
ATOM 3102 O O . THR A 1 388 ? -2.779 12.155 14.207 1.00 68.81 388 THR A O 1
ATOM 3105 N N . LEU A 1 389 ? -3.681 13.238 15.964 1.00 59.19 389 LEU A N 1
ATOM 3106 C CA . LEU A 1 389 ? -3.778 14.552 15.324 1.00 59.19 389 LEU A CA 1
ATOM 3107 C C . LEU A 1 389 ? -2.510 15.383 15.531 1.00 59.19 389 LEU A C 1
ATOM 3109 O O . LEU A 1 389 ? -2.169 16.197 14.670 1.00 59.19 389 LEU A O 1
ATOM 3113 N N . THR A 1 390 ? -1.795 15.155 16.629 1.00 48.69 390 THR A N 1
ATOM 3114 C CA . THR A 1 390 ? -0.475 15.727 16.872 1.00 48.69 390 THR A CA 1
ATOM 3115 C C . THR A 1 390 ? 0.598 14.770 16.346 1.00 48.69 390 THR A C 1
ATOM 3117 O O . THR A 1 390 ? 0.552 13.583 16.652 1.00 48.69 390 THR A O 1
ATOM 3120 N N . PRO A 1 391 ? 1.573 15.223 15.535 1.00 41.88 391 PRO A N 1
ATOM 3121 C CA . PRO A 1 391 ? 2.773 14.430 15.314 1.00 41.88 391 PRO A CA 1
ATOM 3122 C C . PRO A 1 391 ? 3.487 14.346 16.660 1.00 41.88 391 PRO A C 1
ATOM 3124 O O . PRO A 1 391 ? 4.140 15.301 17.085 1.00 41.88 391 PRO A O 1
ATOM 3127 N N . ILE A 1 392 ? 3.298 13.244 17.378 1.00 43.38 392 ILE A N 1
ATOM 3128 C CA . ILE A 1 392 ? 4.066 13.008 18.587 1.00 43.38 392 ILE A CA 1
ATOM 3129 C C . ILE A 1 392 ? 5.496 12.792 18.110 1.00 43.38 392 ILE A C 1
ATOM 3131 O O . ILE A 1 392 ? 5.788 11.834 17.399 1.00 43.38 392 ILE A O 1
ATOM 3135 N N . GLN A 1 393 ? 6.392 13.709 18.465 1.00 34.91 393 GLN A N 1
ATOM 3136 C CA . GLN A 1 393 ? 7.825 13.486 18.342 1.00 34.91 393 GLN A CA 1
ATOM 3137 C C . GLN A 1 393 ? 8.224 12.381 19.329 1.00 34.91 393 GLN A C 1
ATOM 3139 O O . GLN A 1 393 ? 8.830 12.645 20.362 1.00 34.91 393 GLN A O 1
ATOM 3144 N N . TRP A 1 394 ? 7.892 11.124 19.032 1.00 37.44 394 TRP A N 1
ATOM 3145 C CA . TRP A 1 394 ? 8.605 9.998 19.617 1.00 37.44 394 TRP A CA 1
ATOM 3146 C C . TRP A 1 394 ? 9.984 9.971 18.963 1.00 37.44 394 TRP A C 1
ATOM 3148 O O . TRP A 1 394 ? 10.226 9.313 17.953 1.00 37.44 394 TRP A O 1
ATOM 3158 N N . GLY A 1 395 ? 10.876 10.797 19.505 1.00 32.28 395 GLY A N 1
ATOM 3159 C CA . GLY A 1 395 ? 12.274 10.828 19.129 1.00 32.28 395 GLY A CA 1
ATOM 3160 C C . GLY A 1 395 ? 12.915 9.451 19.298 1.00 32.28 395 GLY A C 1
ATOM 3161 O O . GLY A 1 395 ? 12.896 8.867 20.375 1.00 32.28 395 GLY A O 1
ATOM 3162 N N . ALA A 1 396 ? 13.516 8.972 18.210 1.00 34.69 396 ALA A N 1
ATOM 3163 C CA . ALA A 1 396 ? 14.897 8.492 18.184 1.00 34.69 396 ALA A CA 1
ATOM 3164 C C . ALA A 1 396 ? 15.346 7.496 19.276 1.00 34.69 396 ALA A C 1
ATOM 3166 O O . ALA A 1 396 ? 16.423 7.662 19.848 1.00 34.69 396 ALA A O 1
ATOM 3167 N N . ALA A 1 397 ? 14.590 6.425 19.525 1.00 30.45 397 ALA A N 1
ATOM 3168 C CA . ALA A 1 397 ? 15.087 5.326 20.356 1.00 30.45 397 ALA A CA 1
ATOM 3169 C C . ALA A 1 397 ? 14.633 3.927 19.906 1.00 30.45 397 ALA A C 1
ATOM 3171 O O . ALA A 1 397 ? 14.181 3.137 20.729 1.00 30.45 397 ALA A O 1
ATOM 3172 N N . LEU A 1 398 ? 14.814 3.596 18.626 1.00 30.16 398 LEU A N 1
ATOM 3173 C CA . LEU A 1 398 ? 15.032 2.233 18.112 1.00 30.16 398 LEU A CA 1
ATOM 3174 C C . LEU A 1 398 ? 15.953 2.319 16.892 1.00 30.16 398 LEU A C 1
ATOM 3176 O O . LEU A 1 398 ? 16.708 1.340 16.686 1.00 30.16 398 LEU A O 1
#

Sequence (398 aa):
MQSDGKLPDDEPVRMTDEALDELLRQAEWPEATPLQLGRLEREWDRLRPRRRTWQSMRWAAFAASLLVGTVIWQALPREADNLAINPQPHHPSVVPLPPSSPPRLVVEVRPDEQPNSERRASTSIGRPATNLEVALTNVAIRRAEREQERIAADPFERWVARISEDDQLAIIDFDESDEARQELLQRSLFELPRSQGQRRIAIAKLLTLLELPEAQPALLALWAEAYTRDAVEAHLVEVVDVPTLMEMSRARLTFSEQVRFLSRIAERPDVEAQRLLLLAAMTDQYRRAAMIVTRETHLPPADMLFEALADQNADVRFAAALLLGEIDDPRITDRLIEIARNGPRQSDPWVALIRRRDTASRQLIAEARSDPNISSTLLTAELARQSTLTPIQWGAAL